Protein AF-A0A957YN69-F1 (afdb_monomer_lite)

Foldseek 3Di:
DDDDDDDDDPPPPVVVVVCPDPPVQCDLLNLLVLLLVLLLVQAAPQLAHDPFHHPPHSPDDHDQQLLQLLLLLLLLSCLANVDVSSVVSNVSSLSNLLVDAQADALRQLVSQLSSCVVVPDNVNLVSCCVRPQVQQCVQNRCHVVPPHTHHPLRVLVVLQVVCVVVVNNLCSLQSLLSSLLSCLSSVGDNVNSLVSNLVSLQVQDLVGFNSLSSLLSSLLSCLSNVHWDQHCHHPQNVDGISVSSLVLSLQQAEDQLFGFRGNVPNDHPPLRGDLSSLLSNLSSNLSNPCPVCLVSNQSSLSNLSVQQDPSSFHDGPPDDTGSSSSSSNSNSNCSNAPEFEEECPADLPFPRGPVHHHNAPQSRLVNGPAAYEYEYFFDEHADEHENQGAYEYHWLQFVPFLVPDDASDSSAREYAYAYEDNAANYEYGRHHYEDEQAQEHYEDDQDVVGHEHYHYERYEQERWRDPPAQDEHEHHEYEQAYEQYAYYNYEQEHWEDAHEEWEPHEADDLVHLYENYNAEAENYEYEHFDHDDHQWDETEDYAWRHNNEHELHEAYQYEYAHTETQAYEPAEQAYAYAQYEHYNYEYYHFYHPDLRTEPAEYRHHPRCVRYHYYNYHDPDDRHHDYYD

Sequence (628 aa):
MDQLITSSSVESTAIASGRAAFAVQNTPQDAFQSGADRLASLQNTDGGWDWPLDDGNPGNASPRNTIAPIGMGLAQAYLHTGDPAHLAALQQAGALLLTKTNNFSPPDGYLAAILDQIFGGTTYLDHVTTNFYAPLAAGTYDRNGDGTLYDTAGMVNLIRTNRVNQNIPNLAAWDVGMGLVGAAIAGADTTEWIVGAKGEIEEIDNNDYYDVIGLAGALYGLAAAGEEFDPAAGPYAAATNLMDLANILVGYQIAGGGFTWNANYVIPNDDNETVQETAYAALALNAVSRSSFGSAIRGAADWLVDAQLPTGGWGDQPSSENNELTGEALWAISFIYPEVWVDPIGNDANDGSKASPFATIQKGVTEVASGGTVHVNAGTYAENVTINKALTLNGAQANVPVGGRTPAGAAESTLQGQLDIAASNVEVNGMSFTNPGQTRAIYVPSATPSHSDITIAFNIIDNIGGSGVTSGVKALYVNRGPDNVSILNNRISNVQGDAKSTDAISILDSASTDPSEGLLIQGNAISNIISGPGTPKGAYGVMINNGAGAPSARILGNSFSNLSGGWTHAVGLEAASPDVVVLDNTFDAITATGLDKSAVFFEVNPVGDTAAILFNQFNGSDFFGVAI

Radius of gyration: 29.31 Å; chains: 1; bounding box: 71×59×87 Å

Secondary structure (DSSP, 8-state):
---------S-THHHHTT-S-------HHHHHHHHHHHHHHTB-TTSSB-SSS--S-TTSPPPTTTHHHHHHHHHHHHHHH--HHHHHHHHHHHHHHTT-SS---TTHHHHHHHHHHHH-SSHHHHHHIIIIIHHHHHT-EEGGGSS-EE-HHHHHHHHHHHHHHTT-TTHHHHHHHHHHHHHHHTT---HHHHHHHHHHHHH--TTSTTHHHHHHHHHHHHHHTT------SGGGTT--SHHHHHHHHHTTB-TTSPEESSTT---TTSS-EEHHHHHHHHHHHHHHHHHHHHHHHHHHHHHHHHT--TTS-B--TTS--BHHHHHHHHHHHHHHS-EEEE-TTS-TTS---SSS-BS-HHHHHHHSPTT-EEEE-SEEE-S-EEE-SSEEEEETTTT--STTPPTT-TTSEEEES-EEE-SSSEEEES-EEEEETSS-SEEE---SSPPEEEEEES-EEEEEE-TT--S-EEEEEEES--EEEEEES-EEEEEEESSS-EEEEEEE-TT-SS--TT-EEES-EEEEEEE-SSS--EEEEEEE--TT--TT-EEES-EEEEEEESEEEEEEE-S--TT-EEES-EEEEEEESSS-EEEEEESS-TTGGG-EEES-EEE-SSSEEEE-

pLDDT: mean 90.37, std 14.21, range [25.81, 98.94]

Structure (mmCIF, N/CA/C/O backbone):
data_AF-A0A957YN69-F1
#
_entry.id   AF-A0A957YN69-F1
#
loop_
_atom_site.group_PDB
_atom_site.id
_atom_site.type_symbol
_atom_site.label_atom_id
_atom_site.label_alt_id
_atom_site.label_comp_id
_atom_site.label_asym_id
_atom_site.label_entity_id
_atom_site.label_seq_id
_atom_site.pdbx_PDB_ins_code
_atom_site.Cartn_x
_atom_site.Cartn_y
_atom_site.Cartn_z
_atom_site.occupancy
_atom_site.B_iso_or_equiv
_atom_site.auth_seq_id
_atom_site.auth_comp_id
_atom_site.auth_asym_id
_atom_site.auth_atom_id
_atom_site.pdbx_PDB_model_num
ATOM 1 N N . MET A 1 1 ? -15.006 -36.322 46.945 1.00 32.81 1 MET A N 1
ATOM 2 C CA . MET A 1 1 ? -14.868 -37.735 46.553 1.00 32.81 1 MET A CA 1
ATOM 3 C C . MET A 1 1 ? -16.225 -38.197 46.082 1.00 32.81 1 MET A C 1
ATOM 5 O O . MET A 1 1 ? -17.108 -38.337 46.909 1.00 32.81 1 MET A O 1
ATOM 9 N N . ASP A 1 2 ? -16.527 -38.358 44.812 1.00 31.66 2 ASP A N 1
ATOM 10 C CA . ASP A 1 2 ? -15.831 -38.131 43.549 1.00 31.66 2 ASP A CA 1
ATOM 11 C C . ASP A 1 2 ? -16.961 -37.936 42.546 1.00 31.66 2 ASP A C 1
ATOM 13 O O . ASP A 1 2 ? -17.928 -38.686 42.624 1.00 31.66 2 ASP A O 1
ATOM 17 N N . GLN A 1 3 ? -16.853 -36.926 41.683 1.00 27.92 3 GLN A N 1
ATOM 18 C CA . GLN A 1 3 ? -17.381 -36.836 40.309 1.00 27.92 3 GLN A CA 1
ATOM 19 C C . GLN A 1 3 ? -17.287 -35.362 39.895 1.00 27.92 3 GLN A C 1
ATOM 21 O O . GLN A 1 3 ? -18.251 -34.603 39.893 1.00 27.92 3 GLN A O 1
ATOM 26 N N . LEU A 1 4 ? -16.049 -34.961 39.622 1.00 29.77 4 LEU A N 1
ATOM 27 C CA . LEU A 1 4 ? -15.648 -33.711 38.995 1.00 29.77 4 LEU A CA 1
ATOM 28 C C . LEU A 1 4 ? -14.645 -34.124 37.910 1.00 29.77 4 LEU A C 1
ATOM 30 O O . LEU A 1 4 ? -13.805 -34.984 38.169 1.00 29.77 4 LEU A O 1
ATOM 34 N N . ILE A 1 5 ? -14.726 -33.468 36.748 1.00 32.81 5 ILE A N 1
ATOM 35 C CA . ILE A 1 5 ? -13.803 -33.535 35.599 1.00 32.81 5 ILE A CA 1
ATOM 36 C C . ILE A 1 5 ? -14.090 -34.662 34.585 1.00 32.81 5 ILE A C 1
ATOM 38 O O . ILE A 1 5 ? -13.542 -35.753 34.665 1.00 32.81 5 ILE A O 1
ATOM 42 N N . THR A 1 6 ? -14.858 -34.331 33.540 1.00 27.94 6 THR A N 1
ATOM 43 C CA . THR A 1 6 ? -14.403 -34.529 32.148 1.00 27.94 6 THR A CA 1
ATOM 44 C C . THR A 1 6 ? -14.798 -33.293 31.339 1.00 27.94 6 THR A C 1
ATOM 46 O O . THR A 1 6 ? -15.971 -32.990 31.143 1.00 27.94 6 THR A O 1
ATOM 49 N N . SER A 1 7 ? -13.786 -32.510 30.983 1.00 30.38 7 SER A N 1
ATOM 50 C CA . SER A 1 7 ? -13.862 -31.282 30.204 1.00 30.38 7 SER A CA 1
ATOM 51 C C . SER A 1 7 ? -13.799 -31.563 28.700 1.00 30.38 7 SER A C 1
ATOM 53 O O . SER A 1 7 ? -13.162 -32.520 28.267 1.00 30.38 7 SER A O 1
ATOM 55 N N . SER A 1 8 ? -14.385 -30.631 27.943 1.00 33.16 8 SER A N 1
ATOM 56 C CA . SER A 1 8 ? -13.979 -30.169 26.605 1.00 33.16 8 SER A CA 1
ATOM 57 C C . SER A 1 8 ? -13.964 -31.172 25.441 1.00 33.16 8 SER A C 1
ATOM 59 O O . SER A 1 8 ? -12.946 -31.786 25.136 1.00 33.16 8 SER A O 1
ATOM 61 N N . SER A 1 9 ? -15.060 -31.188 24.682 1.00 27.80 9 SER A N 1
ATOM 62 C CA . SER A 1 9 ? -15.013 -31.302 23.214 1.00 27.80 9 SER A CA 1
ATOM 63 C C . SER A 1 9 ? -16.154 -30.482 22.605 1.00 27.80 9 SER A C 1
ATOM 65 O O . SER A 1 9 ? -17.083 -31.001 22.001 1.00 27.80 9 SER A O 1
ATOM 67 N N . VAL A 1 10 ? -16.099 -29.164 22.815 1.00 34.44 10 VAL A N 1
ATOM 68 C CA . VAL A 1 10 ? -16.649 -28.244 21.815 1.00 34.44 10 VAL A CA 1
ATOM 69 C C . VAL A 1 10 ? -15.537 -28.097 20.783 1.00 34.44 10 VAL A C 1
ATOM 71 O O . VAL A 1 10 ? -14.393 -27.814 21.137 1.00 34.44 10 VAL A O 1
ATOM 74 N N . GLU A 1 11 ? -15.867 -28.457 19.553 1.00 32.84 11 GLU A N 1
ATOM 75 C CA . GLU A 1 11 ? -14.983 -28.719 18.422 1.00 32.84 11 GLU A CA 1
ATOM 76 C C . GLU A 1 11 ? -13.871 -27.675 18.228 1.00 32.84 11 GLU A C 1
ATOM 78 O O . GLU A 1 11 ? -14.093 -26.555 17.776 1.00 32.84 11 GLU A O 1
ATOM 83 N N . SER A 1 12 ? -12.630 -28.088 18.493 1.00 32.69 12 SER A N 1
ATOM 84 C CA . SER A 1 12 ? -11.409 -27.378 18.096 1.00 32.69 12 SER A CA 1
ATOM 85 C C . SER A 1 12 ? -11.095 -27.514 16.598 1.00 32.69 12 SER A C 1
ATOM 87 O O . SER A 1 12 ? -10.140 -26.913 16.109 1.00 32.69 12 SER A O 1
ATOM 89 N N . THR A 1 13 ? -11.886 -28.281 15.845 1.00 28.42 13 THR A N 1
ATOM 90 C CA . THR A 1 13 ? -11.679 -28.540 14.413 1.00 28.42 13 THR A CA 1
ATOM 91 C C . THR A 1 13 ? -12.158 -27.401 13.514 1.00 28.42 13 THR A C 1
ATOM 93 O O . THR A 1 13 ? -11.583 -27.226 12.446 1.00 28.42 13 THR A O 1
ATOM 96 N N . ALA A 1 14 ? -13.099 -26.559 13.959 1.00 29.95 14 ALA A N 1
ATOM 97 C CA . ALA A 1 14 ? -13.489 -25.341 13.232 1.00 29.95 14 ALA A CA 1
ATOM 98 C C . ALA A 1 14 ? -12.493 -24.174 13.415 1.00 29.95 14 ALA A C 1
ATOM 100 O O . ALA A 1 14 ? -12.510 -23.214 12.654 1.00 29.95 14 ALA A O 1
ATOM 101 N N . ILE A 1 15 ? -11.592 -24.268 14.401 1.00 34.28 15 ILE A N 1
ATOM 102 C CA . ILE A 1 15 ? -10.523 -23.284 14.655 1.00 34.28 15 ILE A CA 1
ATOM 103 C C . ILE A 1 15 ? -9.198 -23.734 14.000 1.00 34.28 15 ILE A C 1
ATOM 105 O O . ILE A 1 15 ? -8.296 -22.930 13.771 1.00 34.28 15 ILE A O 1
ATOM 109 N N . ALA A 1 16 ? -9.077 -25.017 13.640 1.00 25.81 16 ALA A N 1
ATOM 110 C CA . ALA A 1 16 ? -7.883 -25.583 13.012 1.00 25.81 16 ALA A CA 1
ATOM 111 C C . ALA A 1 16 ? -7.818 -25.391 11.483 1.00 25.81 16 ALA A C 1
ATOM 113 O O . ALA A 1 16 ? -6.730 -25.479 10.923 1.00 25.81 16 ALA A O 1
ATOM 114 N N . SER A 1 17 ? -8.923 -25.064 10.804 1.00 29.12 17 SER A N 1
ATOM 115 C CA . SER A 1 17 ? -8.918 -24.710 9.372 1.00 29.12 17 SER A CA 1
ATOM 116 C C . SER A 1 17 ? -8.531 -23.250 9.090 1.00 29.12 17 SER A C 1
ATOM 118 O O . SER A 1 17 ? -8.309 -22.901 7.940 1.00 29.12 17 SER A O 1
ATOM 120 N N . GLY A 1 18 ? -8.392 -22.414 10.127 1.00 26.70 18 GLY A N 1
ATOM 121 C CA . GLY A 1 18 ? -7.805 -21.066 10.045 1.00 26.70 18 GLY A CA 1
ATOM 122 C C . GLY A 1 18 ? -6.308 -21.020 10.380 1.00 26.70 18 GLY A C 1
ATOM 123 O O . GLY A 1 18 ? -5.719 -19.948 10.437 1.00 26.70 18 GLY A O 1
ATOM 124 N N . ARG A 1 19 ? -5.688 -22.182 10.631 1.00 29.41 19 ARG A N 1
ATOM 125 C CA . ARG A 1 19 ? -4.231 -22.354 10.735 1.00 29.41 19 ARG A CA 1
ATOM 126 C C . ARG A 1 19 ? -3.700 -23.137 9.536 1.00 29.41 19 ARG A C 1
ATOM 128 O O . ARG A 1 19 ? -2.902 -24.061 9.703 1.00 29.41 19 ARG A O 1
ATOM 135 N N . ALA A 1 20 ? -4.114 -22.754 8.327 1.00 27.02 20 ALA A N 1
ATOM 136 C CA . ALA A 1 20 ? -3.168 -22.842 7.222 1.00 27.02 20 ALA A CA 1
ATOM 137 C C . ALA A 1 20 ? -1.914 -22.094 7.689 1.00 27.02 20 ALA A C 1
ATOM 139 O O . ALA A 1 20 ? -2.019 -21.043 8.321 1.00 27.02 20 ALA A O 1
ATOM 140 N N . ALA A 1 21 ? -0.764 -22.736 7.550 1.00 27.52 21 ALA A N 1
ATOM 141 C CA . ALA A 1 21 ? 0.488 -22.268 8.098 1.00 27.52 21 ALA A CA 1
ATOM 142 C C . ALA A 1 21 ? 0.666 -20.764 7.841 1.00 27.52 21 ALA A C 1
ATOM 144 O O . ALA A 1 21 ? 0.801 -20.352 6.696 1.00 27.52 21 ALA A O 1
ATOM 145 N N . PHE A 1 22 ? 0.776 -19.966 8.907 1.00 30.34 22 PHE A N 1
ATOM 146 C CA . PHE A 1 22 ? 1.740 -18.878 8.857 1.00 30.34 22 PHE A CA 1
ATOM 147 C C . PHE A 1 22 ? 3.109 -19.566 8.739 1.00 30.34 22 PHE A C 1
ATOM 149 O O . PHE A 1 22 ? 3.829 -19.755 9.719 1.00 30.34 22 PHE A O 1
ATOM 156 N N . ALA A 1 23 ? 3.453 -19.982 7.514 1.00 29.97 23 ALA A N 1
ATOM 157 C CA . ALA A 1 23 ? 4.783 -19.688 7.026 1.00 29.97 23 ALA A CA 1
ATOM 158 C C . ALA A 1 23 ? 5.019 -18.211 7.358 1.00 29.97 23 ALA A C 1
ATOM 160 O O . ALA A 1 23 ? 4.071 -17.422 7.367 1.00 29.97 23 ALA A O 1
ATOM 161 N N . VAL A 1 24 ? 6.241 -17.842 7.722 1.00 33.66 24 VAL A N 1
ATOM 162 C CA . VAL A 1 24 ? 6.606 -16.427 7.713 1.00 33.66 24 VAL A CA 1
ATOM 163 C C . VAL A 1 24 ? 6.271 -15.962 6.297 1.00 33.66 24 VAL A C 1
ATOM 165 O O . VAL A 1 24 ? 6.975 -16.341 5.369 1.00 33.66 24 VAL A O 1
ATOM 168 N N . GLN A 1 25 ? 5.115 -15.322 6.105 1.00 41.16 25 GLN A N 1
ATOM 169 C CA . GLN A 1 25 ? 4.779 -14.762 4.813 1.00 41.16 25 GLN A CA 1
ATOM 170 C C . GLN A 1 25 ? 5.802 -13.661 4.643 1.00 41.16 25 GLN A C 1
ATOM 172 O O . GLN A 1 25 ? 5.872 -12.769 5.492 1.00 41.16 25 GLN A O 1
ATOM 177 N N . ASN A 1 26 ? 6.650 -13.792 3.624 1.00 54.03 26 ASN A N 1
ATOM 178 C CA . ASN A 1 26 ? 7.487 -12.685 3.208 1.00 54.03 26 ASN A CA 1
ATOM 179 C C . ASN A 1 26 ? 6.508 -11.551 2.928 1.00 54.03 26 ASN A C 1
ATOM 181 O O . ASN A 1 26 ? 5.661 -11.660 2.048 1.00 54.03 26 ASN A O 1
ATOM 185 N N . THR A 1 27 ? 6.532 -10.499 3.737 1.00 66.31 27 THR A N 1
ATOM 186 C CA . THR A 1 27 ? 5.781 -9.301 3.374 1.00 66.31 27 THR A CA 1
ATOM 187 C C . THR A 1 27 ? 6.387 -8.746 2.080 1.00 66.31 27 THR A C 1
ATOM 189 O O . THR A 1 27 ? 7.561 -9.015 1.806 1.00 66.31 27 THR A O 1
ATOM 192 N N . PRO A 1 28 ? 5.669 -7.937 1.281 1.00 71.12 28 PRO A N 1
ATOM 193 C CA . PRO A 1 28 ? 6.285 -7.248 0.145 1.00 71.12 28 PRO A CA 1
ATOM 194 C C . PRO A 1 28 ? 7.583 -6.518 0.536 1.00 71.12 28 PRO A C 1
ATOM 196 O O . PRO A 1 28 ? 8.561 -6.547 -0.205 1.00 71.12 28 PRO A O 1
ATOM 199 N N . GLN A 1 29 ? 7.640 -5.963 1.754 1.00 70.19 29 GLN A N 1
ATOM 200 C CA . GLN A 1 29 ? 8.845 -5.348 2.308 1.00 70.19 29 GLN A CA 1
ATOM 201 C C . GLN A 1 29 ? 9.997 -6.343 2.529 1.00 70.19 29 GLN A C 1
ATOM 203 O O . GLN A 1 29 ? 11.147 -6.025 2.215 1.00 70.19 29 GLN A O 1
ATOM 208 N N . ASP A 1 30 ? 9.715 -7.541 3.047 1.00 77.94 30 ASP A N 1
ATOM 209 C CA . ASP A 1 30 ? 10.723 -8.599 3.194 1.00 77.94 30 ASP A CA 1
ATOM 210 C C . ASP A 1 30 ? 11.207 -9.091 1.824 1.00 77.94 30 ASP A C 1
ATOM 212 O O . ASP A 1 30 ? 12.402 -9.349 1.644 1.00 77.94 30 ASP A O 1
ATOM 216 N N . ALA A 1 31 ? 10.301 -9.163 0.843 1.00 84.56 31 ALA A N 1
ATOM 217 C CA . ALA A 1 31 ? 10.623 -9.525 -0.531 1.00 84.56 31 ALA A CA 1
ATOM 218 C C . ALA A 1 31 ? 11.547 -8.486 -1.188 1.00 84.56 31 ALA A C 1
ATOM 220 O O . ALA A 1 31 ? 12.564 -8.864 -1.774 1.00 84.56 31 ALA A O 1
ATOM 221 N N . PHE A 1 32 ? 11.275 -7.183 -1.011 1.00 85.50 32 PHE A N 1
ATOM 222 C CA . PHE A 1 32 ? 12.164 -6.118 -1.488 1.00 85.50 32 PHE A CA 1
ATOM 223 C C . PHE A 1 32 ? 13.553 -6.203 -0.867 1.00 85.50 32 PHE A C 1
ATOM 225 O O . PHE A 1 32 ? 14.545 -6.140 -1.592 1.00 85.50 32 PHE A O 1
ATOM 232 N N . GLN A 1 33 ? 13.636 -6.347 0.460 1.00 85.75 33 GLN A N 1
ATOM 233 C CA . GLN A 1 33 ? 14.923 -6.400 1.150 1.00 85.75 33 GLN A CA 1
ATOM 234 C C . GLN A 1 33 ? 15.739 -7.612 0.693 1.00 85.75 33 GLN A C 1
ATOM 236 O O . GLN A 1 33 ? 16.855 -7.448 0.212 1.00 85.75 33 GLN A O 1
ATOM 241 N N . SER A 1 34 ? 15.167 -8.813 0.776 1.00 90.19 34 SER A N 1
ATOM 242 C CA . SER A 1 34 ? 15.878 -10.051 0.441 1.00 90.19 34 SER A CA 1
ATOM 243 C C . SER A 1 34 ? 16.256 -10.146 -1.040 1.00 90.19 34 SER A C 1
ATOM 245 O O . SER A 1 34 ? 17.371 -10.564 -1.351 1.00 90.19 34 SER A O 1
ATOM 247 N N . GLY A 1 35 ? 15.383 -9.714 -1.956 1.00 93.75 35 GLY A N 1
ATOM 248 C CA . GLY A 1 35 ? 15.680 -9.702 -3.388 1.00 93.75 35 GLY A CA 1
ATOM 249 C C . GLY A 1 35 ? 16.769 -8.704 -3.764 1.00 93.75 35 GLY A C 1
ATOM 250 O O . GLY A 1 35 ? 17.653 -9.019 -4.562 1.00 93.75 35 GLY A O 1
ATOM 251 N N . ALA A 1 36 ? 16.768 -7.520 -3.157 1.00 94.75 36 ALA A N 1
ATOM 252 C CA . ALA A 1 36 ? 17.794 -6.521 -3.422 1.00 94.75 36 ALA A CA 1
ATOM 253 C C . ALA A 1 36 ? 19.137 -6.839 -2.754 1.00 94.75 36 ALA A C 1
ATOM 255 O O . ALA A 1 36 ? 20.168 -6.667 -3.406 1.00 94.75 36 ALA A O 1
ATOM 256 N N . ASP A 1 37 ? 19.142 -7.392 -1.535 1.00 94.81 37 ASP A N 1
ATOM 257 C CA . ASP A 1 37 ? 20.353 -7.925 -0.894 1.00 94.81 37 ASP A CA 1
ATOM 258 C C . ASP A 1 37 ? 20.988 -8.987 -1.796 1.00 94.81 37 ASP A C 1
ATOM 260 O O . ASP A 1 37 ? 22.200 -9.015 -2.039 1.00 94.81 37 ASP A O 1
ATOM 264 N N . ARG A 1 38 ? 20.132 -9.839 -2.363 1.00 93.88 38 ARG A N 1
ATOM 265 C CA . ARG A 1 38 ? 20.527 -10.887 -3.284 1.00 93.88 38 ARG A CA 1
ATOM 266 C C . ARG A 1 38 ? 21.099 -10.328 -4.591 1.00 93.88 38 ARG A C 1
ATOM 268 O O . ARG A 1 38 ? 22.168 -10.783 -5.007 1.00 93.88 38 ARG A O 1
ATOM 275 N N . LEU A 1 39 ? 20.474 -9.338 -5.228 1.00 96.38 39 LEU A N 1
ATOM 276 C CA . LEU A 1 39 ? 21.044 -8.688 -6.417 1.00 96.38 39 LEU A CA 1
ATOM 277 C C . LEU A 1 39 ? 22.364 -7.974 -6.102 1.00 96.38 39 LEU A C 1
ATOM 279 O O . LEU A 1 39 ? 23.328 -8.125 -6.848 1.00 96.38 39 LEU A O 1
ATOM 283 N N . ALA A 1 40 ? 22.446 -7.244 -4.989 1.00 96.25 40 ALA A N 1
ATOM 284 C CA . ALA A 1 40 ? 23.664 -6.549 -4.583 1.00 96.25 40 ALA A CA 1
ATOM 285 C C . ALA A 1 40 ? 24.823 -7.529 -4.319 1.00 96.25 40 ALA A C 1
ATOM 287 O O . ALA A 1 40 ? 25.965 -7.243 -4.673 1.00 96.25 40 ALA A O 1
ATOM 288 N N . SER A 1 41 ? 24.538 -8.702 -3.741 1.00 94.25 41 SER A N 1
ATOM 289 C CA . SER A 1 41 ? 25.561 -9.712 -3.437 1.00 94.25 41 SER A CA 1
ATOM 290 C C . SER A 1 41 ? 26.147 -10.422 -4.664 1.00 94.25 41 SER A C 1
ATOM 292 O O . SER A 1 41 ? 27.298 -10.850 -4.602 1.00 94.25 41 SER A O 1
ATOM 294 N N . LEU A 1 42 ? 25.392 -10.524 -5.764 1.00 94.06 42 LEU A N 1
ATOM 295 C CA . LEU A 1 42 ? 25.839 -11.145 -7.019 1.00 94.06 42 LEU A CA 1
ATOM 296 C C . LEU A 1 42 ? 26.291 -10.137 -8.082 1.00 94.06 42 LEU A C 1
ATOM 298 O O . LEU A 1 42 ? 26.452 -10.490 -9.249 1.00 94.06 42 LEU A O 1
ATOM 302 N N . GLN A 1 43 ? 26.458 -8.868 -7.716 1.00 95.88 43 GLN A N 1
ATOM 303 C CA . GLN A 1 43 ? 26.908 -7.867 -8.669 1.00 95.88 43 GLN A CA 1
ATOM 304 C C . GLN A 1 43 ? 28.373 -8.109 -9.064 1.00 95.88 43 GLN A C 1
ATOM 306 O O . GLN A 1 43 ? 29.257 -8.264 -8.215 1.00 95.88 43 GLN A O 1
ATOM 311 N N . ASN A 1 44 ? 28.638 -8.091 -10.367 1.00 96.31 44 ASN A N 1
ATOM 312 C CA . ASN A 1 44 ? 29.982 -8.165 -10.918 1.00 96.31 44 ASN A CA 1
ATOM 313 C C . ASN A 1 44 ? 30.758 -6.874 -10.646 1.00 96.31 44 ASN A C 1
ATOM 315 O O . ASN A 1 44 ? 30.203 -5.789 -10.485 1.00 96.31 44 ASN A O 1
ATOM 319 N N . THR A 1 45 ? 32.085 -6.968 -10.676 1.00 95.50 45 THR A N 1
ATOM 320 C CA . THR A 1 45 ? 32.995 -5.831 -10.451 1.00 95.50 45 THR A CA 1
ATOM 321 C C . THR A 1 45 ? 32.893 -4.732 -11.510 1.00 95.50 45 THR A C 1
ATOM 323 O O . THR A 1 45 ? 33.375 -3.622 -11.280 1.00 95.50 45 THR A O 1
ATOM 326 N N . ASP A 1 46 ? 32.282 -5.020 -12.663 1.00 94.94 46 ASP A N 1
ATOM 327 C CA . ASP A 1 46 ? 31.978 -4.017 -13.682 1.00 94.94 46 ASP A CA 1
ATOM 328 C C . ASP A 1 46 ? 30.675 -3.247 -13.407 1.00 94.94 46 ASP A C 1
ATOM 330 O O . ASP A 1 46 ? 30.404 -2.283 -14.115 1.00 94.94 46 ASP A O 1
ATOM 334 N N . GLY A 1 47 ? 29.910 -3.622 -12.375 1.00 95.44 47 GLY A N 1
ATOM 335 C CA . GLY A 1 47 ? 28.638 -3.014 -11.981 1.00 95.44 47 GLY A CA 1
ATOM 336 C C . GLY A 1 47 ? 27.395 -3.666 -12.590 1.00 95.44 47 GLY A C 1
ATOM 337 O O . GLY A 1 47 ? 26.284 -3.211 -12.320 1.00 95.44 47 GLY A O 1
ATOM 338 N N . GLY A 1 48 ? 27.559 -4.705 -13.411 1.00 95.69 48 GLY A N 1
ATOM 339 C CA . GLY A 1 48 ? 26.461 -5.493 -13.966 1.00 95.69 48 GLY A CA 1
ATOM 340 C C . GLY A 1 48 ? 26.261 -6.808 -13.217 1.00 95.69 48 GLY A C 1
ATOM 341 O O . GLY A 1 48 ? 26.698 -6.961 -12.080 1.00 95.69 48 GLY A O 1
ATOM 342 N N . TRP A 1 49 ? 25.602 -7.763 -13.865 1.00 95.62 49 TRP A N 1
ATOM 343 C CA . TRP A 1 49 ? 25.337 -9.092 -13.321 1.00 95.62 49 TRP A CA 1
ATOM 344 C C . TRP A 1 49 ? 25.596 -10.153 -14.375 1.00 95.62 49 TRP A C 1
ATOM 346 O O . TRP A 1 49 ? 25.402 -9.902 -15.568 1.00 95.62 49 TRP A O 1
ATOM 356 N N . ASP A 1 50 ? 25.966 -11.345 -13.927 1.00 91.75 50 ASP A N 1
ATOM 357 C CA . ASP A 1 50 ? 25.986 -12.523 -14.780 1.00 91.75 50 ASP A CA 1
ATOM 358 C C . ASP A 1 50 ? 24.579 -12.894 -15.249 1.00 91.75 50 ASP A C 1
ATOM 360 O O . ASP A 1 50 ? 23.565 -12.570 -14.619 1.00 91.75 50 ASP A O 1
ATOM 364 N N . TRP A 1 51 ? 24.532 -13.622 -16.364 1.00 84.56 51 TRP A N 1
ATOM 365 C CA . TRP A 1 51 ? 23.304 -14.208 -16.877 1.00 84.56 51 TRP A CA 1
ATOM 366 C C . TRP A 1 51 ? 23.517 -15.688 -17.232 1.00 84.56 51 TRP A C 1
ATOM 368 O O . TRP A 1 51 ? 24.484 -16.006 -17.935 1.00 84.56 51 TRP A O 1
ATOM 378 N N . PRO A 1 52 ? 22.620 -16.597 -16.794 1.00 71.75 52 PRO A N 1
ATOM 379 C CA . PRO A 1 52 ? 21.362 -16.295 -16.096 1.00 71.75 52 PRO A CA 1
ATOM 380 C C . PRO A 1 52 ? 21.504 -15.967 -14.597 1.00 71.75 52 PRO A C 1
ATOM 382 O O . PRO A 1 52 ? 20.656 -15.247 -14.078 1.00 71.75 52 PRO A O 1
ATOM 385 N N . LEU A 1 53 ? 22.551 -16.442 -13.899 1.00 82.62 53 LEU A N 1
ATOM 386 C CA . LEU A 1 53 ? 22.639 -16.286 -12.437 1.00 82.62 53 LEU A CA 1
ATOM 387 C C . LEU A 1 53 ? 24.003 -15.869 -11.878 1.00 82.62 53 LEU A C 1
ATOM 389 O O . LEU A 1 53 ? 24.144 -14.764 -11.370 1.00 82.62 53 LEU A O 1
ATOM 393 N N . ASP A 1 54 ? 24.976 -16.770 -11.898 1.00 83.56 54 ASP A N 1
ATOM 394 C CA . ASP A 1 54 ? 26.303 -16.565 -11.316 1.00 83.56 54 ASP A CA 1
ATOM 395 C C . ASP A 1 54 ? 27.237 -17.586 -11.949 1.00 83.56 54 ASP A C 1
ATOM 397 O O . ASP A 1 54 ? 26.945 -18.789 -11.923 1.00 83.56 54 ASP A O 1
ATOM 401 N N . ASP A 1 55 ? 28.341 -17.137 -12.531 1.00 83.44 55 ASP A N 1
ATOM 402 C CA . ASP A 1 55 ? 29.384 -18.046 -12.998 1.00 83.44 55 ASP A CA 1
ATOM 403 C C . ASP A 1 55 ? 30.489 -18.292 -11.951 1.00 83.44 55 ASP A C 1
ATOM 405 O O . ASP A 1 55 ? 31.412 -19.086 -12.175 1.00 83.44 55 ASP A O 1
ATOM 409 N N . GLY A 1 56 ? 30.357 -17.673 -10.773 1.00 87.50 56 GLY A N 1
ATOM 410 C CA . GLY A 1 56 ? 31.269 -17.760 -9.640 1.00 87.50 56 GLY A CA 1
ATOM 411 C C . GLY A 1 56 ? 32.492 -16.851 -9.766 1.00 87.50 56 GLY A C 1
ATOM 412 O O . GLY A 1 56 ? 33.395 -16.931 -8.922 1.00 87.50 56 GLY A O 1
ATOM 413 N N . ASN A 1 57 ? 32.571 -16.017 -10.809 1.00 88.81 57 ASN A N 1
ATOM 414 C CA . ASN A 1 57 ? 33.672 -15.096 -11.043 1.00 88.81 57 ASN A CA 1
ATOM 415 C C . ASN A 1 57 ? 33.180 -13.665 -11.343 1.00 88.81 57 ASN A C 1
ATOM 417 O O . ASN A 1 57 ? 33.025 -13.297 -12.509 1.00 88.81 57 ASN A O 1
ATOM 421 N N . PRO A 1 58 ? 33.154 -12.771 -10.336 1.00 89.12 58 PRO A N 1
ATOM 422 C CA . PRO A 1 58 ? 32.664 -11.402 -10.512 1.00 89.12 58 PRO A CA 1
ATOM 423 C C . PRO A 1 58 ? 33.564 -10.515 -11.396 1.00 89.12 58 PRO A C 1
ATOM 425 O O . PRO A 1 58 ? 33.306 -9.324 -11.569 1.00 89.12 58 PRO A O 1
ATOM 428 N N . GLY A 1 59 ? 34.677 -11.045 -11.913 1.00 90.38 59 GLY A N 1
ATOM 429 C CA . GLY A 1 59 ? 35.534 -10.376 -12.891 1.00 90.38 59 GLY A CA 1
ATOM 430 C C . GLY A 1 59 ? 35.125 -10.597 -14.351 1.00 90.38 59 GLY A C 1
ATOM 431 O O . GLY A 1 59 ? 35.733 -9.984 -15.233 1.00 90.38 59 GLY A O 1
ATOM 432 N N . ASN A 1 60 ? 34.162 -11.481 -14.628 1.00 91.75 60 ASN A N 1
ATOM 433 C CA . ASN A 1 60 ? 33.657 -11.685 -15.981 1.00 91.75 60 ASN A CA 1
ATOM 434 C C . ASN A 1 60 ? 32.788 -10.500 -16.427 1.00 91.75 60 ASN A C 1
ATOM 436 O O . ASN A 1 60 ? 32.206 -9.778 -15.622 1.00 91.75 60 ASN A O 1
ATOM 440 N N . ALA A 1 61 ? 32.783 -10.240 -17.736 1.00 92.25 61 ALA A N 1
ATOM 441 C CA . ALA A 1 61 ? 32.069 -9.097 -18.288 1.00 92.25 61 ALA A CA 1
ATOM 442 C C . ALA A 1 61 ? 30.564 -9.368 -18.302 1.00 92.25 61 ALA A C 1
ATOM 444 O O . ALA A 1 61 ? 30.118 -10.343 -18.910 1.00 92.25 61 ALA A O 1
ATOM 445 N N . SER A 1 62 ? 29.793 -8.455 -17.719 1.00 94.38 62 SER A N 1
ATOM 446 C CA . SER A 1 62 ? 28.341 -8.581 -17.647 1.00 94.38 62 SER A CA 1
ATOM 447 C C . SER A 1 62 ? 27.687 -8.434 -19.032 1.00 94.38 62 SER A C 1
ATOM 449 O O . SER A 1 62 ? 28.088 -7.553 -19.816 1.00 94.38 62 SER A O 1
ATOM 451 N N . PRO A 1 63 ? 26.651 -9.231 -19.361 1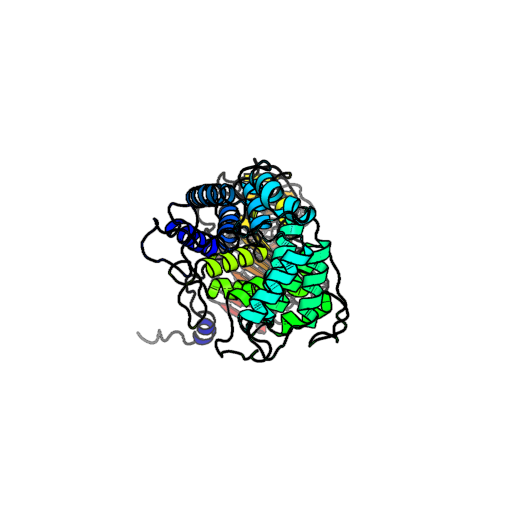.00 92.38 63 PRO A N 1
ATOM 452 C CA . PRO A 1 63 ? 25.850 -9.045 -20.566 1.00 92.38 63 PRO A CA 1
ATOM 453 C C . PRO A 1 63 ? 25.217 -7.653 -20.595 1.00 92.38 63 PRO A C 1
ATOM 455 O O . PRO A 1 63 ? 24.498 -7.233 -19.693 1.00 92.38 63 PRO A O 1
ATOM 458 N N . ARG A 1 64 ? 25.493 -6.888 -21.654 1.00 91.19 64 ARG A N 1
ATOM 459 C CA . ARG A 1 64 ? 25.123 -5.463 -21.694 1.00 91.19 64 ARG A CA 1
ATOM 460 C C . ARG A 1 64 ? 23.632 -5.214 -21.895 1.00 91.19 64 ARG A C 1
ATOM 462 O O . ARG A 1 64 ? 23.191 -4.091 -21.667 1.00 91.19 64 ARG A O 1
ATOM 469 N N . ASN A 1 65 ? 22.877 -6.223 -22.313 1.00 87.56 65 ASN A N 1
ATOM 470 C CA . ASN A 1 65 ? 21.441 -6.132 -22.557 1.00 87.56 65 ASN A CA 1
ATOM 471 C C . ASN A 1 65 ? 20.578 -6.360 -21.305 1.00 87.56 65 ASN A C 1
ATOM 473 O O . ASN A 1 65 ? 19.431 -5.930 -21.328 1.00 87.56 65 ASN A O 1
ATOM 477 N N . THR A 1 66 ? 21.112 -6.963 -20.236 1.00 89.94 66 THR A N 1
ATOM 478 C CA . THR A 1 66 ? 20.349 -7.338 -19.024 1.00 89.94 66 THR A CA 1
ATOM 479 C C . THR A 1 66 ? 20.499 -6.340 -17.870 1.00 89.94 66 THR A C 1
ATOM 481 O O . THR A 1 66 ? 19.773 -6.411 -16.884 1.00 89.94 66 THR A O 1
ATOM 484 N N . ILE A 1 67 ? 21.414 -5.369 -17.982 1.00 92.00 67 ILE A N 1
ATOM 485 C CA . ILE A 1 67 ? 21.715 -4.401 -16.909 1.00 92.00 67 ILE A CA 1
ATOM 486 C C . ILE A 1 67 ? 20.470 -3.600 -16.511 1.00 92.00 67 ILE A C 1
ATOM 488 O O . ILE A 1 67 ? 20.229 -3.376 -15.329 1.00 92.00 67 ILE A O 1
ATOM 492 N N . ALA A 1 68 ? 19.689 -3.156 -17.495 1.00 93.75 68 ALA A N 1
ATOM 493 C CA . ALA A 1 68 ? 18.539 -2.289 -17.280 1.00 93.75 68 ALA A CA 1
ATOM 494 C C . ALA A 1 68 ? 17.395 -2.944 -16.484 1.00 93.75 68 ALA A C 1
ATOM 496 O O . ALA A 1 68 ? 17.018 -2.358 -15.471 1.00 93.75 68 ALA A O 1
ATOM 497 N N . PRO A 1 69 ? 16.844 -4.120 -16.857 1.00 93.38 69 PRO A N 1
ATOM 498 C CA . PRO A 1 69 ? 15.799 -4.768 -16.056 1.00 93.38 69 PRO A CA 1
ATOM 499 C C . PRO A 1 69 ? 16.267 -5.105 -14.631 1.00 93.38 69 PRO A C 1
ATOM 501 O O . PRO A 1 69 ? 15.553 -4.807 -13.674 1.00 93.38 69 PRO A O 1
ATOM 504 N N . ILE A 1 70 ? 17.499 -5.607 -14.462 1.00 96.00 70 ILE A N 1
ATOM 505 C CA . ILE A 1 70 ? 18.049 -5.938 -13.135 1.00 96.00 70 ILE A CA 1
ATOM 506 C C . ILE A 1 70 ? 18.236 -4.676 -12.282 1.00 96.00 70 ILE A C 1
ATOM 508 O O . ILE A 1 70 ? 17.786 -4.607 -11.137 1.00 96.00 70 ILE A O 1
ATOM 512 N N . GLY A 1 71 ? 18.868 -3.649 -12.855 1.00 97.00 71 GLY A N 1
ATOM 513 C CA . GLY A 1 71 ? 19.097 -2.371 -12.191 1.00 97.00 71 GLY A CA 1
ATOM 514 C C . GLY A 1 71 ? 17.798 -1.646 -11.842 1.00 97.00 71 GLY A C 1
ATOM 515 O O . GLY A 1 71 ? 17.729 -1.021 -10.789 1.00 97.00 71 GLY A O 1
ATOM 516 N N . MET A 1 72 ? 16.757 -1.764 -12.673 1.00 95.62 72 MET A N 1
ATOM 517 C CA . MET A 1 72 ? 15.435 -1.202 -12.393 1.00 95.62 72 MET A CA 1
ATOM 518 C C . MET A 1 72 ? 14.790 -1.878 -11.184 1.00 95.62 72 MET A C 1
ATOM 520 O O . MET A 1 72 ? 14.350 -1.179 -10.277 1.00 95.62 72 MET A O 1
ATOM 524 N N . GLY A 1 73 ? 14.802 -3.211 -11.109 1.00 95.19 73 GLY A N 1
ATOM 525 C CA . GLY A 1 73 ? 14.310 -3.933 -9.933 1.00 95.19 73 GLY A CA 1
ATOM 526 C C . GLY A 1 73 ? 15.052 -3.568 -8.649 1.00 95.19 73 GLY A C 1
ATOM 527 O O . GLY A 1 73 ? 14.426 -3.279 -7.630 1.00 95.19 73 GLY A O 1
ATOM 528 N N . LEU A 1 74 ? 16.386 -3.487 -8.709 1.00 97.38 74 LEU A N 1
ATOM 529 C CA . LEU A 1 74 ? 17.203 -3.035 -7.580 1.00 97.38 74 LEU A CA 1
ATOM 530 C C . LEU A 1 74 ? 16.891 -1.581 -7.183 1.00 97.38 74 LEU A C 1
ATOM 532 O O . LEU A 1 74 ? 16.845 -1.266 -5.995 1.00 97.38 74 LEU A O 1
ATOM 536 N N . ALA A 1 75 ? 16.666 -0.699 -8.159 1.00 95.56 75 ALA A N 1
ATOM 537 C CA . ALA A 1 75 ? 16.317 0.701 -7.928 1.00 95.56 75 ALA A CA 1
ATOM 538 C C . ALA A 1 75 ? 14.961 0.829 -7.235 1.00 95.56 75 ALA A C 1
ATOM 540 O O . ALA A 1 75 ? 14.845 1.548 -6.244 1.00 95.56 75 ALA A O 1
ATOM 541 N N . GLN A 1 76 ? 13.965 0.085 -7.717 1.00 90.69 76 GLN A N 1
ATOM 542 C CA . GLN A 1 76 ? 12.648 0.006 -7.098 1.00 90.69 76 GLN A CA 1
ATOM 543 C C . GLN A 1 76 ? 12.766 -0.499 -5.660 1.00 90.69 76 GLN A C 1
ATOM 545 O O . GLN A 1 76 ? 12.362 0.196 -4.735 1.00 90.69 76 GLN A O 1
ATOM 550 N N . ALA A 1 77 ? 13.433 -1.630 -5.438 1.00 89.44 77 ALA A N 1
ATOM 551 C CA . ALA A 1 77 ? 13.625 -2.159 -4.095 1.00 89.44 77 ALA A CA 1
ATOM 552 C C . ALA A 1 77 ? 14.375 -1.185 -3.165 1.00 89.44 77 ALA A C 1
ATOM 554 O O . ALA A 1 77 ? 13.982 -1.024 -2.013 1.00 89.44 77 ALA A O 1
ATOM 555 N N . TYR A 1 78 ? 15.398 -0.467 -3.647 1.00 89.06 78 TYR A N 1
ATOM 556 C CA . TYR A 1 78 ? 16.081 0.567 -2.859 1.00 89.06 78 TYR A CA 1
ATOM 557 C C . TYR A 1 78 ? 15.134 1.685 -2.398 1.00 89.06 78 TYR A C 1
ATOM 559 O O . TYR A 1 78 ? 15.228 2.111 -1.246 1.00 89.06 78 TYR A O 1
ATOM 567 N N . LEU A 1 79 ? 14.212 2.144 -3.251 1.00 82.12 79 LEU A N 1
ATOM 568 C CA . LEU A 1 79 ? 13.240 3.179 -2.875 1.00 82.12 79 LEU A CA 1
ATOM 569 C C . LEU A 1 79 ? 12.330 2.735 -1.714 1.00 82.12 79 LEU A C 1
ATOM 571 O O . LEU A 1 79 ? 11.907 3.579 -0.921 1.00 82.12 79 LEU A O 1
ATOM 575 N N . HIS A 1 80 ? 12.103 1.424 -1.571 1.00 75.50 80 HIS A N 1
ATOM 576 C CA . HIS A 1 80 ? 11.353 0.825 -0.464 1.00 75.50 80 HIS A CA 1
ATOM 577 C C . HIS A 1 80 ? 12.224 0.498 0.764 1.00 75.50 80 HIS A C 1
ATOM 579 O O . HIS A 1 80 ? 11.794 0.647 1.910 1.00 75.50 80 HIS A O 1
ATOM 585 N N . THR A 1 81 ? 13.471 0.060 0.579 1.00 78.00 81 THR A N 1
ATOM 586 C CA . THR A 1 81 ? 14.313 -0.381 1.706 1.00 78.00 81 THR A CA 1
ATOM 587 C C . THR A 1 81 ? 15.115 0.757 2.336 1.00 78.00 81 THR A C 1
ATOM 589 O O . THR A 1 81 ? 15.264 0.812 3.566 1.00 78.00 81 THR A O 1
ATOM 592 N N . GLY A 1 82 ? 15.607 1.690 1.516 1.00 77.38 82 GLY A N 1
ATOM 593 C CA . GLY A 1 82 ? 16.586 2.711 1.892 1.00 77.38 82 GLY A CA 1
ATOM 594 C C . GLY A 1 82 ? 17.968 2.141 2.236 1.00 77.38 82 GLY A C 1
ATOM 595 O O . GLY A 1 82 ? 18.739 2.803 2.932 1.00 77.38 82 GLY A O 1
ATOM 596 N N . ASP A 1 83 ? 18.272 0.910 1.813 1.00 82.94 83 ASP A N 1
ATOM 597 C CA . ASP A 1 83 ? 19.505 0.218 2.194 1.00 82.94 83 ASP A CA 1
ATOM 598 C C . ASP A 1 83 ? 20.747 0.839 1.510 1.00 82.94 83 ASP A C 1
ATOM 600 O O . ASP A 1 83 ? 20.805 0.913 0.274 1.00 82.94 83 ASP A O 1
ATOM 604 N N . PRO A 1 84 ? 21.775 1.264 2.273 1.00 86.69 84 PRO A N 1
ATOM 605 C CA . PRO A 1 84 ? 23.009 1.804 1.707 1.00 86.69 84 PRO A CA 1
ATOM 606 C C . PRO A 1 84 ? 23.768 0.842 0.778 1.00 86.69 84 PRO A C 1
ATOM 608 O O . PRO A 1 84 ? 24.476 1.308 -0.115 1.00 86.69 84 PRO A O 1
ATOM 611 N N . ALA A 1 85 ? 23.653 -0.477 0.968 1.00 94.19 85 ALA A N 1
ATOM 612 C CA . ALA A 1 85 ? 24.284 -1.470 0.100 1.00 94.19 85 ALA A CA 1
ATOM 613 C C . ALA A 1 85 ? 23.614 -1.514 -1.280 1.00 94.19 85 ALA A C 1
ATOM 615 O O . ALA A 1 85 ? 24.312 -1.547 -2.296 1.00 94.19 85 ALA A O 1
ATOM 616 N N . HIS A 1 86 ? 22.280 -1.417 -1.333 1.00 96.06 86 HIS A N 1
ATOM 617 C CA . HIS A 1 86 ? 21.541 -1.332 -2.597 1.00 96.06 86 HIS A CA 1
ATOM 618 C C . HIS A 1 86 ? 21.893 -0.039 -3.339 1.00 96.06 86 HIS A C 1
ATOM 620 O O . HIS A 1 86 ? 22.158 -0.066 -4.540 1.00 96.06 86 HIS A O 1
ATOM 626 N N . LEU A 1 87 ? 21.993 1.084 -2.614 1.00 94.62 87 LEU A N 1
ATOM 627 C CA . LEU A 1 87 ? 22.437 2.358 -3.184 1.00 94.62 87 LEU A CA 1
ATOM 628 C C . LEU A 1 87 ? 23.843 2.255 -3.790 1.00 94.62 87 LEU A C 1
ATOM 630 O O . LEU A 1 87 ? 24.078 2.748 -4.893 1.00 94.62 87 LEU A O 1
ATOM 634 N N . ALA A 1 88 ? 24.778 1.603 -3.094 1.00 97.38 88 ALA A N 1
ATOM 635 C CA . ALA A 1 88 ? 26.140 1.399 -3.585 1.00 97.38 88 ALA A CA 1
ATOM 636 C C . ALA A 1 88 ? 26.183 0.505 -4.836 1.00 97.38 88 ALA A C 1
ATOM 638 O O . ALA A 1 88 ? 26.956 0.777 -5.757 1.00 97.38 88 ALA A O 1
ATOM 639 N N . ALA A 1 89 ? 25.342 -0.528 -4.905 1.00 98.19 89 ALA A N 1
ATOM 640 C CA . ALA A 1 89 ? 25.216 -1.362 -6.096 1.00 98.19 89 ALA A CA 1
ATOM 641 C C . ALA A 1 89 ? 24.613 -0.582 -7.283 1.00 98.19 89 ALA A C 1
ATOM 643 O O . ALA A 1 89 ? 25.110 -0.673 -8.407 1.00 98.19 89 ALA A O 1
ATOM 644 N N . LEU A 1 90 ? 23.625 0.286 -7.042 1.00 98.44 90 LEU A N 1
ATOM 645 C CA . LEU A 1 90 ? 23.070 1.180 -8.068 1.00 98.44 90 LEU A CA 1
ATOM 646 C C . LEU A 1 90 ? 24.090 2.196 -8.588 1.00 98.44 90 LEU A C 1
ATOM 648 O O . LEU A 1 90 ? 24.101 2.493 -9.781 1.00 98.44 90 LEU A O 1
ATOM 652 N N . GLN A 1 91 ? 24.991 2.692 -7.733 1.00 98.38 91 GLN A N 1
ATOM 653 C CA . GLN A 1 91 ? 26.101 3.547 -8.175 1.00 98.38 91 GLN A CA 1
ATOM 654 C C . GLN A 1 91 ? 27.016 2.816 -9.167 1.00 98.38 91 GLN A C 1
ATOM 656 O O . GLN A 1 91 ? 27.455 3.412 -10.151 1.00 98.38 91 GLN A O 1
ATOM 661 N N . GLN A 1 92 ? 27.287 1.527 -8.940 1.00 98.38 92 GLN A N 1
ATOM 662 C CA . GLN A 1 92 ? 28.101 0.714 -9.849 1.00 98.38 92 GLN A CA 1
ATOM 663 C C . GLN A 1 92 ? 27.366 0.420 -11.164 1.00 98.38 92 GLN A C 1
ATOM 665 O O . GLN A 1 92 ? 27.955 0.578 -12.233 1.00 98.38 92 GLN A O 1
ATOM 670 N N . ALA A 1 93 ? 26.072 0.093 -11.109 1.00 98.25 93 ALA A N 1
ATOM 671 C CA . ALA A 1 93 ? 25.245 -0.090 -12.305 1.00 98.25 93 ALA A CA 1
ATOM 672 C C . ALA A 1 93 ? 25.164 1.195 -13.147 1.00 98.25 93 ALA A C 1
ATOM 674 O O . ALA A 1 93 ? 25.295 1.157 -14.372 1.00 98.25 93 ALA A O 1
ATOM 675 N N . GLY A 1 94 ? 25.036 2.353 -12.491 1.00 98.06 94 GLY A N 1
ATOM 676 C CA . GLY A 1 94 ? 25.115 3.657 -13.142 1.00 98.06 94 GLY A CA 1
ATOM 677 C C . GLY A 1 94 ? 26.477 3.904 -13.791 1.00 98.06 94 GLY A C 1
ATOM 678 O O . GLY A 1 94 ? 26.543 4.309 -14.953 1.00 98.06 94 GLY A O 1
ATOM 679 N N . ALA A 1 95 ? 27.577 3.607 -13.093 1.00 98.19 95 ALA A N 1
ATOM 680 C CA . ALA A 1 95 ? 28.917 3.714 -13.668 1.00 98.19 95 ALA A CA 1
ATOM 681 C C . ALA A 1 95 ? 29.072 2.837 -14.923 1.00 98.19 95 ALA A C 1
ATOM 683 O O . ALA A 1 95 ? 29.649 3.291 -15.912 1.00 98.19 95 ALA A O 1
ATOM 684 N N . LEU A 1 96 ? 28.506 1.625 -14.920 1.00 97.38 96 LEU A N 1
ATOM 685 C CA . LEU A 1 96 ? 28.494 0.737 -16.080 1.00 97.38 96 LEU A CA 1
ATOM 686 C C . LEU A 1 96 ? 27.672 1.303 -17.243 1.00 97.38 96 LEU A C 1
ATOM 688 O O . LEU A 1 96 ? 28.144 1.281 -18.384 1.00 97.38 96 LEU A O 1
ATOM 692 N N . LEU A 1 97 ? 26.476 1.834 -16.974 1.00 97.81 97 LEU A N 1
ATOM 693 C CA . LEU A 1 97 ? 25.616 2.473 -17.975 1.00 97.81 97 LEU A CA 1
ATOM 694 C C . LEU A 1 97 ? 26.348 3.619 -18.691 1.00 97.81 97 LEU A C 1
ATOM 696 O O . LEU A 1 97 ? 26.310 3.700 -19.919 1.00 97.81 97 LEU A O 1
ATOM 700 N N . LEU A 1 98 ? 27.106 4.434 -17.952 1.00 97.81 98 LEU A N 1
ATOM 701 C CA . LEU A 1 98 ? 27.914 5.528 -18.509 1.00 97.81 98 LEU A CA 1
ATOM 702 C C . LEU A 1 98 ? 29.067 5.054 -19.417 1.00 97.81 98 LEU A C 1
ATOM 704 O O . LEU A 1 98 ? 29.634 5.853 -20.161 1.00 97.81 98 LEU A O 1
ATOM 708 N N . THR A 1 99 ? 29.414 3.761 -19.412 1.00 96.31 99 THR A N 1
ATOM 709 C CA . THR A 1 99 ? 30.393 3.196 -20.365 1.00 96.31 99 THR A CA 1
ATOM 710 C C . THR A 1 99 ? 29.784 2.818 -21.715 1.00 96.31 99 THR A C 1
ATOM 712 O O . THR A 1 99 ? 30.527 2.566 -22.667 1.00 96.31 99 THR A O 1
ATOM 715 N N . LYS A 1 100 ? 28.451 2.741 -21.817 1.00 95.31 100 LYS A N 1
ATOM 716 C CA . LYS A 1 100 ? 27.755 2.309 -23.036 1.00 95.31 100 LYS A CA 1
ATOM 717 C C . LYS A 1 100 ? 27.747 3.434 -24.070 1.00 95.31 100 LYS A C 1
ATOM 719 O O . LYS A 1 100 ? 27.539 4.594 -23.728 1.00 95.31 100 LYS A O 1
ATOM 724 N N . THR A 1 101 ? 27.982 3.095 -25.334 1.00 91.31 101 THR A N 1
ATOM 725 C CA . THR A 1 101 ? 27.953 4.049 -26.462 1.00 91.31 101 THR A CA 1
ATOM 726 C C . THR A 1 101 ? 27.206 3.459 -27.653 1.00 91.31 101 THR A C 1
ATOM 728 O O . THR A 1 101 ? 26.175 3.971 -28.061 1.00 91.31 101 THR A O 1
ATOM 731 N N . ASN A 1 102 ? 27.657 2.309 -28.150 1.00 93.25 102 ASN A N 1
ATOM 732 C CA . ASN A 1 102 ? 27.084 1.650 -29.330 1.00 93.25 102 ASN A CA 1
ATOM 733 C C . ASN A 1 102 ? 26.375 0.325 -28.999 1.00 93.25 102 ASN A C 1
ATOM 735 O O . ASN A 1 102 ? 26.018 -0.433 -29.890 1.00 93.25 102 ASN A O 1
ATOM 739 N N . ASN A 1 103 ? 26.187 0.010 -27.721 1.00 92.94 103 ASN A N 1
ATOM 740 C CA . ASN A 1 103 ? 25.676 -1.278 -27.242 1.00 92.94 103 ASN A CA 1
ATOM 741 C C . ASN A 1 103 ? 24.491 -1.110 -26.277 1.00 92.94 103 ASN A C 1
ATOM 743 O O . ASN A 1 103 ? 24.358 -1.872 -25.317 1.00 92.94 103 ASN A O 1
ATOM 747 N N . PHE A 1 104 ? 23.661 -0.094 -26.516 1.00 94.31 104 PHE A N 1
ATOM 748 C CA . PHE A 1 104 ? 22.435 0.120 -25.755 1.00 94.31 104 PHE A CA 1
ATOM 749 C C . PHE A 1 104 ? 21.388 -0.943 -26.105 1.00 94.31 104 PHE A C 1
ATOM 751 O O . PHE A 1 104 ? 21.297 -1.407 -27.247 1.00 94.31 104 PHE A O 1
ATOM 758 N N . SER A 1 105 ? 20.619 -1.346 -25.102 1.00 88.56 105 SER A N 1
ATOM 759 C CA . SER A 1 105 ? 19.398 -2.125 -25.247 1.00 88.56 105 SER A CA 1
ATOM 760 C C . SER A 1 105 ? 18.192 -1.188 -25.101 1.00 88.56 105 SER A C 1
ATOM 762 O O . SER A 1 105 ? 18.299 -0.155 -24.436 1.00 88.56 105 SER A O 1
ATOM 764 N N . PRO A 1 106 ? 17.039 -1.519 -25.713 1.00 80.69 106 PRO A N 1
ATOM 765 C CA . PRO A 1 106 ? 15.843 -0.675 -25.630 1.00 80.69 106 PRO A CA 1
ATOM 766 C C . PRO A 1 106 ? 15.445 -0.273 -24.187 1.00 80.69 106 PRO A C 1
ATOM 768 O O . PRO A 1 106 ? 15.105 0.889 -23.972 1.00 80.69 106 PRO A O 1
ATOM 771 N N . PRO A 1 107 ? 15.600 -1.155 -23.178 1.00 86.06 107 PRO A N 1
ATOM 772 C CA . PRO A 1 107 ? 15.457 -0.831 -21.757 1.00 86.06 107 PRO A CA 1
ATOM 773 C C . PRO A 1 107 ? 16.288 0.299 -21.121 1.00 86.06 107 PRO A C 1
ATOM 775 O O . PRO A 1 107 ? 15.893 0.830 -20.084 1.00 86.06 107 PRO A O 1
ATOM 778 N N . ASP A 1 108 ? 17.458 0.670 -21.653 1.00 94.62 108 ASP A N 1
ATOM 779 C CA . ASP A 1 108 ? 18.407 1.520 -20.904 1.00 94.62 108 ASP A CA 1
ATOM 780 C C . ASP A 1 108 ? 17.871 2.922 -20.566 1.00 94.62 108 ASP A C 1
ATOM 782 O O . ASP A 1 108 ? 18.328 3.543 -19.604 1.00 94.62 108 ASP A O 1
ATOM 786 N N . GLY A 1 109 ? 16.896 3.427 -21.330 1.00 94.94 109 GLY A N 1
ATOM 787 C CA . GLY A 1 109 ? 16.278 4.728 -21.071 1.00 94.94 109 GLY A CA 1
ATOM 788 C C . GLY A 1 109 ? 15.542 4.794 -19.734 1.00 94.94 109 GLY A C 1
ATOM 789 O O . GLY A 1 109 ? 15.668 5.790 -19.021 1.00 94.94 109 GLY A O 1
ATOM 790 N N . TYR A 1 110 ? 14.829 3.728 -19.352 1.00 93.81 110 TYR A N 1
ATOM 791 C CA . TYR A 1 110 ? 14.127 3.714 -18.069 1.00 93.81 110 TYR A CA 1
ATOM 792 C C . TYR A 1 110 ? 15.096 3.552 -16.890 1.00 93.81 110 TYR A C 1
ATOM 794 O O . TYR A 1 110 ? 14.872 4.144 -15.835 1.00 93.81 110 TYR A O 1
ATOM 802 N N . LEU A 1 111 ? 16.209 2.821 -17.070 1.00 96.62 111 LEU A N 1
ATOM 803 C CA . LEU A 1 111 ? 17.241 2.706 -16.036 1.00 96.62 111 LEU A CA 1
ATOM 804 C C . LEU A 1 111 ? 17.916 4.066 -15.807 1.00 96.62 111 LEU A C 1
ATOM 806 O O . LEU A 1 111 ? 18.135 4.469 -14.668 1.00 96.62 111 LEU A O 1
ATOM 810 N N . ALA A 1 112 ? 18.224 4.796 -16.880 1.00 97.81 112 ALA A N 1
ATOM 811 C CA . ALA A 1 112 ? 18.807 6.127 -16.771 1.00 97.81 112 ALA A CA 1
ATOM 812 C C . ALA A 1 112 ? 17.925 7.081 -15.952 1.00 97.81 112 ALA A C 1
ATOM 814 O O . ALA A 1 112 ? 18.417 7.744 -15.040 1.00 97.81 112 ALA A O 1
ATOM 815 N N . ALA A 1 113 ? 16.620 7.101 -16.231 1.00 95.50 113 ALA A N 1
ATOM 816 C CA . ALA A 1 113 ? 15.685 7.968 -15.526 1.00 95.50 113 ALA A CA 1
ATOM 817 C C . ALA A 1 113 ? 15.587 7.656 -14.026 1.00 95.50 113 ALA A C 1
ATOM 819 O O . ALA A 1 113 ? 15.640 8.578 -13.213 1.00 95.50 113 ALA A O 1
ATOM 820 N N . ILE A 1 114 ? 15.488 6.377 -13.641 1.00 94.81 114 ILE A N 1
ATOM 821 C CA . ILE A 1 114 ? 15.382 6.016 -12.218 1.00 94.81 114 ILE A CA 1
ATOM 822 C C . ILE A 1 114 ? 16.688 6.295 -11.458 1.00 94.81 114 ILE A C 1
ATOM 824 O O . ILE A 1 114 ? 16.657 6.700 -10.297 1.00 94.81 114 ILE A O 1
ATOM 828 N N . LEU A 1 115 ? 17.848 6.150 -12.109 1.00 97.62 115 LEU A N 1
ATOM 829 C CA . LEU A 1 115 ? 19.133 6.514 -11.508 1.00 97.62 115 LEU A CA 1
ATOM 830 C C . LEU A 1 115 ? 19.240 8.030 -11.288 1.00 97.62 115 LEU A C 1
ATOM 832 O O . LEU A 1 115 ? 19.691 8.455 -10.226 1.00 97.62 115 LEU A O 1
ATOM 836 N N . ASP A 1 116 ? 18.798 8.849 -12.245 1.00 96.50 116 ASP A N 1
ATOM 837 C CA . ASP A 1 116 ? 18.744 10.308 -12.081 1.00 96.50 116 ASP A CA 1
ATOM 838 C C . ASP A 1 116 ? 17.730 10.730 -11.003 1.00 96.50 116 ASP A C 1
ATOM 840 O O . ASP A 1 116 ? 17.998 11.668 -10.252 1.00 96.50 116 ASP A O 1
ATOM 844 N N . GLN A 1 117 ? 16.612 10.010 -10.847 1.00 89.19 117 GLN A N 1
ATOM 845 C CA . GLN A 1 117 ? 15.688 10.215 -9.725 1.00 89.19 117 GLN A CA 1
ATOM 846 C C . GLN A 1 117 ? 16.375 9.951 -8.375 1.00 89.19 117 GLN A C 1
ATOM 848 O O . GLN A 1 117 ? 16.248 10.755 -7.453 1.00 89.19 117 GLN A O 1
ATOM 853 N N . ILE A 1 118 ? 17.121 8.849 -8.256 1.00 89.00 118 ILE A N 1
ATOM 854 C CA . ILE A 1 118 ? 17.766 8.430 -7.001 1.00 89.00 118 ILE A CA 1
ATOM 855 C C . ILE A 1 118 ? 18.962 9.318 -6.637 1.00 89.00 118 ILE A C 1
ATOM 857 O O . ILE A 1 118 ? 19.129 9.692 -5.475 1.00 89.00 118 ILE A O 1
ATOM 861 N N . PHE A 1 119 ? 19.820 9.638 -7.606 1.00 94.06 119 PHE A N 1
ATOM 862 C CA . PHE A 1 119 ? 21.067 10.374 -7.366 1.00 94.06 119 PHE A CA 1
ATOM 863 C C . PHE A 1 119 ? 20.939 11.887 -7.575 1.00 94.06 119 PHE A C 1
ATOM 865 O O . PHE A 1 119 ? 21.824 12.638 -7.157 1.00 94.06 119 PHE A O 1
ATOM 872 N N . GLY A 1 120 ? 19.837 12.333 -8.178 1.00 84.94 120 GLY A N 1
ATOM 873 C CA . GLY A 1 120 ? 19.606 13.712 -8.581 1.00 84.94 120 GLY A CA 1
ATOM 874 C C . GLY A 1 120 ? 20.381 14.108 -9.844 1.00 84.94 120 GLY A C 1
ATOM 875 O O . GLY A 1 120 ? 21.480 13.626 -10.119 1.00 84.94 120 GLY A O 1
ATOM 876 N N . GLY A 1 121 ? 19.831 15.068 -10.589 1.00 94.38 121 GLY A N 1
ATOM 877 C CA . GLY A 1 121 ? 20.430 15.587 -11.823 1.00 94.38 121 GLY A CA 1
ATOM 878 C C . GLY A 1 121 ? 19.877 14.919 -13.083 1.00 94.38 121 GLY A C 1
ATOM 879 O O . GLY A 1 121 ? 18.740 14.463 -13.088 1.00 94.38 121 GLY A O 1
ATOM 880 N N . THR A 1 122 ? 20.662 14.945 -14.161 1.00 96.62 122 THR A N 1
ATOM 881 C CA . THR A 1 122 ? 20.300 14.424 -15.499 1.00 96.62 122 THR A CA 1
ATOM 882 C C . THR A 1 122 ? 21.431 13.600 -16.119 1.00 96.62 122 THR A C 1
ATOM 884 O O . THR A 1 122 ? 21.488 13.413 -17.329 1.00 96.62 122 THR A O 1
ATOM 887 N N . THR A 1 123 ? 22.392 13.153 -15.307 1.00 98.31 123 THR A N 1
ATOM 888 C CA . THR A 1 123 ? 23.665 12.597 -15.790 1.00 98.31 123 THR A CA 1
ATOM 889 C C . THR A 1 123 ? 23.444 11.368 -16.666 1.00 98.31 123 THR A C 1
ATOM 891 O O . THR A 1 123 ? 24.077 11.231 -17.716 1.00 98.31 123 THR A O 1
ATOM 894 N N . TYR A 1 124 ? 22.561 10.467 -16.239 1.00 98.38 124 TYR A N 1
ATOM 895 C CA . TYR A 1 124 ? 22.343 9.207 -16.937 1.00 98.38 124 TYR A CA 1
ATOM 896 C C . TYR A 1 124 ? 21.453 9.405 -18.165 1.00 98.38 124 TYR A C 1
ATOM 898 O O . TYR A 1 124 ? 21.768 8.875 -19.234 1.00 98.38 124 TYR A O 1
ATOM 906 N N . LEU A 1 125 ? 20.388 10.206 -18.054 1.00 97.56 125 LEU A N 1
ATOM 907 C CA . LEU A 1 125 ? 19.518 10.536 -19.183 1.00 97.56 125 LEU A CA 1
ATOM 908 C C . LEU A 1 125 ? 20.252 11.328 -20.264 1.00 97.56 125 LEU A C 1
ATOM 910 O O . LEU A 1 125 ? 20.096 11.012 -21.445 1.00 97.56 125 LEU A O 1
ATOM 914 N N . ASP A 1 126 ? 21.096 12.295 -19.897 1.00 98.25 126 ASP A N 1
ATOM 915 C CA . ASP A 1 126 ? 21.919 13.049 -20.849 1.00 98.25 126 ASP A CA 1
ATOM 916 C C . ASP A 1 126 ? 22.856 12.110 -21.619 1.00 98.25 126 ASP A C 1
ATOM 918 O O . ASP A 1 126 ? 23.027 12.245 -22.837 1.00 98.25 126 ASP A O 1
ATOM 922 N N . HIS A 1 127 ? 23.432 11.115 -20.934 1.00 98.38 127 HIS A N 1
ATOM 923 C CA . HIS A 1 127 ? 24.317 10.126 -21.546 1.00 98.38 127 HIS A CA 1
ATOM 924 C C . HIS A 1 127 ? 23.585 9.211 -22.533 1.00 98.38 127 HIS A C 1
ATOM 926 O O . HIS A 1 127 ? 24.031 9.075 -23.677 1.00 98.38 127 HIS A O 1
ATOM 932 N N . VAL A 1 128 ? 22.454 8.617 -22.134 1.00 97.75 128 VAL A N 1
ATOM 933 C CA . VAL A 1 128 ? 21.651 7.759 -23.027 1.00 97.75 128 VAL A CA 1
ATOM 934 C C . VAL A 1 128 ? 21.096 8.573 -24.195 1.00 97.75 128 VAL A C 1
ATOM 936 O O . VAL A 1 128 ? 21.162 8.138 -25.343 1.00 97.75 128 VAL A O 1
ATOM 939 N N . THR A 1 129 ? 20.628 9.795 -23.950 1.00 97.12 129 THR A N 1
ATOM 940 C CA . THR A 1 129 ? 20.127 10.675 -25.011 1.00 97.12 129 THR A CA 1
ATOM 941 C C . THR A 1 129 ? 21.217 10.990 -26.028 1.00 97.12 129 THR A C 1
ATOM 943 O O . THR A 1 129 ? 21.003 10.834 -27.228 1.00 97.12 129 THR A O 1
ATOM 946 N N . THR A 1 130 ? 22.407 11.372 -25.564 1.00 97.62 130 THR A N 1
ATOM 947 C CA . THR A 1 130 ? 23.527 11.753 -26.436 1.00 97.62 130 THR A CA 1
ATOM 948 C C . THR A 1 130 ? 24.029 10.589 -27.288 1.00 97.62 130 THR A C 1
ATOM 950 O O . THR A 1 130 ? 24.389 10.794 -28.447 1.00 97.62 130 THR A O 1
ATOM 953 N N . ASN A 1 131 ? 24.068 9.377 -26.731 1.00 97.50 131 ASN A N 1
ATOM 954 C CA . ASN A 1 131 ? 24.726 8.238 -27.374 1.00 97.50 131 ASN A CA 1
ATOM 955 C C . ASN A 1 131 ? 23.757 7.227 -28.012 1.00 97.50 131 ASN A C 1
ATOM 957 O O . ASN A 1 131 ? 24.202 6.403 -28.805 1.00 97.50 131 ASN A O 1
ATOM 961 N N . PHE A 1 132 ? 22.454 7.293 -27.721 1.00 97.12 132 PHE A N 1
ATOM 962 C CA . PHE A 1 132 ? 21.452 6.370 -28.262 1.00 97.12 132 PHE A CA 1
ATOM 963 C C . PHE A 1 132 ? 20.296 7.092 -28.956 1.00 97.12 132 PHE A C 1
ATOM 965 O O . PHE A 1 132 ? 20.172 7.009 -30.178 1.00 97.12 132 PHE A O 1
ATOM 972 N N . TYR A 1 133 ? 19.483 7.853 -28.214 1.00 97.44 133 TYR A N 1
ATOM 973 C CA . TYR A 1 133 ? 18.253 8.430 -28.770 1.00 97.44 133 TYR A CA 1
ATOM 974 C C . TYR A 1 133 ? 18.504 9.531 -29.808 1.00 97.44 133 TYR A C 1
ATOM 976 O O . TYR A 1 133 ? 17.859 9.529 -30.855 1.00 97.44 133 TYR A O 1
ATOM 984 N N . ALA A 1 134 ? 19.455 10.442 -29.581 1.00 97.31 134 ALA A N 1
ATOM 985 C CA . ALA A 1 134 ? 19.782 11.481 -30.559 1.00 97.31 134 ALA A CA 1
ATOM 986 C C . ALA A 1 134 ? 20.401 10.899 -31.850 1.00 97.31 134 ALA A C 1
ATOM 988 O O . ALA A 1 134 ? 19.972 11.300 -32.935 1.00 97.31 134 ALA A O 1
ATOM 989 N N . PRO A 1 135 ? 21.333 9.923 -31.793 1.00 97.75 135 PRO A N 1
ATOM 990 C CA . PRO A 1 135 ? 21.783 9.206 -32.984 1.00 97.75 135 PRO A CA 1
ATOM 991 C C . PRO A 1 135 ? 20.675 8.450 -33.726 1.00 97.75 135 PRO A C 1
ATOM 993 O O . PRO A 1 135 ? 20.666 8.485 -34.953 1.00 97.75 135 PRO A O 1
ATOM 996 N N . LEU A 1 136 ? 19.733 7.805 -33.026 1.00 97.25 136 LEU A N 1
ATOM 997 C CA . LEU A 1 136 ? 18.579 7.159 -33.668 1.00 97.25 136 LEU A CA 1
ATOM 998 C C . LEU A 1 136 ? 17.679 8.183 -34.372 1.00 97.25 136 LEU A C 1
ATOM 1000 O O . LEU A 1 136 ? 17.322 7.991 -35.530 1.00 97.25 136 LEU A O 1
ATOM 1004 N N . ALA A 1 137 ? 17.382 9.315 -33.730 1.00 97.31 137 ALA A N 1
ATOM 1005 C CA . ALA A 1 137 ? 16.604 10.389 -34.350 1.00 97.31 137 ALA A CA 1
ATOM 1006 C C . ALA A 1 137 ? 17.302 10.990 -35.588 1.00 97.31 137 ALA A C 1
ATOM 1008 O O . ALA A 1 137 ? 16.644 11.458 -36.516 1.00 97.31 137 ALA A O 1
ATOM 1009 N N . ALA A 1 138 ? 18.637 10.972 -35.618 1.00 97.75 138 ALA A N 1
ATOM 1010 C CA . ALA A 1 138 ? 19.438 11.454 -36.740 1.00 97.75 138 ALA A CA 1
ATOM 1011 C C . ALA A 1 138 ? 19.713 10.392 -37.825 1.00 97.75 138 ALA A C 1
ATOM 1013 O O . ALA A 1 138 ? 20.272 10.736 -38.869 1.00 97.75 138 ALA A O 1
ATOM 1014 N N . GLY A 1 139 ? 19.366 9.120 -37.597 1.00 97.75 139 GLY A N 1
ATOM 1015 C CA . GLY A 1 139 ? 19.716 8.013 -38.494 1.00 97.75 139 GLY A CA 1
ATOM 1016 C C . GLY A 1 139 ? 21.213 7.698 -38.539 1.00 97.75 139 GLY A C 1
ATOM 1017 O O . GLY A 1 139 ? 21.736 7.273 -39.568 1.00 97.75 139 GLY A O 1
ATOM 1018 N N . THR A 1 140 ? 21.927 7.954 -37.442 1.00 97.88 140 THR A N 1
ATOM 1019 C CA . THR A 1 140 ? 23.384 7.797 -37.339 1.00 97.88 140 THR A CA 1
ATOM 1020 C C . THR A 1 140 ? 23.814 6.820 -36.247 1.00 97.88 140 THR A C 1
ATOM 1022 O O . THR A 1 140 ? 24.998 6.787 -35.915 1.00 97.88 140 THR A O 1
ATOM 1025 N N . TYR A 1 141 ? 22.896 6.057 -35.646 1.00 97.31 141 TYR A N 1
ATOM 1026 C CA . TYR A 1 141 ? 23.260 5.106 -34.595 1.00 97.31 141 TYR A CA 1
ATOM 1027 C C . TYR A 1 141 ? 23.971 3.883 -35.185 1.00 97.31 141 TYR A C 1
ATOM 1029 O O . TYR A 1 141 ? 23.374 3.134 -35.952 1.00 97.31 141 TYR A O 1
ATOM 1037 N N . ASP A 1 142 ? 25.238 3.671 -34.824 1.00 95.94 142 ASP A N 1
ATOM 1038 C CA . ASP A 1 142 ? 26.050 2.543 -35.294 1.00 95.94 142 ASP A CA 1
ATOM 1039 C C . ASP A 1 142 ? 26.118 1.448 -34.227 1.00 95.94 142 ASP A C 1
ATOM 1041 O O . ASP A 1 142 ? 27.013 1.428 -33.375 1.00 95.94 142 ASP A O 1
ATOM 1045 N N . ARG A 1 143 ? 25.138 0.540 -34.246 1.00 92.62 143 ARG A N 1
ATOM 1046 C CA . ARG A 1 143 ? 25.050 -0.535 -33.255 1.00 92.62 143 ARG A CA 1
ATOM 1047 C C . ARG A 1 143 ? 26.298 -1.425 -33.322 1.00 92.62 143 ARG A C 1
ATOM 1049 O O . ARG A 1 143 ? 26.681 -1.901 -34.383 1.00 92.62 143 ARG A O 1
ATOM 1056 N N . ASN A 1 144 ? 26.920 -1.642 -32.167 1.00 90.94 144 ASN A N 1
ATOM 1057 C CA . ASN A 1 144 ? 28.198 -2.321 -31.927 1.00 90.94 144 ASN A CA 1
ATOM 1058 C C . ASN A 1 144 ? 29.419 -1.763 -32.682 1.00 90.94 144 ASN A C 1
ATOM 1060 O O . ASN A 1 144 ? 30.510 -2.312 -32.536 1.00 90.94 144 ASN A O 1
ATOM 1064 N N . GLY A 1 145 ? 29.286 -0.660 -33.427 1.00 91.81 145 GLY A N 1
ATOM 1065 C CA . GLY A 1 145 ? 30.351 -0.183 -34.312 1.00 91.81 145 GLY A CA 1
ATOM 1066 C C . GLY A 1 145 ? 30.524 -1.040 -35.572 1.00 91.81 145 GLY A C 1
ATOM 1067 O O . GLY A 1 145 ? 31.632 -1.120 -36.104 1.00 91.81 145 GLY A O 1
ATOM 1068 N N . ASP A 1 146 ? 29.458 -1.709 -36.022 1.00 92.50 146 ASP A N 1
ATOM 1069 C CA . ASP A 1 146 ? 29.471 -2.617 -37.175 1.00 92.50 146 ASP A CA 1
ATOM 1070 C C . ASP A 1 146 ? 29.415 -1.868 -38.528 1.00 92.50 146 ASP A C 1
ATOM 1072 O O . ASP A 1 146 ? 29.516 -2.478 -39.596 1.00 92.50 146 ASP A O 1
ATOM 1076 N N . GLY A 1 147 ? 29.256 -0.541 -38.508 1.00 92.81 147 GLY A N 1
ATOM 1077 C CA . GLY A 1 147 ? 29.200 0.340 -39.675 1.00 92.81 147 GLY A CA 1
ATOM 1078 C C . GLY A 1 147 ? 27.823 0.428 -40.341 1.00 92.81 147 GLY A C 1
ATOM 1079 O O . GLY A 1 147 ? 27.683 1.108 -41.360 1.00 92.81 147 GLY A O 1
ATOM 1080 N N . THR A 1 148 ? 26.807 -0.245 -39.791 1.00 95.62 148 THR A N 1
ATOM 1081 C CA . THR A 1 148 ? 25.411 -0.127 -40.242 1.00 95.62 148 THR A CA 1
ATOM 1082 C C . THR A 1 148 ? 24.705 0.914 -39.387 1.00 95.62 148 THR A C 1
ATOM 1084 O O . THR A 1 148 ? 24.628 0.761 -38.171 1.00 95.62 148 THR A O 1
ATOM 1087 N N . LEU A 1 149 ? 24.194 1.965 -40.028 1.00 97.31 149 LEU A N 1
ATOM 1088 C CA . LEU A 1 149 ? 23.525 3.066 -39.342 1.00 97.31 149 LEU A CA 1
ATOM 1089 C C . LEU A 1 149 ? 22.022 2.814 -39.259 1.00 97.31 149 LEU A C 1
ATOM 1091 O O . LEU A 1 149 ? 21.395 2.460 -40.259 1.00 97.31 149 LEU A O 1
ATOM 1095 N N . TYR A 1 150 ? 21.465 3.035 -38.075 1.00 97.44 150 TYR A N 1
ATOM 1096 C CA . TYR A 1 150 ? 20.048 2.877 -37.788 1.00 97.44 150 TYR A CA 1
ATOM 1097 C C . TYR A 1 150 ? 19.432 4.225 -37.411 1.00 97.44 150 TYR A C 1
ATOM 1099 O O . TYR A 1 150 ? 20.017 5.005 -36.652 1.00 97.44 150 TYR A O 1
ATOM 1107 N N . ASP A 1 151 ? 18.239 4.478 -37.941 1.00 97.88 151 ASP A N 1
ATOM 1108 C CA . ASP A 1 151 ? 17.260 5.376 -37.340 1.00 97.88 151 ASP A CA 1
ATOM 1109 C C . ASP A 1 151 ? 16.331 4.591 -36.393 1.00 97.88 151 ASP A C 1
ATOM 1111 O O . ASP A 1 151 ? 16.480 3.376 -36.225 1.00 97.88 151 ASP A O 1
ATOM 1115 N N . THR A 1 152 ? 15.376 5.267 -35.747 1.00 97.50 152 THR A N 1
ATOM 1116 C CA . THR A 1 152 ? 14.433 4.612 -34.823 1.00 97.50 152 THR A CA 1
ATOM 1117 C C . THR A 1 152 ? 13.632 3.499 -35.507 1.00 97.50 152 THR A C 1
ATOM 1119 O O . THR A 1 152 ? 13.560 2.390 -34.978 1.00 97.50 152 THR A O 1
ATOM 1122 N N . ALA A 1 153 ? 13.093 3.749 -36.706 1.00 98.19 153 ALA A N 1
ATOM 1123 C CA . ALA A 1 153 ? 12.349 2.749 -37.476 1.00 98.19 153 ALA A CA 1
ATOM 1124 C C . ALA A 1 153 ? 13.222 1.531 -37.827 1.00 98.19 153 ALA A C 1
ATOM 1126 O O . ALA A 1 153 ? 12.808 0.380 -37.674 1.00 98.19 153 ALA A O 1
ATOM 1127 N N . GLY A 1 154 ? 14.465 1.772 -38.250 1.00 97.94 154 GLY A N 1
ATOM 1128 C CA . GLY A 1 154 ? 15.453 0.741 -38.537 1.00 97.94 154 GLY A CA 1
ATOM 1129 C C . GLY A 1 154 ? 15.820 -0.083 -37.306 1.00 97.94 154 GLY A C 1
ATOM 1130 O O . GLY A 1 154 ? 15.973 -1.298 -37.420 1.00 97.94 154 GLY A O 1
ATOM 1131 N N . MET A 1 155 ? 15.918 0.541 -36.129 1.00 96.25 155 MET A N 1
ATOM 1132 C CA . MET A 1 155 ? 16.166 -0.154 -34.863 1.00 96.25 155 MET A CA 1
ATOM 1133 C C . MET A 1 155 ? 14.982 -1.039 -34.453 1.00 96.25 155 MET A C 1
ATOM 1135 O O . MET A 1 155 ? 15.188 -2.204 -34.112 1.00 96.25 155 MET A O 1
ATOM 1139 N N . VAL A 1 156 ? 13.747 -0.536 -34.554 1.00 98.00 156 VAL A N 1
ATOM 1140 C CA . VAL A 1 156 ? 12.527 -1.333 -34.323 1.00 98.00 156 VAL A CA 1
ATOM 1141 C C . VAL A 1 156 ? 12.496 -2.533 -35.272 1.00 98.00 156 VAL A C 1
ATOM 1143 O O . VAL A 1 156 ? 12.354 -3.672 -34.834 1.00 98.00 156 VAL A O 1
ATOM 1146 N N . ASN A 1 157 ? 12.725 -2.318 -36.569 1.00 98.00 157 ASN A N 1
ATOM 1147 C CA . ASN A 1 157 ? 12.736 -3.403 -37.548 1.00 98.00 157 ASN A CA 1
ATOM 1148 C C . ASN A 1 157 ? 13.872 -4.417 -37.315 1.00 98.00 157 ASN A C 1
ATOM 1150 O O . ASN A 1 157 ? 13.692 -5.614 -37.555 1.00 98.00 157 ASN A O 1
ATOM 1154 N N . LEU A 1 158 ? 15.036 -3.967 -36.832 1.00 96.31 158 LEU A N 1
ATOM 1155 C CA . LEU A 1 158 ? 16.140 -4.848 -36.451 1.00 96.31 158 LEU A CA 1
ATOM 1156 C C . LEU A 1 158 ? 15.729 -5.789 -35.311 1.00 96.31 158 LEU A C 1
ATOM 1158 O O . LEU A 1 158 ? 16.014 -6.983 -35.389 1.00 96.31 158 LEU A O 1
ATOM 1162 N N . ILE A 1 159 ? 15.058 -5.274 -34.275 1.00 96.25 159 ILE A N 1
ATOM 1163 C CA . ILE A 1 159 ? 14.547 -6.077 -33.151 1.00 96.25 159 ILE A CA 1
ATOM 1164 C C . ILE A 1 159 ? 13.595 -7.156 -33.674 1.00 96.25 159 ILE A C 1
ATOM 1166 O O . ILE A 1 159 ? 13.845 -8.345 -33.467 1.00 96.25 159 ILE A O 1
ATOM 1170 N N . ARG A 1 160 ? 12.579 -6.741 -34.440 1.00 97.31 160 ARG A N 1
ATOM 1171 C CA . ARG A 1 160 ? 11.575 -7.632 -35.042 1.00 97.31 160 ARG A CA 1
ATOM 1172 C C . ARG A 1 160 ? 12.230 -8.741 -35.870 1.00 97.31 160 ARG A C 1
ATOM 1174 O O . ARG A 1 160 ? 12.026 -9.929 -35.630 1.00 97.31 160 ARG A O 1
ATOM 1181 N N . THR A 1 161 ? 13.124 -8.359 -36.783 1.00 97.25 161 THR A N 1
ATOM 1182 C CA . THR A 1 161 ? 13.844 -9.300 -37.656 1.00 97.25 161 THR A CA 1
ATOM 1183 C C . THR A 1 161 ? 14.706 -10.282 -36.858 1.00 97.25 161 THR A C 1
ATOM 1185 O O . THR A 1 161 ? 14.763 -11.469 -37.182 1.00 97.25 161 THR A O 1
ATOM 1188 N N . ASN A 1 162 ? 15.378 -9.819 -35.801 1.00 95.94 162 ASN A N 1
ATOM 1189 C CA . ASN A 1 162 ? 16.214 -10.683 -34.972 1.00 95.94 162 ASN A CA 1
ATOM 1190 C C . ASN A 1 162 ? 15.391 -11.741 -34.228 1.00 95.94 162 ASN A C 1
ATOM 1192 O O . ASN A 1 162 ? 15.825 -12.890 -34.179 1.00 95.94 162 ASN A O 1
ATOM 1196 N N . ARG A 1 163 ? 14.210 -11.396 -33.700 1.00 96.62 163 ARG A N 1
ATOM 1197 C CA . ARG A 1 163 ? 13.338 -12.358 -33.001 1.00 96.62 163 ARG A CA 1
ATOM 1198 C C . ARG A 1 163 ? 12.718 -13.387 -33.933 1.00 96.62 163 ARG A C 1
ATOM 1200 O O . ARG A 1 163 ? 12.720 -14.574 -33.607 1.00 96.62 163 ARG A O 1
ATOM 1207 N N . VAL A 1 164 ? 12.331 -12.974 -35.139 1.00 96.56 164 VAL A N 1
ATOM 1208 C CA . VAL A 1 164 ? 11.938 -13.909 -36.205 1.00 96.56 164 VAL A CA 1
ATOM 1209 C C . VAL A 1 164 ? 13.085 -14.878 -36.523 1.00 96.56 164 VAL A C 1
ATOM 1211 O O . VAL A 1 164 ? 12.880 -16.089 -36.550 1.00 96.56 164 VAL A O 1
ATOM 1214 N N . ASN A 1 165 ? 14.315 -14.379 -36.686 1.00 97.56 165 ASN A N 1
ATOM 1215 C CA . ASN A 1 165 ? 15.488 -15.220 -36.969 1.00 97.56 165 ASN A CA 1
ATOM 1216 C C . ASN A 1 165 ? 15.870 -16.160 -35.812 1.00 97.56 165 ASN A C 1
ATOM 1218 O O . ASN A 1 165 ? 16.504 -17.189 -36.041 1.00 97.56 165 ASN A O 1
ATOM 1222 N N . GLN A 1 166 ? 15.501 -15.810 -34.579 1.00 96.94 166 GLN A N 1
ATOM 1223 C CA . GLN A 1 166 ? 15.662 -16.647 -33.388 1.00 96.94 166 GLN A CA 1
ATOM 1224 C C . GLN A 1 166 ? 14.511 -17.649 -33.201 1.00 96.94 166 GLN A C 1
ATOM 1226 O O . GLN A 1 166 ? 14.565 -18.449 -32.271 1.00 96.94 166 GLN A O 1
ATOM 1231 N N . ASN A 1 167 ? 13.507 -17.642 -34.088 1.00 96.69 167 ASN A N 1
ATOM 1232 C CA . ASN A 1 167 ? 12.312 -18.484 -34.017 1.00 96.69 167 ASN A CA 1
ATOM 1233 C C . ASN A 1 167 ? 11.459 -18.225 -32.757 1.00 96.69 167 ASN A C 1
ATOM 1235 O O . ASN A 1 167 ? 10.882 -19.154 -32.195 1.00 96.69 167 ASN A O 1
ATOM 1239 N N . ILE A 1 168 ? 11.407 -16.963 -32.315 1.00 97.00 168 ILE A N 1
ATOM 1240 C CA . ILE A 1 168 ? 10.623 -16.486 -31.161 1.00 97.00 168 ILE A CA 1
ATOM 1241 C C . ILE A 1 168 ? 9.932 -15.143 -31.479 1.00 97.00 168 ILE A C 1
ATOM 1243 O O . ILE A 1 168 ? 10.146 -14.154 -30.778 1.00 97.00 168 ILE A O 1
ATOM 1247 N N . PRO A 1 169 ? 9.150 -15.058 -32.574 1.00 97.44 169 PRO A N 1
ATOM 1248 C CA . PRO A 1 169 ? 8.652 -13.788 -33.109 1.00 97.44 169 PRO A CA 1
ATOM 1249 C C . PRO A 1 169 ? 7.823 -12.981 -32.101 1.00 97.44 169 PRO A C 1
ATOM 1251 O O . PRO A 1 169 ? 8.065 -11.786 -31.978 1.00 97.44 169 PRO A O 1
ATOM 1254 N N . ASN A 1 170 ? 6.955 -13.625 -31.312 1.00 98.06 170 ASN A N 1
ATOM 1255 C CA . ASN A 1 170 ? 6.102 -12.949 -30.324 1.00 98.06 170 ASN A CA 1
ATOM 1256 C C . ASN A 1 170 ? 6.890 -12.114 -29.294 1.00 98.06 170 ASN A C 1
ATOM 1258 O O . ASN A 1 170 ? 6.379 -11.116 -28.790 1.00 98.06 170 ASN A O 1
ATOM 1262 N N . LEU A 1 171 ? 8.149 -12.470 -28.996 1.00 96.56 171 LEU A N 1
ATOM 1263 C CA . LEU A 1 171 ? 8.968 -11.724 -28.035 1.00 96.56 171 LEU A CA 1
ATOM 1264 C C . LEU A 1 171 ? 9.336 -10.316 -28.540 1.00 96.56 171 LEU A C 1
ATOM 1266 O O . LEU A 1 171 ? 9.641 -9.435 -27.735 1.00 96.56 171 LEU A O 1
ATOM 1270 N N . ALA A 1 172 ? 9.277 -10.063 -29.854 1.00 97.69 172 ALA A N 1
ATOM 1271 C CA . ALA A 1 172 ? 9.503 -8.721 -30.387 1.00 97.69 172 ALA A CA 1
ATOM 1272 C C . ALA A 1 172 ? 8.441 -7.720 -29.908 1.00 97.69 172 ALA A C 1
ATOM 1274 O O . ALA A 1 172 ? 8.793 -6.566 -29.664 1.00 97.69 172 ALA A O 1
ATOM 1275 N N . ALA A 1 173 ? 7.198 -8.156 -29.674 1.00 98.00 173 ALA A N 1
ATOM 1276 C CA . ALA A 1 173 ? 6.159 -7.329 -29.064 1.00 98.00 173 ALA A CA 1
ATOM 1277 C C . ALA A 1 173 ? 6.600 -6.778 -27.699 1.00 98.00 173 ALA A C 1
ATOM 1279 O O . ALA A 1 173 ? 6.456 -5.583 -27.426 1.00 98.00 173 ALA A O 1
ATOM 1280 N N . TRP A 1 174 ? 7.228 -7.625 -26.878 1.00 96.88 174 TRP A N 1
ATOM 1281 C CA . TRP A 1 174 ? 7.778 -7.215 -25.591 1.00 96.88 174 TRP A CA 1
ATOM 1282 C C . TRP A 1 174 ? 8.989 -6.289 -25.751 1.00 96.88 174 TRP A C 1
ATOM 1284 O O . TRP A 1 174 ? 8.992 -5.208 -25.170 1.00 96.88 174 TRP A O 1
ATOM 1294 N N . ASP A 1 175 ? 9.987 -6.636 -26.575 1.00 96.75 175 ASP A N 1
ATOM 1295 C CA . ASP A 1 175 ? 11.191 -5.798 -26.737 1.00 96.75 175 ASP A CA 1
ATOM 1296 C C . ASP A 1 175 ? 10.859 -4.397 -27.273 1.00 96.75 175 ASP A C 1
ATOM 1298 O O . ASP A 1 175 ? 11.433 -3.397 -26.834 1.00 96.75 175 ASP A O 1
ATOM 1302 N N . VAL A 1 176 ? 9.944 -4.321 -28.245 1.00 98.31 176 VAL A N 1
ATOM 1303 C CA . VAL A 1 176 ? 9.489 -3.057 -28.834 1.00 98.31 176 VAL A CA 1
ATOM 1304 C C . VAL A 1 176 ? 8.644 -2.279 -27.828 1.00 98.31 176 VAL A C 1
ATOM 1306 O O . VAL A 1 176 ? 8.839 -1.072 -27.691 1.00 98.31 176 VAL A O 1
ATOM 1309 N N . GLY A 1 177 ? 7.774 -2.956 -27.073 1.00 98.06 177 GLY A N 1
ATOM 1310 C CA . GLY A 1 177 ? 7.023 -2.359 -25.968 1.00 98.06 177 GLY A CA 1
ATOM 1311 C C . GLY A 1 177 ? 7.932 -1.768 -24.887 1.00 98.06 177 GLY A C 1
ATOM 1312 O O . GLY A 1 177 ? 7.769 -0.612 -24.505 1.00 98.06 177 GLY A O 1
ATOM 1313 N N . MET A 1 178 ? 8.962 -2.494 -24.453 1.00 96.31 178 MET A N 1
ATOM 1314 C CA . MET A 1 178 ? 9.921 -2.005 -23.456 1.00 96.31 178 MET A CA 1
ATOM 1315 C C . MET A 1 178 ? 10.836 -0.905 -24.000 1.00 96.31 178 MET A C 1
ATOM 1317 O O . MET A 1 178 ? 11.212 0.006 -23.259 1.00 96.31 178 MET A O 1
ATOM 1321 N N . GLY A 1 179 ? 11.145 -0.931 -25.298 1.00 96.81 179 GLY A N 1
ATOM 1322 C CA . GLY A 1 179 ? 11.773 0.194 -25.989 1.00 96.81 179 GLY A CA 1
ATOM 1323 C C . GLY A 1 179 ? 10.893 1.443 -26.004 1.00 96.81 179 GLY A C 1
ATOM 1324 O O . GLY A 1 179 ? 11.391 2.540 -25.752 1.00 96.81 179 GLY A O 1
ATOM 1325 N N . LEU A 1 180 ? 9.583 1.281 -26.213 1.00 98.25 180 LEU A N 1
ATOM 1326 C CA . LEU A 1 180 ? 8.608 2.367 -26.120 1.00 98.25 180 LEU A CA 1
ATOM 1327 C C . LEU A 1 180 ? 8.551 2.951 -24.701 1.00 98.25 180 LEU A C 1
ATOM 1329 O O . LEU A 1 180 ? 8.612 4.171 -24.559 1.00 98.25 180 LEU A O 1
ATOM 1333 N N . VAL A 1 181 ? 8.52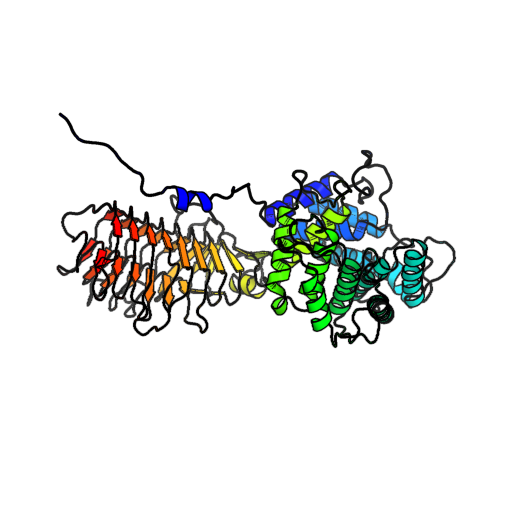2 2.108 -23.660 1.00 96.81 181 VAL A N 1
ATOM 1334 C CA . VAL A 1 181 ? 8.615 2.552 -22.253 1.00 96.81 181 VAL A CA 1
ATOM 1335 C C . VAL A 1 181 ? 9.889 3.373 -22.034 1.00 96.81 181 VAL A C 1
ATOM 1337 O O . VAL A 1 181 ? 9.829 4.488 -21.514 1.00 96.81 181 VAL A O 1
ATOM 1340 N N . GLY A 1 182 ? 11.042 2.847 -22.460 1.00 95.69 182 GLY A N 1
ATOM 1341 C CA . GLY A 1 182 ? 12.332 3.520 -22.324 1.00 95.69 182 GLY A CA 1
ATOM 1342 C C . GLY A 1 182 ? 12.383 4.869 -23.045 1.00 95.69 182 GLY A C 1
ATOM 1343 O O . GLY A 1 182 ? 12.905 5.834 -22.485 1.00 95.69 182 GLY A O 1
ATOM 1344 N N . ALA A 1 183 ? 11.838 4.952 -24.262 1.00 97.19 183 ALA A N 1
ATOM 1345 C CA . ALA A 1 183 ? 11.795 6.178 -25.054 1.00 97.19 183 ALA A CA 1
ATOM 1346 C C . ALA A 1 183 ? 10.847 7.219 -24.443 1.00 97.19 183 ALA A C 1
ATOM 1348 O O . ALA A 1 183 ? 11.229 8.381 -24.308 1.00 97.19 183 ALA A O 1
ATOM 1349 N N . ALA A 1 184 ? 9.649 6.800 -24.021 1.00 96.25 184 ALA A N 1
ATOM 1350 C CA . ALA A 1 184 ? 8.658 7.672 -23.397 1.00 96.25 184 ALA A CA 1
ATOM 1351 C C . ALA A 1 184 ? 9.188 8.286 -22.093 1.00 96.25 184 ALA A C 1
ATOM 1353 O O . ALA A 1 184 ? 9.142 9.503 -21.920 1.00 96.25 184 ALA A O 1
ATOM 1354 N N . ILE A 1 185 ? 9.768 7.463 -21.210 1.00 92.06 185 ILE A N 1
ATOM 1355 C CA . ILE A 1 185 ? 10.346 7.915 -19.935 1.00 92.06 185 ILE A CA 1
ATOM 1356 C C . ILE A 1 185 ? 11.538 8.856 -20.160 1.00 92.06 185 ILE A C 1
ATOM 1358 O O . ILE A 1 185 ? 11.686 9.846 -19.445 1.00 92.06 185 ILE A O 1
ATOM 1362 N N . ALA A 1 186 ? 12.374 8.581 -21.164 1.00 93.06 186 ALA A N 1
ATOM 1363 C CA . ALA A 1 186 ? 13.516 9.430 -21.494 1.00 93.06 186 ALA A CA 1
ATOM 1364 C C . ALA A 1 186 ? 13.137 10.730 -22.232 1.00 93.06 186 ALA A C 1
ATOM 1366 O O . ALA A 1 186 ? 14.006 11.566 -22.474 1.00 93.06 186 ALA A O 1
ATOM 1367 N N . GLY A 1 187 ? 11.867 10.909 -22.618 1.00 93.31 187 GLY A N 1
ATOM 1368 C CA . GLY A 1 187 ? 11.418 12.051 -23.418 1.00 93.31 187 GLY A CA 1
ATOM 1369 C C . GLY A 1 187 ? 11.917 12.032 -24.870 1.00 93.31 187 GLY A C 1
ATOM 1370 O O . GLY A 1 187 ? 12.027 13.089 -25.494 1.00 93.31 187 GLY A O 1
ATOM 1371 N N . ALA A 1 188 ? 12.248 10.853 -25.402 1.00 95.62 188 ALA A N 1
ATOM 1372 C CA . ALA A 1 188 ? 12.642 10.654 -26.795 1.00 95.62 188 ALA A CA 1
ATOM 1373 C C . ALA A 1 188 ? 11.417 10.537 -27.727 1.00 95.62 188 ALA A C 1
ATOM 1375 O O . ALA A 1 188 ? 10.280 10.419 -27.275 1.00 95.62 188 ALA A O 1
ATOM 1376 N N . ASP A 1 189 ? 11.643 10.561 -29.046 1.00 96.00 189 ASP A N 1
ATOM 1377 C CA . ASP A 1 189 ? 10.574 10.351 -30.032 1.00 96.00 189 ASP A CA 1
ATOM 1378 C C . ASP A 1 189 ? 10.047 8.907 -29.972 1.00 96.00 189 ASP A C 1
ATOM 1380 O O . ASP A 1 189 ? 10.792 7.942 -30.171 1.00 96.00 189 ASP A O 1
ATOM 1384 N N . THR A 1 190 ? 8.750 8.770 -29.703 1.00 97.94 190 THR A N 1
ATOM 1385 C CA . THR A 1 190 ? 8.044 7.496 -29.530 1.00 97.94 190 THR A CA 1
ATOM 1386 C C . THR A 1 190 ? 7.322 7.018 -30.789 1.00 97.94 190 THR A C 1
ATOM 1388 O O . THR A 1 190 ? 6.804 5.903 -30.795 1.00 97.94 190 THR A O 1
ATOM 1391 N N . THR A 1 191 ? 7.295 7.808 -31.866 1.00 98.31 191 THR A N 1
ATOM 1392 C CA . THR A 1 191 ? 6.430 7.570 -33.036 1.00 98.31 191 THR A CA 1
ATOM 1393 C C . THR A 1 191 ? 6.630 6.181 -33.649 1.00 98.31 191 THR A C 1
ATOM 1395 O O . THR A 1 191 ? 5.682 5.410 -33.789 1.00 98.31 191 THR A O 1
ATOM 1398 N N . GLU A 1 192 ? 7.874 5.828 -33.972 1.00 98.44 192 GLU A N 1
ATOM 1399 C CA . GLU A 1 192 ? 8.193 4.546 -34.617 1.00 98.44 192 GLU A CA 1
ATOM 1400 C C . GLU A 1 192 ? 8.066 3.355 -33.654 1.00 98.44 192 GLU A C 1
ATOM 1402 O O . GLU A 1 192 ? 7.718 2.248 -34.064 1.00 98.44 192 GLU A O 1
ATOM 1407 N N . TRP A 1 193 ? 8.285 3.584 -32.356 1.00 98.44 193 TRP A N 1
ATOM 1408 C CA . TRP A 1 193 ? 8.073 2.577 -31.317 1.00 98.44 193 TRP A CA 1
ATOM 1409 C C . TRP A 1 193 ? 6.585 2.243 -31.148 1.00 98.44 193 TRP A C 1
ATOM 1411 O O . TRP A 1 193 ? 6.238 1.069 -31.048 1.00 98.44 193 TRP A O 1
ATOM 1421 N N . ILE A 1 194 ? 5.702 3.250 -31.190 1.00 98.75 194 ILE A N 1
ATOM 1422 C CA . ILE A 1 194 ? 4.240 3.071 -31.175 1.00 98.75 194 ILE A CA 1
ATOM 1423 C C . ILE A 1 194 ? 3.787 2.257 -32.388 1.00 98.75 194 ILE A C 1
ATOM 1425 O O . ILE A 1 194 ? 3.035 1.295 -32.235 1.00 98.75 194 ILE A O 1
ATOM 1429 N N . VAL A 1 195 ? 4.254 2.617 -33.590 1.00 98.56 195 VAL A N 1
ATOM 1430 C CA . VAL A 1 195 ? 3.932 1.877 -34.823 1.00 98.56 195 VAL A CA 1
ATOM 1431 C C . VAL A 1 195 ? 4.390 0.423 -34.711 1.00 98.56 195 VAL A C 1
ATOM 1433 O O . VAL A 1 195 ? 3.628 -0.487 -35.038 1.00 98.56 195 VAL A O 1
ATOM 1436 N N . GLY A 1 196 ? 5.607 0.202 -34.209 1.00 98.31 196 GLY A N 1
ATOM 1437 C CA . GLY A 1 196 ? 6.142 -1.130 -33.955 1.00 98.31 196 GLY A CA 1
ATOM 1438 C C . GLY A 1 196 ? 5.284 -1.936 -32.982 1.00 98.31 196 GLY A C 1
ATOM 1439 O O . GLY A 1 196 ? 4.862 -3.031 -33.331 1.00 98.31 196 GLY A O 1
ATOM 1440 N N . ALA A 1 197 ? 4.985 -1.390 -31.800 1.00 98.50 197 ALA A N 1
ATOM 1441 C CA . ALA A 1 197 ? 4.224 -2.085 -30.761 1.00 98.50 197 ALA A CA 1
ATOM 1442 C C . ALA A 1 197 ? 2.812 -2.470 -31.235 1.00 98.50 197 ALA A C 1
ATOM 1444 O O . ALA A 1 197 ? 2.371 -3.593 -31.007 1.00 98.50 197 ALA A O 1
ATOM 1445 N N . LYS A 1 198 ? 2.125 -1.569 -31.951 1.00 98.62 198 LYS A N 1
ATOM 1446 C CA . LYS A 1 198 ? 0.806 -1.844 -32.544 1.00 98.62 198 LYS A CA 1
ATOM 1447 C C . LYS A 1 198 ? 0.865 -2.962 -33.583 1.00 98.62 198 LYS A C 1
ATOM 1449 O O . LYS A 1 198 ? 0.042 -3.870 -33.539 1.00 98.62 198 LYS A O 1
ATOM 1454 N N . GLY A 1 199 ? 1.852 -2.908 -34.480 1.00 98.19 199 GLY A N 1
ATOM 1455 C CA . GLY A 1 199 ? 2.051 -3.947 -35.491 1.00 98.19 199 GLY A CA 1
ATOM 1456 C C . GLY A 1 199 ? 2.356 -5.309 -34.870 1.00 98.19 199 GLY A C 1
ATOM 1457 O O . GLY A 1 199 ? 1.783 -6.307 -35.280 1.00 98.19 199 GLY A O 1
ATOM 1458 N N . GLU A 1 200 ? 3.191 -5.347 -33.832 1.00 98.25 200 GLU A N 1
ATOM 1459 C CA . GLU A 1 200 ? 3.507 -6.592 -33.131 1.00 98.25 200 GLU A CA 1
ATOM 1460 C C . GLU A 1 200 ? 2.281 -7.199 -32.430 1.00 98.25 200 GLU A C 1
ATOM 1462 O O . GLU A 1 200 ? 2.085 -8.405 -32.523 1.00 98.25 200 GLU A O 1
ATOM 1467 N N . ILE A 1 201 ? 1.395 -6.398 -31.817 1.00 98.50 201 ILE A N 1
ATOM 1468 C CA . ILE A 1 201 ? 0.129 -6.913 -31.247 1.00 98.50 201 ILE A CA 1
ATOM 1469 C C . ILE A 1 201 ? -0.740 -7.584 -32.325 1.00 98.50 201 ILE A C 1
ATOM 1471 O O . ILE A 1 201 ? -1.346 -8.625 -32.066 1.00 98.50 201 ILE A O 1
ATOM 1475 N N . GLU A 1 202 ? -0.810 -7.009 -33.528 1.00 98.44 202 GLU A N 1
ATOM 1476 C CA . GLU A 1 202 ? -1.566 -7.579 -34.655 1.00 98.44 202 GLU A CA 1
ATOM 1477 C C . GLU A 1 202 ? -0.916 -8.837 -35.254 1.00 98.44 202 GLU A C 1
ATOM 1479 O O . GLU A 1 202 ? -1.578 -9.589 -35.974 1.00 98.44 202 GLU A O 1
ATOM 1484 N N . GLU A 1 203 ? 0.364 -9.072 -34.968 1.00 97.81 203 GLU A N 1
ATOM 1485 C CA . GLU A 1 203 ? 1.162 -10.173 -35.514 1.00 97.81 203 GLU A CA 1
ATOM 1486 C C . GLU A 1 203 ? 1.378 -11.332 -34.524 1.00 97.81 203 GLU A C 1
ATOM 1488 O O . GLU A 1 203 ? 1.853 -12.384 -34.954 1.00 97.81 203 GLU A O 1
ATOM 1493 N N . ILE A 1 204 ? 0.995 -11.188 -33.244 1.00 97.75 204 ILE A N 1
ATOM 1494 C CA . ILE A 1 204 ? 1.093 -12.260 -32.234 1.00 97.75 204 ILE A CA 1
ATOM 1495 C C . ILE A 1 204 ? 0.385 -13.538 -32.714 1.00 97.75 204 ILE A C 1
ATOM 1497 O O . ILE A 1 204 ? -0.767 -13.502 -33.152 1.00 97.75 204 ILE A O 1
ATOM 1501 N N . ASP A 1 205 ? 1.043 -14.689 -32.553 1.00 97.25 205 ASP A N 1
ATOM 1502 C CA . ASP A 1 205 ? 0.425 -16.012 -32.689 1.00 97.25 205 ASP A CA 1
ATOM 1503 C C . ASP A 1 205 ? 0.249 -16.658 -31.309 1.00 97.25 205 ASP A C 1
ATOM 1505 O O . ASP A 1 205 ? 1.223 -17.063 -30.675 1.00 97.25 205 ASP A O 1
ATOM 1509 N N . ASN A 1 206 ? -1.002 -16.806 -30.862 1.00 94.75 206 ASN A N 1
ATOM 1510 C CA . ASN A 1 206 ? -1.330 -17.419 -29.568 1.00 94.75 206 ASN A CA 1
ATOM 1511 C C . ASN A 1 206 ? -0.943 -18.908 -29.478 1.00 94.75 206 ASN A C 1
ATOM 1513 O O . ASN A 1 206 ? -1.018 -19.493 -28.402 1.00 94.75 206 ASN A O 1
ATOM 1517 N N . ASN A 1 207 ? -0.574 -19.562 -30.584 1.00 94.44 207 ASN A N 1
ATOM 1518 C CA . ASN A 1 207 ? -0.105 -20.951 -30.569 1.00 94.44 207 ASN A CA 1
ATOM 1519 C C . ASN A 1 207 ? 1.406 -21.083 -30.321 1.00 94.44 207 ASN A C 1
ATOM 1521 O O . ASN A 1 207 ? 1.875 -22.203 -30.110 1.00 94.44 207 ASN A O 1
ATOM 1525 N N . ASP A 1 208 ? 2.145 -19.973 -30.351 1.00 94.19 208 ASP A N 1
ATOM 1526 C CA . ASP A 1 208 ? 3.594 -19.935 -30.170 1.00 94.19 208 ASP A CA 1
ATOM 1527 C C . ASP A 1 208 ? 3.986 -19.365 -28.797 1.00 94.19 208 ASP A C 1
ATOM 1529 O O . ASP A 1 208 ? 3.218 -18.674 -28.128 1.00 94.19 208 ASP A O 1
ATOM 1533 N N . TYR A 1 209 ? 5.221 -19.652 -28.375 1.00 93.19 209 TYR A N 1
ATOM 1534 C CA . TYR A 1 209 ? 5.805 -19.126 -27.137 1.00 93.19 209 TYR A CA 1
ATOM 1535 C C . TYR A 1 209 ? 5.783 -17.589 -27.093 1.00 93.19 209 TYR A C 1
ATOM 1537 O O . TYR A 1 209 ? 5.878 -16.937 -28.133 1.00 93.19 209 TYR A O 1
ATOM 1545 N N . TYR A 1 210 ? 5.769 -17.022 -25.883 1.00 95.75 210 TYR A N 1
ATOM 1546 C CA . TYR A 1 210 ? 5.872 -15.581 -25.605 1.00 95.75 210 TYR A CA 1
ATOM 1547 C C . TYR A 1 210 ? 4.681 -14.718 -26.055 1.00 95.75 210 TYR A C 1
ATOM 1549 O O . TYR A 1 210 ? 4.806 -13.497 -26.129 1.00 95.75 210 TYR A O 1
ATOM 1557 N N . ASP A 1 211 ? 3.524 -15.303 -26.356 1.00 97.56 211 ASP A N 1
ATOM 1558 C CA . ASP A 1 211 ? 2.312 -14.558 -26.722 1.00 97.56 211 ASP A CA 1
ATOM 1559 C C . ASP A 1 211 ? 1.779 -13.702 -25.559 1.00 97.56 211 ASP A C 1
ATOM 1561 O O . ASP A 1 211 ? 1.448 -12.531 -25.760 1.00 97.56 211 ASP A O 1
ATOM 1565 N N . VAL A 1 212 ? 1.752 -14.245 -24.335 1.00 98.00 212 VAL A N 1
ATOM 1566 C CA . VAL A 1 212 ? 1.243 -13.533 -23.147 1.00 98.00 212 VAL A CA 1
ATOM 1567 C C . VAL A 1 212 ? 2.167 -12.386 -22.740 1.00 98.00 212 VAL A C 1
ATOM 1569 O O . VAL A 1 212 ? 1.710 -11.246 -22.621 1.00 98.00 212 VAL A O 1
ATOM 1572 N N . ILE A 1 213 ? 3.469 -12.646 -22.583 1.00 97.12 213 ILE A N 1
ATOM 1573 C CA . ILE A 1 213 ? 4.456 -11.594 -22.293 1.00 97.12 213 ILE A CA 1
ATOM 1574 C C . ILE A 1 213 ? 4.570 -10.583 -23.439 1.00 97.12 213 ILE A C 1
ATOM 1576 O O . ILE A 1 213 ? 4.726 -9.388 -23.186 1.00 97.12 213 ILE A O 1
ATOM 1580 N N . GLY A 1 214 ? 4.446 -11.034 -24.691 1.00 98.06 214 GLY A N 1
ATOM 1581 C CA . GLY A 1 214 ? 4.436 -10.172 -25.867 1.00 98.06 214 GLY A CA 1
ATOM 1582 C C . GLY A 1 214 ? 3.298 -9.156 -25.809 1.00 98.06 214 GLY A C 1
ATOM 1583 O O . GLY A 1 214 ? 3.541 -7.951 -25.915 1.00 98.06 214 GLY A O 1
ATOM 1584 N N . LEU A 1 215 ? 2.071 -9.625 -25.546 1.00 98.62 215 LEU A N 1
ATOM 1585 C CA . LEU A 1 215 ? 0.916 -8.751 -25.338 1.00 98.62 215 LEU A CA 1
ATOM 1586 C C . LEU A 1 215 ? 1.136 -7.814 -24.141 1.00 98.62 215 LEU A C 1
ATOM 1588 O O . LEU A 1 215 ? 0.911 -6.610 -24.260 1.00 98.62 215 LEU A O 1
ATOM 1592 N N . ALA A 1 216 ? 1.593 -8.341 -23.002 1.00 98.44 216 ALA A N 1
ATOM 1593 C CA . ALA A 1 216 ? 1.810 -7.557 -21.790 1.00 98.44 216 ALA A CA 1
ATOM 1594 C C . ALA A 1 216 ? 2.832 -6.422 -21.995 1.00 98.44 216 ALA A C 1
ATOM 1596 O O . ALA A 1 216 ? 2.545 -5.268 -21.677 1.00 98.44 216 ALA A O 1
ATOM 1597 N N . GLY A 1 217 ? 3.997 -6.714 -22.579 1.00 97.75 217 GLY A N 1
ATOM 1598 C CA . GLY A 1 217 ? 5.041 -5.718 -22.831 1.00 97.75 217 GLY A CA 1
ATOM 1599 C C . GLY A 1 217 ? 4.603 -4.629 -23.815 1.00 97.75 217 GLY A C 1
ATOM 1600 O O . GLY A 1 217 ? 4.819 -3.442 -23.558 1.00 97.75 217 GLY A O 1
ATOM 1601 N N . ALA A 1 218 ? 3.924 -5.004 -24.904 1.00 98.50 218 ALA A N 1
ATOM 1602 C CA . ALA A 1 218 ? 3.406 -4.042 -25.877 1.00 98.50 218 ALA A CA 1
ATOM 1603 C C . ALA A 1 218 ? 2.308 -3.145 -25.277 1.00 98.50 218 ALA A C 1
ATOM 1605 O O . ALA A 1 218 ? 2.333 -1.927 -25.475 1.00 98.50 218 ALA A O 1
ATOM 1606 N N . LEU A 1 219 ? 1.386 -3.718 -24.490 1.00 98.50 219 LEU A N 1
ATOM 1607 C CA . LEU A 1 219 ? 0.365 -2.952 -23.769 1.00 98.50 219 LEU A CA 1
ATOM 1608 C C . LEU A 1 219 ? 0.976 -1.989 -22.758 1.00 98.50 219 LEU A C 1
ATOM 1610 O O . LEU A 1 219 ? 0.548 -0.836 -22.685 1.00 98.50 219 LEU A O 1
ATOM 1614 N N . TYR A 1 220 ? 1.988 -2.433 -22.011 1.00 97.88 220 TYR A N 1
ATOM 1615 C CA . TYR A 1 220 ? 2.682 -1.570 -21.064 1.00 97.88 220 TYR A CA 1
ATOM 1616 C C . TYR A 1 220 ? 3.345 -0.380 -21.770 1.00 97.88 220 TYR A C 1
ATOM 1618 O O . TYR A 1 220 ? 3.181 0.757 -21.328 1.00 97.88 220 TYR A O 1
ATOM 1626 N N . GLY A 1 221 ? 4.010 -0.615 -22.906 1.00 98.00 221 GLY A N 1
ATOM 1627 C CA . GLY A 1 221 ? 4.591 0.442 -23.735 1.00 98.00 221 GLY A CA 1
ATOM 1628 C C . GLY A 1 221 ? 3.565 1.459 -24.233 1.00 98.00 221 GLY A C 1
ATOM 1629 O O . GLY A 1 221 ? 3.766 2.663 -24.065 1.00 98.00 221 GLY A O 1
ATOM 1630 N N . LEU A 1 222 ? 2.453 0.997 -24.813 1.00 98.75 222 LEU A N 1
ATOM 1631 C CA . LEU A 1 222 ? 1.395 1.884 -25.313 1.00 98.75 222 LEU A CA 1
ATOM 1632 C C . LEU A 1 222 ? 0.775 2.717 -24.185 1.00 98.75 222 LEU A C 1
ATOM 1634 O O . LEU A 1 222 ? 0.650 3.934 -24.319 1.00 98.75 222 LEU A O 1
ATOM 1638 N N . ALA A 1 223 ? 0.476 2.090 -23.045 1.00 96.81 223 ALA A N 1
ATOM 1639 C CA . ALA A 1 223 ? -0.049 2.785 -21.875 1.00 96.81 223 ALA A CA 1
ATOM 1640 C C . ALA A 1 223 ? 0.942 3.825 -21.323 1.00 96.81 223 ALA A C 1
ATOM 1642 O O . ALA A 1 223 ? 0.549 4.955 -21.037 1.00 96.81 223 ALA A O 1
ATOM 1643 N N . ALA A 1 224 ? 2.234 3.486 -21.230 1.00 93.06 224 ALA A N 1
ATOM 1644 C CA . ALA A 1 224 ? 3.283 4.404 -20.778 1.00 93.06 224 ALA A CA 1
ATOM 1645 C C . ALA A 1 224 ? 3.458 5.616 -21.712 1.00 93.06 224 ALA A C 1
ATOM 1647 O O . ALA A 1 224 ? 3.790 6.708 -21.252 1.00 93.06 224 ALA A O 1
ATOM 1648 N N . ALA A 1 225 ? 3.202 5.443 -23.011 1.00 96.44 225 ALA A N 1
ATOM 1649 C CA . ALA A 1 225 ? 3.208 6.520 -23.997 1.00 96.44 225 ALA A CA 1
ATOM 1650 C C . ALA A 1 225 ? 1.884 7.311 -24.064 1.00 96.44 225 ALA A C 1
ATOM 1652 O O . ALA A 1 225 ? 1.809 8.301 -24.791 1.00 96.44 225 ALA A O 1
ATOM 1653 N N . GLY A 1 226 ? 0.850 6.899 -23.319 1.00 94.25 226 GLY A N 1
ATOM 1654 C CA . GLY A 1 226 ? -0.486 7.500 -23.370 1.00 94.25 226 GLY A CA 1
ATOM 1655 C C . GLY A 1 226 ? -1.221 7.249 -24.690 1.00 94.25 226 GLY A C 1
ATOM 1656 O O . GLY A 1 226 ? -2.023 8.084 -25.108 1.00 94.25 226 GLY A O 1
ATOM 1657 N N . GLU A 1 227 ? -0.927 6.133 -25.359 1.00 97.88 227 GLU A N 1
ATOM 1658 C CA . GLU A 1 227 ? -1.417 5.817 -26.698 1.00 97.88 227 GLU A CA 1
ATOM 1659 C C . GLU A 1 227 ? -2.552 4.783 -26.666 1.00 97.88 227 GLU A C 1
ATOM 1661 O O . GLU A 1 227 ? -2.398 3.674 -26.156 1.00 97.88 227 GLU A O 1
ATOM 1666 N N . GLU A 1 228 ? -3.683 5.123 -27.284 1.00 96.44 228 GLU A N 1
ATOM 1667 C 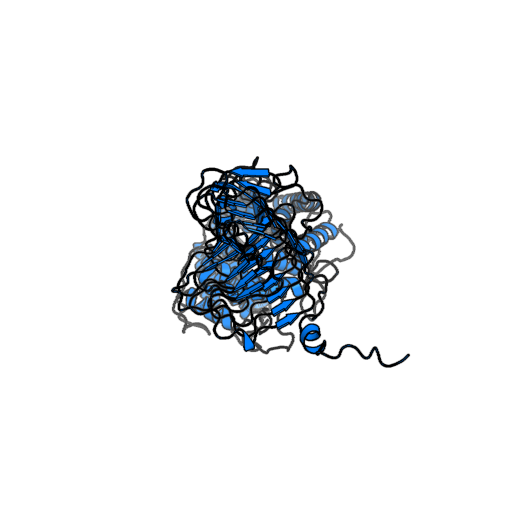CA . GLU A 1 228 ? -4.802 4.196 -27.491 1.00 96.44 228 GLU A CA 1
ATOM 1668 C C . GLU A 1 228 ? -4.578 3.276 -28.695 1.00 96.44 228 GLU A C 1
ATOM 1670 O O . GLU A 1 228 ? -3.881 3.622 -29.660 1.00 96.44 228 GLU A O 1
ATOM 1675 N N . PHE A 1 229 ? -5.225 2.108 -28.683 1.00 98.12 229 PHE A N 1
ATOM 1676 C CA . PHE A 1 229 ? -5.129 1.165 -29.792 1.00 98.12 229 PHE A CA 1
ATOM 1677 C C . PHE A 1 229 ? -6.399 0.344 -30.032 1.00 98.12 229 PHE A C 1
ATOM 1679 O O . PHE A 1 229 ? -6.905 -0.302 -29.123 1.00 98.12 229 PHE A O 1
ATOM 1686 N N . ASP A 1 230 ? -6.860 0.352 -31.282 1.00 97.81 230 ASP A N 1
ATOM 1687 C CA . ASP A 1 230 ? -7.964 -0.448 -31.822 1.00 97.81 230 ASP A CA 1
ATOM 1688 C C . ASP A 1 230 ? -7.369 -1.420 -32.867 1.00 97.81 230 ASP A C 1
ATOM 1690 O O . ASP A 1 230 ? -7.064 -0.982 -33.983 1.00 97.81 230 ASP A O 1
ATOM 1694 N N . PRO A 1 231 ? -7.068 -2.680 -32.496 1.00 97.44 231 PRO A N 1
ATOM 1695 C CA . PRO A 1 231 ? -6.416 -3.643 -33.384 1.00 97.44 231 PRO A CA 1
ATOM 1696 C C . PRO A 1 231 ? -7.339 -4.084 -34.526 1.00 97.44 231 PRO A C 1
ATOM 1698 O O . PRO A 1 231 ? -8.486 -4.467 -34.313 1.00 97.44 231 PRO A O 1
ATOM 1701 N N . ALA A 1 232 ? -6.814 -4.123 -35.751 1.00 96.69 232 ALA A N 1
ATOM 1702 C CA . ALA A 1 232 ? -7.574 -4.505 -36.943 1.00 96.69 232 ALA A CA 1
ATOM 1703 C C . ALA A 1 232 ? -7.257 -5.923 -37.456 1.00 96.69 232 ALA A C 1
ATOM 1705 O O . ALA A 1 232 ? -7.932 -6.419 -38.366 1.00 96.69 232 ALA A O 1
ATOM 1706 N N . ALA A 1 233 ? -6.232 -6.575 -36.905 1.00 96.56 233 ALA A N 1
ATOM 1707 C CA . ALA A 1 233 ? -5.762 -7.893 -37.321 1.00 96.56 233 ALA A CA 1
ATOM 1708 C C . ALA A 1 233 ? -5.246 -8.731 -36.136 1.00 96.56 233 ALA A C 1
ATOM 1710 O O . ALA A 1 233 ? -5.263 -8.298 -34.983 1.00 96.56 233 ALA A O 1
ATOM 1711 N N . GLY A 1 234 ? -4.840 -9.967 -36.431 1.00 95.88 234 GLY A N 1
ATOM 1712 C CA . GLY A 1 234 ? -4.314 -10.892 -35.432 1.00 95.88 234 GLY A CA 1
ATOM 1713 C C . GLY A 1 234 ? -5.381 -11.510 -34.522 1.00 95.88 234 GLY A C 1
ATOM 1714 O O . GLY A 1 234 ? -6.586 -11.378 -34.774 1.00 95.88 234 GLY A O 1
ATOM 1715 N N . PRO A 1 235 ? -4.955 -12.200 -33.452 1.00 95.62 235 PRO A N 1
ATOM 1716 C CA . PRO A 1 235 ? -5.853 -12.864 -32.506 1.00 95.62 235 PRO A CA 1
ATOM 1717 C C . PRO A 1 235 ? -6.708 -11.879 -31.696 1.00 95.62 235 PRO A C 1
ATOM 1719 O O . PRO A 1 235 ? -7.703 -12.284 -31.094 1.00 95.62 235 PRO A O 1
ATOM 1722 N N . TYR A 1 236 ? -6.361 -10.589 -31.715 1.00 97.31 236 TYR A N 1
ATOM 1723 C CA . TYR A 1 236 ? -6.977 -9.556 -30.886 1.00 97.31 236 TYR A CA 1
ATOM 1724 C C . TYR A 1 236 ? -7.872 -8.569 -31.642 1.00 97.31 236 TYR A C 1
ATOM 1726 O O . TYR A 1 236 ? -8.399 -7.655 -31.017 1.00 97.31 236 TYR A O 1
ATOM 1734 N N . ALA A 1 237 ? -8.140 -8.783 -32.936 1.00 97.06 237 ALA A N 1
ATOM 1735 C CA . ALA A 1 237 ? -8.954 -7.900 -33.792 1.00 97.06 237 ALA A CA 1
ATOM 1736 C C . ALA A 1 237 ? -10.416 -7.668 -33.336 1.00 97.06 237 ALA A C 1
ATOM 1738 O O . ALA A 1 237 ? -11.170 -6.948 -33.988 1.00 97.06 237 ALA A O 1
ATOM 1739 N N . ALA A 1 238 ? -10.864 -8.348 -32.276 1.00 96.31 238 ALA A N 1
ATOM 1740 C CA . ALA A 1 238 ? -12.178 -8.146 -31.667 1.00 96.31 238 ALA A CA 1
ATOM 1741 C C . ALA A 1 238 ? -12.175 -7.095 -30.540 1.00 96.31 238 ALA A C 1
ATOM 1743 O O . ALA A 1 238 ? -13.251 -6.645 -30.143 1.00 96.31 238 ALA A O 1
ATOM 1744 N N . ALA A 1 239 ? -11.004 -6.736 -30.007 1.00 97.81 239 ALA A N 1
ATOM 1745 C CA . ALA A 1 239 ? -10.855 -5.616 -29.084 1.00 97.81 239 ALA A CA 1
ATOM 1746 C C . ALA A 1 239 ? -11.047 -4.293 -29.835 1.00 97.81 239 ALA A C 1
ATOM 1748 O O . ALA A 1 239 ? -10.747 -4.219 -31.020 1.00 97.81 239 ALA A O 1
ATOM 1749 N N . THR A 1 240 ? -11.541 -3.258 -29.152 1.00 96.94 240 THR A N 1
ATOM 1750 C CA . THR A 1 240 ? -11.836 -1.952 -29.776 1.00 96.94 240 THR A CA 1
ATOM 1751 C C . THR A 1 240 ? -11.026 -0.791 -29.203 1.00 96.94 240 THR A C 1
ATOM 1753 O O . THR A 1 240 ? -11.181 0.354 -29.625 1.00 96.94 240 THR A O 1
ATOM 1756 N N . ASN A 1 241 ? -10.223 -1.056 -28.174 1.00 97.31 241 ASN A N 1
ATOM 1757 C CA . ASN A 1 241 ? -9.429 -0.072 -27.443 1.00 97.31 241 ASN A CA 1
ATOM 1758 C C . ASN A 1 241 ? -8.412 -0.787 -26.527 1.00 97.31 241 ASN A C 1
ATOM 1760 O O . ASN A 1 241 ? -8.440 -2.015 -26.371 1.00 97.31 241 ASN A O 1
ATOM 1764 N N . LEU A 1 242 ? -7.557 -0.008 -25.858 1.00 96.00 242 LEU A N 1
ATOM 1765 C CA . LEU A 1 242 ? -6.527 -0.535 -24.961 1.00 96.00 242 LEU A CA 1
ATOM 1766 C C . LEU A 1 242 ? -7.110 -1.252 -23.724 1.00 96.00 242 LEU A C 1
ATOM 1768 O O . LEU A 1 242 ? -6.535 -2.227 -23.240 1.00 96.00 242 LEU A O 1
ATOM 1772 N N . MET A 1 243 ? -8.274 -0.814 -23.229 1.00 95.44 243 MET A N 1
ATOM 1773 C CA . MET A 1 243 ? -8.972 -1.440 -22.096 1.00 95.44 243 MET A CA 1
ATOM 1774 C C . MET A 1 243 ? -9.497 -2.841 -22.447 1.00 95.44 243 MET A C 1
ATOM 1776 O O . MET A 1 243 ? -9.451 -3.741 -21.609 1.00 95.44 243 MET A O 1
ATOM 1780 N N . ASP A 1 244 ? -9.979 -3.057 -23.672 1.00 98.38 244 ASP A N 1
ATOM 1781 C CA . ASP A 1 244 ? -10.426 -4.374 -24.138 1.00 98.38 244 ASP A CA 1
ATOM 1782 C C . ASP A 1 244 ? -9.249 -5.357 -24.215 1.00 98.38 244 ASP A C 1
ATOM 1784 O O . ASP A 1 244 ? -9.361 -6.491 -23.752 1.00 98.38 244 ASP A O 1
ATOM 1788 N N . LEU A 1 245 ? -8.096 -4.908 -24.722 1.00 98.50 245 LEU A N 1
ATOM 1789 C CA . LEU A 1 245 ? -6.868 -5.708 -24.739 1.00 98.50 245 LEU A CA 1
ATOM 1790 C C . LEU A 1 245 ? -6.382 -6.052 -23.325 1.00 98.50 245 LEU A C 1
ATOM 1792 O O . LEU A 1 245 ? -5.996 -7.189 -23.062 1.00 98.50 245 LEU A O 1
ATOM 1796 N N . ALA A 1 246 ? -6.454 -5.102 -22.391 1.00 98.00 246 ALA A N 1
ATOM 1797 C CA . ALA A 1 246 ? -6.140 -5.358 -20.989 1.00 98.00 246 ALA A CA 1
ATOM 1798 C C . ALA A 1 246 ? -7.112 -6.369 -20.347 1.00 98.00 246 ALA A C 1
ATOM 1800 O O . ALA A 1 246 ? -6.678 -7.238 -19.595 1.00 98.00 246 ALA A O 1
ATOM 1801 N N . ASN A 1 247 ? -8.406 -6.337 -20.686 1.00 97.38 247 ASN A N 1
ATOM 1802 C CA . ASN A 1 247 ? -9.357 -7.370 -20.253 1.00 97.38 247 ASN A CA 1
ATOM 1803 C C . ASN A 1 247 ? -9.026 -8.755 -20.830 1.00 97.38 247 ASN A C 1
ATOM 1805 O O . ASN A 1 247 ? -9.181 -9.755 -20.130 1.00 97.38 247 ASN A O 1
ATOM 1809 N N . ILE A 1 248 ? -8.561 -8.828 -22.082 1.00 98.31 248 ILE A N 1
ATOM 1810 C CA . ILE A 1 248 ? -8.076 -10.083 -22.675 1.00 98.31 248 ILE A CA 1
ATOM 1811 C C . ILE A 1 248 ? -6.870 -10.601 -21.889 1.00 98.31 248 ILE A C 1
ATOM 1813 O O . ILE A 1 248 ? -6.861 -11.770 -21.512 1.00 98.31 248 ILE A O 1
ATOM 1817 N N . LEU A 1 249 ? -5.910 -9.727 -21.573 1.00 98.50 249 LEU A N 1
ATOM 1818 C CA . LEU A 1 249 ? -4.743 -10.077 -20.767 1.00 98.50 249 LEU A CA 1
ATOM 1819 C C . LEU A 1 249 ? -5.148 -10.623 -19.390 1.00 98.50 249 LEU A C 1
ATOM 1821 O O . LEU A 1 249 ? -4.634 -11.661 -18.995 1.00 98.50 249 LEU A O 1
ATOM 1825 N N . VAL A 1 250 ? -6.119 -10.011 -18.692 1.00 97.44 250 VAL A N 1
ATOM 1826 C CA . VAL A 1 250 ? -6.668 -10.556 -17.426 1.00 97.44 250 VAL A CA 1
ATOM 1827 C C . VAL A 1 250 ? -7.169 -11.995 -17.589 1.00 97.44 250 VAL A C 1
ATOM 1829 O O . VAL A 1 250 ? -7.034 -12.798 -16.669 1.00 97.44 250 VAL A O 1
ATOM 1832 N N . GLY A 1 251 ? -7.705 -12.352 -18.759 1.00 97.19 251 GLY A N 1
ATOM 1833 C CA . GLY A 1 251 ? -8.133 -13.717 -19.074 1.00 97.19 251 GLY A CA 1
ATOM 1834 C C . GLY A 1 251 ? -7.011 -14.764 -19.055 1.00 97.19 251 GLY A C 1
ATOM 1835 O O . GLY A 1 251 ? -7.312 -15.954 -19.021 1.00 97.19 251 GLY A O 1
ATOM 1836 N N . TYR A 1 252 ? -5.745 -14.341 -19.052 1.00 98.00 252 TYR A N 1
ATOM 1837 C CA . TYR A 1 252 ? -4.564 -15.207 -18.982 1.00 98.00 252 TYR A CA 1
ATOM 1838 C C . TYR A 1 252 ? -4.039 -15.419 -17.554 1.00 98.00 252 TYR A C 1
ATOM 1840 O O . TYR A 1 252 ? -3.076 -16.161 -17.349 1.00 98.00 252 TYR A O 1
ATOM 1848 N N . GLN A 1 253 ? -4.677 -14.806 -16.555 1.00 96.44 253 GLN A N 1
ATOM 1849 C CA . GLN A 1 253 ? -4.374 -15.056 -15.151 1.00 96.44 253 GLN A CA 1
ATOM 1850 C C . GLN A 1 253 ? -4.953 -16.406 -14.704 1.00 96.44 253 GLN A C 1
ATOM 1852 O O . GLN A 1 253 ? -6.147 -16.674 -14.869 1.00 96.44 253 GLN A O 1
ATOM 1857 N N . ILE A 1 254 ? -4.122 -17.253 -14.100 1.00 92.75 254 ILE A N 1
ATOM 1858 C CA . ILE A 1 254 ? -4.536 -18.535 -13.528 1.00 92.75 254 ILE A CA 1
ATOM 1859 C C . ILE A 1 254 ? -5.051 -18.318 -12.095 1.00 92.75 254 ILE A C 1
ATOM 1861 O O . ILE A 1 254 ? -4.660 -17.388 -11.384 1.00 92.75 254 ILE A O 1
ATOM 1865 N N . ALA A 1 255 ? -5.975 -19.179 -11.657 1.00 84.88 255 ALA A N 1
ATOM 1866 C CA . ALA A 1 255 ? -6.448 -19.199 -10.278 1.00 84.88 255 ALA A CA 1
ATOM 1867 C C . ALA A 1 255 ? -5.272 -19.435 -9.312 1.00 84.88 255 ALA A C 1
ATOM 1869 O O . ALA A 1 255 ? -4.722 -20.529 -9.268 1.00 84.88 255 ALA A O 1
ATOM 1870 N N . GLY A 1 256 ? -4.917 -18.406 -8.543 1.00 78.56 256 GLY A N 1
ATOM 1871 C CA . GLY A 1 256 ? -3.673 -18.350 -7.765 1.00 78.56 256 GLY A CA 1
ATOM 1872 C C . GLY A 1 256 ? -2.909 -17.044 -7.984 1.00 78.56 256 GLY A C 1
ATOM 1873 O O . GLY A 1 256 ? -2.127 -16.656 -7.129 1.00 78.56 256 GLY A O 1
ATOM 1874 N N . GLY A 1 257 ? -3.202 -16.328 -9.075 1.00 88.31 257 GLY A N 1
ATOM 1875 C CA . GLY A 1 257 ? -2.742 -14.960 -9.312 1.00 88.31 257 GLY A CA 1
ATOM 1876 C C . GLY A 1 257 ? -1.622 -14.834 -10.345 1.00 88.31 257 GLY A C 1
ATOM 1877 O O . GLY A 1 257 ? -1.528 -13.792 -10.993 1.00 88.31 257 GLY A O 1
ATOM 1878 N N . GLY A 1 258 ? -0.837 -15.886 -10.573 1.00 92.62 258 GLY A N 1
ATOM 1879 C CA . GLY A 1 258 ? 0.173 -15.907 -11.630 1.00 92.62 258 GLY A CA 1
ATOM 1880 C C . GLY A 1 258 ? -0.441 -15.927 -13.034 1.00 92.62 258 GLY A C 1
ATOM 1881 O O . GLY A 1 258 ? -1.575 -16.368 -13.238 1.00 92.62 258 GLY A O 1
ATOM 1882 N N . PHE A 1 259 ? 0.304 -15.420 -14.010 1.00 96.44 259 PHE A N 1
ATOM 1883 C CA . PHE A 1 259 ? -0.074 -15.416 -15.421 1.00 96.44 259 PHE A CA 1
ATOM 1884 C C . PHE A 1 259 ? 0.619 -16.552 -16.156 1.00 96.44 259 PHE A C 1
ATOM 1886 O O . PHE A 1 259 ? 1.778 -16.860 -15.890 1.00 96.44 259 PHE A O 1
ATOM 1893 N N . THR A 1 260 ? -0.119 -17.171 -17.076 1.00 95.50 260 THR A N 1
ATOM 1894 C CA . THR A 1 260 ? 0.378 -18.307 -17.853 1.00 95.50 260 THR A CA 1
ATOM 1895 C C . THR A 1 260 ? 1.439 -17.893 -18.872 1.00 95.50 260 THR A C 1
ATOM 1897 O O . THR A 1 260 ? 1.331 -16.823 -19.471 1.00 95.50 260 THR A O 1
ATOM 1900 N N . TRP A 1 261 ? 2.405 -18.774 -19.141 1.00 92.88 261 TRP A N 1
ATOM 1901 C CA . TRP A 1 261 ? 3.403 -18.594 -20.204 1.00 92.88 261 TRP A CA 1
ATOM 1902 C C . TRP A 1 261 ? 2.804 -18.579 -21.625 1.00 92.88 261 TRP A C 1
ATOM 1904 O O . TRP A 1 261 ? 3.449 -18.086 -22.553 1.00 92.88 261 TRP A O 1
ATOM 1914 N N . ASN A 1 262 ? 1.595 -19.134 -21.820 1.00 95.12 262 ASN A N 1
ATOM 1915 C CA . ASN A 1 262 ? 0.894 -19.111 -23.109 1.00 95.12 262 ASN A CA 1
ATOM 1916 C C . ASN A 1 262 ? -0.635 -19.125 -22.990 1.00 95.12 262 ASN A C 1
ATOM 1918 O O . ASN A 1 262 ? -1.199 -19.864 -22.182 1.00 95.12 262 ASN A O 1
ATOM 1922 N N . ALA A 1 263 ? -1.326 -18.376 -23.858 1.00 94.94 263 ALA A N 1
ATOM 1923 C CA . ALA A 1 263 ? -2.773 -18.159 -23.789 1.00 94.94 263 ALA A CA 1
ATOM 1924 C C . ALA A 1 263 ? -3.623 -19.445 -23.838 1.00 94.94 263 ALA A C 1
ATOM 1926 O O . ALA A 1 263 ? -4.769 -19.445 -23.386 1.00 94.94 263 ALA A O 1
ATOM 1927 N N . ASN A 1 264 ? -3.092 -20.556 -24.361 1.00 94.38 264 ASN A N 1
ATOM 1928 C CA . ASN A 1 264 ? -3.795 -21.841 -24.402 1.00 94.38 264 ASN A CA 1
ATOM 1929 C C . ASN A 1 264 ? -3.671 -22.665 -23.106 1.00 94.38 264 ASN A C 1
ATOM 1931 O O . ASN A 1 264 ? -4.341 -23.692 -22.983 1.00 94.38 264 ASN A O 1
ATOM 1935 N N . TYR A 1 265 ? -2.849 -22.234 -22.145 1.00 93.06 265 TYR A N 1
ATOM 1936 C CA . TYR A 1 265 ? -2.514 -22.979 -20.925 1.00 93.06 265 TYR A CA 1
ATOM 1937 C C . TYR A 1 265 ? -2.989 -22.270 -19.651 1.00 93.06 265 TYR A C 1
ATOM 1939 O O . TYR A 1 265 ? -2.322 -22.287 -18.617 1.00 93.06 265 TYR A O 1
ATOM 1947 N N . VAL A 1 266 ? -4.178 -21.662 -19.694 1.00 92.88 266 VAL A N 1
ATOM 1948 C CA . VAL A 1 266 ? -4.851 -21.105 -18.505 1.00 92.88 266 VAL A CA 1
ATOM 1949 C C . VAL A 1 266 ? -5.516 -22.242 -17.715 1.00 92.88 266 VAL A C 1
ATOM 1951 O O . VAL A 1 266 ? -6.736 -22.428 -17.740 1.00 92.88 266 VAL A O 1
ATOM 1954 N N . ILE A 1 267 ? -4.695 -23.068 -17.063 1.00 88.12 267 ILE A N 1
ATOM 1955 C CA . ILE A 1 267 ? -5.116 -24.302 -16.386 1.00 88.12 267 ILE A CA 1
ATOM 1956 C C . ILE A 1 267 ? -4.754 -24.208 -14.896 1.00 88.12 267 ILE A C 1
ATOM 1958 O O . ILE A 1 267 ? -3.572 -24.166 -14.566 1.00 88.12 267 ILE A O 1
ATOM 1962 N N . PRO A 1 268 ? -5.740 -24.200 -13.977 1.00 83.75 268 PRO A N 1
ATOM 1963 C CA . PRO A 1 268 ? -5.468 -24.154 -12.540 1.00 83.75 268 PRO A CA 1
ATOM 1964 C C . PRO A 1 268 ? -4.667 -25.356 -12.024 1.00 83.75 268 PRO A C 1
ATOM 1966 O O . PRO A 1 268 ? -5.080 -26.498 -12.235 1.00 83.75 268 PRO A O 1
ATOM 1969 N N . ASN A 1 269 ? -3.633 -25.090 -11.216 1.00 79.06 269 ASN A N 1
ATOM 1970 C CA . ASN A 1 269 ? -2.768 -26.090 -10.563 1.00 79.06 269 ASN A CA 1
ATOM 1971 C C . ASN A 1 269 ? -1.970 -26.976 -11.541 1.00 79.06 269 ASN A C 1
ATOM 1973 O O . ASN A 1 269 ? -1.828 -28.176 -11.299 1.00 79.06 269 ASN A O 1
ATOM 1977 N N . ASP A 1 270 ? -1.500 -26.401 -12.647 1.00 81.62 270 ASP A N 1
ATOM 1978 C CA . ASP A 1 270 ? -0.724 -27.108 -13.679 1.00 81.62 270 ASP A CA 1
ATOM 1979 C C . ASP A 1 270 ? 0.682 -26.505 -13.877 1.00 81.62 270 ASP A C 1
ATOM 1981 O O . ASP A 1 270 ? 1.350 -26.812 -14.858 1.00 81.62 270 ASP A O 1
ATOM 1985 N N . ASP A 1 271 ? 1.126 -25.657 -12.938 1.00 82.56 271 ASP A N 1
ATOM 1986 C CA . ASP A 1 271 ? 2.449 -25.013 -12.905 1.00 82.56 271 ASP A CA 1
ATOM 1987 C C . ASP A 1 271 ? 2.801 -24.261 -14.208 1.00 82.56 271 ASP A C 1
ATOM 1989 O O . ASP A 1 271 ? 3.952 -24.249 -14.648 1.00 82.56 271 ASP A O 1
ATOM 1993 N N . ASN A 1 272 ? 1.795 -23.652 -14.850 1.00 89.00 272 ASN A N 1
ATOM 1994 C CA . ASN A 1 272 ? 1.974 -22.866 -16.077 1.00 89.00 272 ASN A CA 1
ATOM 1995 C C . ASN A 1 272 ? 2.227 -21.377 -15.786 1.00 89.00 272 ASN A C 1
ATOM 1997 O O . ASN A 1 272 ? 2.501 -20.612 -16.708 1.00 89.00 272 ASN A O 1
ATOM 2001 N N . GLU A 1 273 ? 2.102 -20.949 -14.533 1.00 91.25 273 GLU A N 1
ATOM 2002 C CA . GLU A 1 273 ? 2.410 -19.599 -14.084 1.00 91.25 273 GLU A CA 1
ATOM 2003 C C . GLU A 1 273 ? 3.919 -19.314 -14.130 1.00 91.25 273 GLU A C 1
ATOM 2005 O O . GLU A 1 273 ? 4.721 -20.104 -13.628 1.00 91.25 273 GLU A O 1
ATOM 2010 N N . THR A 1 274 ? 4.305 -18.163 -14.681 1.00 92.69 274 THR A N 1
ATOM 2011 C CA . THR A 1 274 ? 5.709 -17.732 -14.792 1.00 92.69 274 THR A CA 1
ATOM 2012 C C . THR A 1 274 ? 5.915 -16.317 -14.257 1.00 92.69 274 THR A C 1
ATOM 2014 O O . THR A 1 274 ? 5.029 -15.459 -14.312 1.00 92.69 274 THR A O 1
ATOM 2017 N N . VAL A 1 275 ? 7.103 -16.054 -13.716 1.00 93.50 275 VAL A N 1
ATOM 2018 C CA . VAL A 1 275 ? 7.499 -14.788 -13.091 1.00 93.50 275 VAL A CA 1
ATOM 2019 C C . VAL A 1 275 ? 7.443 -13.648 -14.089 1.00 93.50 275 VAL A C 1
ATOM 2021 O O . VAL A 1 275 ? 6.871 -12.603 -13.777 1.00 93.50 275 VAL A O 1
ATOM 2024 N N . GLN A 1 276 ? 7.996 -13.841 -15.285 1.00 92.69 276 GLN A N 1
ATOM 2025 C CA . GLN A 1 276 ? 8.122 -12.763 -16.258 1.00 92.69 276 GLN A CA 1
ATOM 2026 C C . GLN A 1 276 ? 6.754 -12.318 -16.805 1.00 92.69 276 GLN A C 1
ATOM 2028 O O . GLN A 1 276 ? 6.431 -11.127 -16.780 1.00 92.69 276 GLN A O 1
ATOM 2033 N N . GLU A 1 277 ? 5.905 -13.262 -17.219 1.00 95.88 277 GLU A N 1
ATOM 2034 C CA . GLU A 1 277 ? 4.531 -12.998 -17.652 1.00 95.88 277 GLU A CA 1
ATOM 2035 C C . GLU A 1 277 ? 3.716 -12.345 -16.537 1.00 95.88 277 GLU A C 1
ATOM 2037 O O . GLU A 1 277 ? 3.024 -11.358 -16.785 1.00 95.88 277 GLU A O 1
ATOM 2042 N N . THR A 1 278 ? 3.838 -12.839 -15.302 1.00 95.81 278 THR A N 1
ATOM 2043 C CA . THR A 1 278 ? 3.130 -12.269 -14.149 1.00 95.81 278 THR A CA 1
ATOM 2044 C C . THR A 1 278 ? 3.570 -10.831 -13.876 1.00 95.81 278 THR A C 1
ATOM 2046 O O . THR A 1 278 ? 2.726 -9.947 -13.703 1.00 95.81 278 THR A O 1
ATOM 2049 N N . ALA A 1 279 ? 4.879 -10.570 -13.890 1.00 95.62 279 ALA A N 1
ATOM 2050 C CA . ALA A 1 279 ? 5.447 -9.251 -13.650 1.00 95.62 279 ALA A CA 1
ATOM 2051 C C . ALA A 1 279 ? 4.993 -8.233 -14.707 1.00 95.62 279 ALA A C 1
ATOM 2053 O O . ALA A 1 279 ? 4.439 -7.180 -14.371 1.00 95.62 279 ALA A O 1
ATOM 2054 N N . TYR A 1 280 ? 5.165 -8.553 -15.991 1.00 96.69 280 TYR A N 1
ATOM 2055 C CA . TYR A 1 280 ? 4.806 -7.634 -17.070 1.00 96.69 280 TYR A CA 1
ATOM 2056 C C . TYR A 1 280 ? 3.301 -7.481 -17.246 1.00 96.69 280 TYR A C 1
ATOM 2058 O O . TYR A 1 280 ? 2.849 -6.374 -17.549 1.00 96.69 280 TYR A O 1
ATOM 2066 N N . ALA A 1 281 ? 2.507 -8.530 -17.012 1.00 97.81 281 ALA A N 1
ATOM 2067 C CA . ALA A 1 281 ? 1.058 -8.395 -17.039 1.00 97.81 281 ALA A CA 1
ATOM 2068 C C . ALA A 1 281 ? 0.577 -7.433 -15.950 1.00 97.81 281 ALA A C 1
ATOM 2070 O O . ALA A 1 281 ? -0.235 -6.548 -16.222 1.00 97.81 281 ALA A O 1
ATOM 2071 N N . ALA A 1 282 ? 1.130 -7.526 -14.740 1.00 94.44 282 ALA A N 1
ATOM 2072 C CA . ALA A 1 282 ? 0.778 -6.610 -13.667 1.00 94.44 282 ALA A CA 1
ATOM 2073 C C . ALA A 1 282 ? 1.189 -5.156 -13.967 1.00 94.44 282 ALA A C 1
ATOM 2075 O O . ALA A 1 282 ? 0.387 -4.243 -13.744 1.00 94.44 282 ALA A O 1
ATOM 2076 N N . LEU A 1 283 ? 2.386 -4.933 -14.528 1.00 94.44 283 LEU A N 1
ATOM 2077 C CA . LEU A 1 283 ? 2.838 -3.607 -14.974 1.00 94.44 283 LEU A CA 1
ATOM 2078 C C . LEU A 1 283 ? 1.911 -3.025 -16.054 1.00 94.44 283 LEU A C 1
ATOM 2080 O O . LEU A 1 283 ? 1.474 -1.877 -15.938 1.00 94.44 283 LEU A O 1
ATOM 2084 N N . ALA A 1 284 ? 1.553 -3.827 -17.060 1.00 97.00 284 ALA A N 1
ATOM 2085 C CA . ALA A 1 284 ? 0.658 -3.429 -18.142 1.00 97.00 284 ALA A CA 1
ATOM 2086 C C . ALA A 1 284 ? -0.735 -3.053 -17.624 1.00 97.00 284 ALA A C 1
ATOM 2088 O O . ALA A 1 284 ? -1.223 -1.955 -17.887 1.00 97.00 284 ALA A O 1
ATOM 2089 N N . LEU A 1 285 ? -1.360 -3.929 -16.832 1.00 94.31 285 LEU A N 1
ATOM 2090 C CA . LEU A 1 285 ? -2.687 -3.696 -16.258 1.00 94.31 285 LEU A CA 1
ATOM 2091 C C . LEU A 1 285 ? -2.704 -2.458 -15.354 1.00 94.31 285 LEU A C 1
ATOM 2093 O O . LEU A 1 285 ? -3.652 -1.668 -15.396 1.00 94.31 285 LEU A O 1
ATOM 2097 N N . ASN A 1 286 ? -1.646 -2.257 -14.564 1.00 88.44 286 ASN A N 1
ATOM 2098 C CA . ASN A 1 286 ? -1.504 -1.073 -13.727 1.00 88.44 286 ASN A CA 1
ATOM 2099 C C . ASN A 1 286 ? -1.422 0.214 -14.563 1.00 88.44 286 ASN A C 1
ATOM 2101 O O . ASN A 1 286 ? -2.104 1.186 -14.231 1.00 88.44 286 ASN A O 1
ATOM 2105 N N . ALA A 1 287 ? -0.635 0.207 -15.643 1.00 91.00 287 ALA A N 1
ATOM 2106 C CA . ALA A 1 287 ? -0.469 1.357 -16.527 1.00 91.00 287 ALA A CA 1
ATOM 2107 C C . ALA A 1 287 ? -1.736 1.679 -17.334 1.00 91.00 287 ALA A C 1
ATOM 2109 O O . ALA A 1 287 ? -2.081 2.850 -17.470 1.00 91.00 287 ALA A O 1
ATOM 2110 N N . VAL A 1 288 ? -2.454 0.663 -17.829 1.00 90.25 288 VAL A N 1
ATOM 2111 C CA . VAL A 1 288 ? -3.710 0.861 -18.572 1.00 90.25 288 VAL A CA 1
ATOM 2112 C C . VAL A 1 288 ? -4.801 1.396 -17.646 1.00 90.25 288 VAL A C 1
ATOM 2114 O O . VAL A 1 288 ? -5.415 2.424 -17.928 1.00 90.25 288 VAL A O 1
ATOM 2117 N N . SER A 1 289 ? -5.081 0.700 -16.537 1.00 82.25 289 SER A N 1
ATOM 2118 C CA . SER A 1 289 ? -6.077 1.153 -15.564 1.00 82.25 289 SER A CA 1
ATOM 2119 C C . SER A 1 289 ? -6.014 0.380 -14.248 1.00 82.25 289 SER A C 1
ATOM 2121 O O . SER A 1 289 ? -6.779 -0.561 -14.014 1.00 82.25 289 SER A O 1
ATOM 2123 N N . ARG A 1 290 ? -5.181 0.842 -13.312 1.00 78.75 290 ARG A N 1
ATOM 2124 C CA . ARG A 1 290 ? -5.109 0.257 -11.962 1.00 78.75 290 ARG A CA 1
ATOM 2125 C C . ARG A 1 290 ? -6.473 0.101 -11.282 1.00 78.75 290 ARG A C 1
ATOM 2127 O O . ARG A 1 290 ? -6.740 -0.928 -10.666 1.00 78.75 290 ARG A O 1
ATOM 2134 N N . SER A 1 291 ? -7.339 1.115 -11.367 1.00 70.06 291 SER A N 1
ATOM 2135 C CA . SER A 1 291 ? -8.654 1.086 -10.710 1.00 70.06 291 SER A CA 1
ATOM 2136 C C . SER A 1 291 ? -9.563 -0.010 -11.258 1.00 70.06 291 SER A C 1
ATOM 2138 O O . SER A 1 291 ? -10.357 -0.567 -10.507 1.00 70.06 291 SER A O 1
ATOM 2140 N N . SER A 1 292 ? -9.444 -0.317 -12.549 1.00 75.62 292 SER A N 1
ATOM 2141 C CA . SER A 1 292 ? -10.290 -1.304 -13.224 1.00 75.62 292 SER A CA 1
ATOM 2142 C C . SER A 1 292 ? -9.774 -2.731 -13.029 1.00 75.62 292 SER A C 1
ATOM 2144 O O . SER A 1 292 ? -10.570 -3.661 -12.972 1.00 75.62 292 SER A O 1
ATOM 2146 N N . PHE A 1 293 ? -8.458 -2.903 -12.859 1.00 81.69 293 PHE A N 1
ATOM 2147 C CA . PHE A 1 293 ? -7.802 -4.215 -12.790 1.00 81.69 293 PHE A CA 1
ATOM 2148 C C . PHE A 1 293 ? -7.216 -4.554 -11.414 1.00 81.69 293 PHE A C 1
ATOM 2150 O O . PHE A 1 293 ? -6.430 -5.489 -11.282 1.00 81.69 293 PHE A O 1
ATOM 2157 N N . GLY A 1 294 ? -7.604 -3.823 -10.366 1.00 71.75 294 GLY A N 1
ATOM 2158 C CA . GLY A 1 294 ? -6.974 -3.914 -9.046 1.00 71.75 294 GLY A CA 1
ATOM 2159 C C . GLY A 1 294 ? -6.947 -5.316 -8.422 1.00 71.75 294 GLY A C 1
ATOM 2160 O O . GLY A 1 294 ? -6.006 -5.622 -7.699 1.00 71.75 294 GLY A O 1
ATOM 2161 N N . SER A 1 295 ? -7.935 -6.178 -8.692 1.00 74.62 295 SER A N 1
ATOM 2162 C CA . SER A 1 295 ? -7.929 -7.569 -8.210 1.00 74.62 295 SER A CA 1
ATOM 2163 C C . SER A 1 295 ? -6.892 -8.434 -8.924 1.00 74.62 295 SER A C 1
ATOM 2165 O O . SER A 1 295 ? -6.152 -9.149 -8.258 1.00 74.62 295 SER A O 1
ATOM 2167 N N . ALA A 1 296 ? -6.814 -8.339 -10.254 1.00 83.56 296 ALA A N 1
ATOM 2168 C CA . ALA A 1 296 ? -5.851 -9.093 -11.051 1.00 83.56 296 ALA A CA 1
ATOM 2169 C C . ALA A 1 296 ? -4.418 -8.652 -10.736 1.00 83.56 296 ALA A C 1
ATOM 2171 O O . ALA A 1 296 ? -3.546 -9.483 -10.511 1.00 83.56 296 ALA A O 1
ATOM 2172 N N . ILE A 1 297 ? -4.209 -7.338 -10.620 1.00 81.50 297 ILE A N 1
ATOM 2173 C CA . ILE A 1 297 ? -2.927 -6.743 -10.238 1.00 81.50 297 ILE A CA 1
ATOM 2174 C C . ILE A 1 297 ? -2.480 -7.263 -8.861 1.00 81.50 297 ILE A C 1
ATOM 2176 O O . ILE A 1 297 ? -1.351 -7.724 -8.733 1.00 81.50 297 ILE A O 1
ATOM 2180 N N . ARG A 1 298 ? -3.358 -7.240 -7.844 1.00 77.38 298 ARG A N 1
ATOM 2181 C CA . ARG A 1 298 ? -3.029 -7.766 -6.505 1.00 77.38 298 ARG A CA 1
ATOM 2182 C C . ARG A 1 298 ? -2.709 -9.257 -6.527 1.00 77.38 298 ARG A C 1
ATOM 2184 O O . ARG A 1 298 ? -1.673 -9.632 -6.002 1.00 77.38 298 ARG A O 1
ATOM 2191 N N . GLY A 1 299 ? -3.528 -10.068 -7.199 1.00 81.75 299 GLY A N 1
ATOM 2192 C CA . GLY A 1 299 ? -3.273 -11.506 -7.313 1.00 81.75 299 GLY A CA 1
ATOM 2193 C C . GLY A 1 299 ? -1.910 -11.817 -7.940 1.00 81.75 299 GLY A C 1
ATOM 2194 O O . GLY A 1 299 ? -1.207 -12.695 -7.458 1.00 81.75 299 GLY A O 1
ATOM 2195 N N . ALA A 1 300 ? -1.501 -11.059 -8.962 1.00 89.56 300 ALA A N 1
ATOM 2196 C CA . ALA A 1 300 ? -0.180 -11.201 -9.573 1.00 89.56 300 ALA A CA 1
ATOM 2197 C C . ALA A 1 300 ? 0.957 -10.928 -8.581 1.00 89.56 300 ALA A C 1
ATOM 2199 O O . ALA A 1 300 ? 1.945 -11.655 -8.554 1.00 89.56 300 ALA A O 1
ATOM 2200 N N . ALA A 1 301 ? 0.820 -9.897 -7.749 1.00 84.19 301 ALA A N 1
ATOM 2201 C CA . ALA A 1 301 ? 1.845 -9.561 -6.771 1.00 84.19 301 ALA A CA 1
ATOM 2202 C C . ALA A 1 301 ? 1.877 -10.513 -5.580 1.00 84.19 301 ALA A C 1
ATOM 2204 O O . ALA A 1 301 ? 2.970 -10.875 -5.159 1.00 84.19 301 ALA A O 1
ATOM 2205 N N . ASP A 1 302 ? 0.712 -10.945 -5.085 1.00 80.44 302 ASP A N 1
ATOM 2206 C CA . ASP A 1 302 ? 0.619 -11.963 -4.035 1.00 80.44 302 ASP A CA 1
ATOM 2207 C C . ASP A 1 302 ? 1.339 -13.235 -4.516 1.00 80.44 302 ASP A C 1
ATOM 2209 O O . ASP A 1 302 ? 2.198 -13.770 -3.819 1.00 80.44 302 ASP A O 1
ATOM 2213 N N . TRP A 1 303 ? 1.081 -13.646 -5.765 1.00 89.75 303 TRP A N 1
ATOM 2214 C CA . TRP A 1 303 ? 1.764 -14.780 -6.382 1.00 89.75 303 TRP A CA 1
ATOM 2215 C C . TRP A 1 303 ? 3.275 -14.560 -6.510 1.00 89.75 303 TRP A C 1
ATOM 2217 O O . TRP A 1 303 ? 4.042 -15.456 -6.174 1.00 89.75 303 TRP A O 1
ATOM 2227 N N . LEU A 1 304 ? 3.731 -13.381 -6.954 1.00 91.19 304 LEU A N 1
ATOM 2228 C CA . LEU A 1 304 ? 5.166 -13.084 -7.051 1.00 91.19 304 LEU A CA 1
ATOM 2229 C C . LEU A 1 304 ? 5.843 -13.137 -5.678 1.00 91.19 304 LEU A C 1
ATOM 2231 O O . LEU A 1 304 ? 6.932 -13.689 -5.562 1.00 91.19 304 LEU A O 1
ATOM 2235 N N . VAL A 1 305 ? 5.214 -12.597 -4.636 1.00 86.94 305 VAL A N 1
ATOM 2236 C CA . VAL A 1 305 ? 5.738 -12.657 -3.265 1.00 86.94 305 VAL A CA 1
ATOM 2237 C C . VAL A 1 305 ? 5.818 -14.107 -2.777 1.00 86.94 305 VAL A C 1
ATOM 2239 O O . VAL A 1 305 ? 6.853 -14.514 -2.247 1.00 86.94 305 VAL A O 1
ATOM 2242 N N . ASP A 1 306 ? 4.778 -14.905 -3.019 1.00 85.12 306 ASP A N 1
ATOM 2243 C CA . ASP A 1 306 ? 4.743 -16.323 -2.650 1.00 85.12 306 ASP A CA 1
ATOM 2244 C C . ASP A 1 306 ? 5.736 -17.178 -3.464 1.00 85.12 306 ASP A C 1
ATOM 2246 O O . ASP A 1 306 ? 6.264 -18.171 -2.957 1.00 85.12 306 ASP A O 1
ATOM 2250 N N . ALA A 1 307 ? 6.028 -16.791 -4.710 1.00 88.75 307 ALA A N 1
ATOM 2251 C CA . ALA A 1 307 ? 6.973 -17.470 -5.598 1.00 88.75 307 ALA A CA 1
ATOM 2252 C C . ALA A 1 307 ? 8.451 -17.164 -5.282 1.00 88.75 307 ALA A C 1
ATOM 2254 O O . ALA A 1 307 ? 9.343 -17.785 -5.869 1.00 88.75 307 ALA A O 1
ATOM 2255 N N . GLN A 1 308 ? 8.738 -16.226 -4.371 1.00 91.44 308 GLN A N 1
ATOM 2256 C CA . GLN A 1 308 ? 10.109 -15.862 -4.022 1.00 91.44 308 GLN A CA 1
ATOM 2257 C C . GLN A 1 308 ? 10.863 -17.043 -3.390 1.00 91.44 308 GLN A C 1
ATOM 2259 O O . GLN A 1 308 ? 10.405 -17.693 -2.446 1.00 91.44 308 GLN A O 1
ATOM 2264 N N . LEU A 1 309 ? 12.074 -17.308 -3.879 1.00 90.12 309 LEU A N 1
ATOM 2265 C CA . LEU A 1 309 ? 12.911 -18.396 -3.385 1.00 90.12 309 LEU A CA 1
ATOM 2266 C C . LEU A 1 309 ? 13.567 -18.035 -2.037 1.00 90.12 309 LEU A C 1
ATOM 2268 O O . LEU A 1 309 ? 13.830 -16.864 -1.765 1.00 90.12 309 LEU A O 1
ATOM 2272 N N . PRO A 1 310 ? 13.962 -19.026 -1.207 1.00 88.88 310 PRO A N 1
ATOM 2273 C CA . PRO A 1 310 ? 14.674 -18.778 0.056 1.00 88.88 310 PRO A CA 1
ATOM 2274 C C . PRO A 1 310 ? 16.014 -18.036 -0.082 1.00 88.88 310 PRO A C 1
ATOM 2276 O O . PRO A 1 310 ? 16.578 -17.585 0.912 1.00 88.88 310 PRO A O 1
ATOM 2279 N N . THR A 1 311 ? 16.554 -17.959 -1.298 1.00 89.00 311 THR A N 1
ATOM 2280 C CA . THR A 1 311 ? 17.747 -17.179 -1.658 1.00 89.00 311 THR A CA 1
ATOM 2281 C C . THR A 1 311 ? 17.471 -15.677 -1.771 1.00 89.00 311 THR A C 1
ATOM 2283 O O . THR A 1 311 ? 18.421 -14.904 -1.868 1.00 89.00 311 THR A O 1
ATOM 2286 N N . GLY A 1 312 ? 16.198 -15.267 -1.769 1.00 90.12 312 GLY A N 1
ATOM 2287 C CA . GLY A 1 312 ? 15.726 -13.912 -2.056 1.00 90.12 312 GLY A CA 1
ATOM 2288 C C . GLY A 1 312 ? 15.432 -13.664 -3.541 1.00 90.12 312 GLY A C 1
ATOM 2289 O O . GLY A 1 312 ? 14.787 -12.674 -3.865 1.00 90.12 312 GLY A O 1
ATOM 2290 N N . GLY A 1 313 ? 15.880 -14.541 -4.446 1.00 91.81 313 GLY A N 1
ATOM 2291 C CA . GLY A 1 313 ? 15.673 -14.405 -5.892 1.00 91.81 313 GLY A CA 1
ATOM 2292 C C . GLY A 1 313 ? 14.389 -15.061 -6.414 1.00 91.81 313 GLY A C 1
ATOM 2293 O O . GLY A 1 313 ? 13.625 -15.669 -5.665 1.00 91.81 313 GLY A O 1
ATOM 2294 N N . TRP A 1 314 ? 14.190 -14.975 -7.730 1.00 93.06 314 TRP A N 1
ATOM 2295 C CA . TRP A 1 314 ? 13.088 -15.603 -8.471 1.00 93.06 314 TRP A CA 1
ATOM 2296 C C . TRP A 1 314 ? 13.600 -16.481 -9.616 1.00 93.06 314 TRP A C 1
ATOM 2298 O O . TRP A 1 314 ? 14.706 -16.277 -10.124 1.00 93.06 314 TRP A O 1
ATOM 2308 N N . GLY A 1 315 ? 12.793 -17.456 -10.041 1.00 89.31 315 GLY A N 1
ATOM 2309 C CA . GLY A 1 315 ? 13.083 -18.320 -11.187 1.00 89.31 315 GLY A CA 1
ATOM 2310 C C . GLY A 1 315 ? 11.833 -19.016 -11.729 1.00 89.31 315 GLY A C 1
ATOM 2311 O O . GLY A 1 315 ? 10.880 -19.217 -10.984 1.00 89.31 315 GLY A O 1
ATOM 2312 N N . ASP A 1 316 ? 11.883 -19.417 -13.001 1.00 81.69 316 ASP A N 1
ATOM 2313 C CA . ASP A 1 316 ? 10.807 -20.130 -13.705 1.00 81.69 316 ASP A CA 1
ATOM 2314 C C . ASP A 1 316 ? 11.223 -21.553 -14.064 1.00 81.69 316 ASP A C 1
ATOM 2316 O O . ASP A 1 316 ? 12.347 -21.773 -14.508 1.00 81.69 316 ASP A O 1
ATOM 2320 N N . GLN A 1 317 ? 10.330 -22.537 -13.954 1.00 60.62 317 GLN A N 1
ATOM 2321 C CA . GLN A 1 317 ? 10.635 -23.899 -14.409 1.00 60.62 317 GLN A CA 1
ATOM 2322 C C . GLN A 1 317 ? 10.735 -23.964 -15.949 1.00 60.62 317 GLN A C 1
ATOM 2324 O O . GLN A 1 317 ? 9.929 -23.351 -16.642 1.00 60.62 317 GLN A O 1
ATOM 2329 N N . PRO A 1 318 ? 11.691 -24.728 -16.523 1.00 49.84 318 PRO A N 1
ATOM 2330 C CA . PRO A 1 318 ? 12.660 -25.605 -15.860 1.00 49.84 318 PRO A CA 1
ATOM 2331 C C . PRO A 1 318 ? 13.972 -24.906 -15.448 1.00 49.84 318 PRO A C 1
ATOM 2333 O O . PRO A 1 318 ? 14.908 -25.582 -15.015 1.00 49.84 318 PRO A O 1
ATOM 2336 N N . SER A 1 319 ? 14.100 -23.591 -15.649 1.00 56.62 319 SER A N 1
ATOM 2337 C CA . SER A 1 319 ? 15.297 -22.837 -15.270 1.00 56.62 319 SER A CA 1
ATOM 2338 C C . SER A 1 319 ? 15.453 -22.701 -13.751 1.00 56.62 319 SER A C 1
ATOM 2340 O O . SER A 1 319 ? 14.500 -22.645 -12.979 1.00 56.62 319 SER A O 1
ATOM 2342 N N . SER A 1 320 ? 16.707 -22.689 -13.304 1.00 76.00 320 SER A N 1
ATOM 2343 C CA . SER A 1 320 ? 17.054 -22.222 -11.965 1.00 76.00 320 SER A CA 1
ATOM 2344 C C . SER A 1 320 ? 16.873 -20.704 -11.878 1.00 76.00 320 SER A C 1
ATOM 2346 O O . SER A 1 320 ? 16.787 -20.036 -12.905 1.00 76.00 320 SER A O 1
ATOM 2348 N N . GLU A 1 321 ? 16.868 -20.183 -10.652 1.00 88.25 321 GLU A N 1
ATOM 2349 C CA . GLU A 1 321 ? 16.909 -18.755 -10.300 1.00 88.25 321 GLU A CA 1
ATOM 2350 C C . GLU A 1 321 ? 17.686 -17.878 -11.309 1.00 88.25 321 GLU A C 1
ATOM 2352 O O . GLU A 1 321 ? 18.728 -18.300 -11.821 1.00 88.25 321 GLU A O 1
ATOM 2357 N N . ASN A 1 322 ? 17.190 -16.663 -11.583 1.00 90.75 322 ASN A N 1
ATOM 2358 C CA . ASN A 1 322 ? 17.750 -15.721 -12.561 1.00 90.75 322 ASN A CA 1
ATOM 2359 C C . ASN A 1 322 ? 17.741 -14.274 -12.015 1.00 90.75 322 ASN A C 1
ATOM 2361 O O . ASN A 1 322 ? 16.761 -13.826 -11.412 1.00 90.75 322 ASN A O 1
ATOM 2365 N N . ASN A 1 323 ? 18.833 -13.527 -12.225 1.00 93.50 323 ASN A N 1
ATOM 2366 C CA . ASN A 1 323 ? 18.942 -12.130 -11.776 1.00 93.50 323 ASN A CA 1
ATOM 2367 C C . ASN A 1 323 ? 17.960 -11.194 -12.505 1.00 93.50 323 ASN A C 1
ATOM 2369 O O . ASN A 1 323 ? 17.428 -10.275 -11.889 1.00 93.50 323 ASN A O 1
ATOM 2373 N N . GLU A 1 324 ? 17.706 -11.425 -13.794 1.00 92.69 324 GLU A N 1
ATOM 2374 C CA . GLU A 1 324 ? 16.752 -10.663 -14.611 1.00 92.69 324 GLU A CA 1
ATOM 2375 C C . GLU A 1 324 ? 15.324 -10.836 -14.091 1.00 92.69 324 GLU A C 1
ATOM 2377 O O . GLU A 1 324 ? 14.690 -9.839 -13.754 1.00 92.69 324 GLU A O 1
ATOM 2382 N N . LEU A 1 325 ? 14.892 -12.084 -13.864 1.00 93.31 325 LEU A N 1
ATOM 2383 C CA . LEU A 1 325 ? 13.585 -12.402 -13.269 1.00 93.31 325 LEU A CA 1
ATOM 2384 C C . LEU A 1 325 ? 13.442 -11.797 -11.869 1.00 93.31 325 LEU A C 1
ATOM 2386 O O . LEU A 1 325 ? 12.381 -11.297 -11.511 1.00 93.31 325 LEU A O 1
ATOM 2390 N N . THR A 1 326 ? 14.519 -11.803 -11.079 1.00 94.81 326 THR A N 1
ATOM 2391 C CA . THR A 1 326 ? 14.538 -11.141 -9.765 1.00 94.81 326 THR A CA 1
ATOM 2392 C C . THR A 1 326 ? 14.312 -9.635 -9.908 1.00 94.81 326 THR A C 1
ATOM 2394 O O . THR A 1 326 ? 13.512 -9.060 -9.175 1.00 94.81 326 THR A O 1
ATOM 2397 N N . GLY A 1 327 ? 14.977 -8.988 -10.868 1.00 95.19 327 GLY A N 1
ATOM 2398 C CA . GLY A 1 327 ? 14.771 -7.569 -11.152 1.00 95.19 327 GLY A CA 1
ATOM 2399 C C . GLY A 1 327 ? 13.342 -7.252 -11.604 1.00 95.19 327 GLY A C 1
ATOM 2400 O O . GLY A 1 327 ? 12.729 -6.305 -11.116 1.00 95.19 327 GLY A O 1
ATOM 2401 N N . GLU A 1 328 ? 12.785 -8.065 -12.495 1.00 94.12 328 GLU A N 1
ATOM 2402 C CA . GLU A 1 328 ? 11.432 -7.893 -13.032 1.00 94.12 328 GLU A CA 1
ATOM 2403 C C . GLU A 1 328 ? 10.350 -8.131 -11.971 1.00 94.12 328 GLU A C 1
ATOM 2405 O O . GLU A 1 328 ? 9.408 -7.343 -11.878 1.00 94.12 328 GLU A O 1
ATOM 2410 N N . ALA A 1 329 ? 10.513 -9.146 -11.115 1.00 94.12 329 ALA A N 1
ATOM 2411 C CA . ALA A 1 329 ? 9.624 -9.398 -9.984 1.00 94.12 329 ALA A CA 1
ATOM 2412 C C . ALA A 1 329 ? 9.641 -8.230 -8.987 1.00 94.12 329 ALA A C 1
ATOM 2414 O O . ALA A 1 329 ? 8.583 -7.711 -8.631 1.00 94.12 329 ALA A O 1
ATOM 2415 N N . LEU A 1 330 ? 10.831 -7.758 -8.591 1.00 93.44 330 LEU A N 1
ATOM 2416 C CA . LEU A 1 330 ? 10.973 -6.596 -7.705 1.00 93.44 330 LEU A CA 1
ATOM 2417 C C . LEU A 1 330 ? 10.340 -5.342 -8.314 1.00 93.44 330 LEU A C 1
ATOM 2419 O O . LEU A 1 330 ? 9.679 -4.580 -7.609 1.00 93.44 330 LEU A O 1
ATOM 2423 N N . TRP A 1 331 ? 10.508 -5.139 -9.622 1.00 91.75 331 TRP A N 1
ATOM 2424 C CA . TRP A 1 331 ? 9.871 -4.032 -10.319 1.00 91.75 331 TRP A CA 1
ATOM 2425 C C . TRP A 1 331 ? 8.344 -4.164 -10.296 1.00 91.75 331 TRP A C 1
ATOM 2427 O O . TRP A 1 331 ? 7.657 -3.222 -9.917 1.00 91.75 331 TRP A O 1
ATOM 2437 N N . ALA A 1 332 ? 7.782 -5.320 -10.636 1.00 90.56 332 ALA A N 1
ATOM 2438 C CA . ALA A 1 332 ? 6.335 -5.492 -10.616 1.00 90.56 332 ALA A CA 1
ATOM 2439 C C . ALA A 1 332 ? 5.747 -5.291 -9.211 1.00 90.56 332 ALA A C 1
ATOM 2441 O O . ALA A 1 332 ? 4.808 -4.510 -9.053 1.00 90.56 332 ALA A O 1
ATOM 2442 N N . ILE A 1 333 ? 6.328 -5.912 -8.178 1.00 86.81 333 ILE A N 1
ATOM 2443 C CA . ILE A 1 333 ? 5.842 -5.805 -6.792 1.00 86.81 333 ILE A CA 1
ATOM 2444 C C . ILE A 1 333 ? 5.826 -4.334 -6.325 1.00 86.81 333 ILE A C 1
ATOM 2446 O O . ILE A 1 333 ? 4.866 -3.928 -5.662 1.00 86.81 333 ILE A O 1
ATOM 2450 N N . SER A 1 334 ? 6.807 -3.505 -6.722 1.00 81.38 334 SER A N 1
ATOM 2451 C CA . SER A 1 334 ? 6.874 -2.080 -6.328 1.00 81.38 334 SER A CA 1
ATOM 2452 C C . SER A 1 334 ? 5.716 -1.241 -6.860 1.00 81.38 334 SER A C 1
ATOM 2454 O O . SER A 1 334 ? 5.214 -0.350 -6.174 1.00 81.38 334 SER A O 1
ATOM 2456 N N . PHE A 1 335 ? 5.216 -1.564 -8.053 1.00 69.25 335 PHE A N 1
ATOM 2457 C CA . PHE A 1 335 ? 4.047 -0.893 -8.616 1.00 69.25 335 PHE A CA 1
ATOM 2458 C C . PHE A 1 335 ? 2.742 -1.375 -7.980 1.00 69.25 335 PHE A C 1
ATOM 2460 O O . PHE A 1 335 ? 1.724 -0.682 -8.060 1.00 69.25 335 PHE A O 1
ATOM 2467 N N . ILE A 1 336 ? 2.733 -2.547 -7.345 1.00 64.50 336 ILE A N 1
ATOM 2468 C CA . ILE A 1 336 ? 1.504 -3.211 -6.903 1.00 64.50 336 ILE A CA 1
ATOM 2469 C C . ILE A 1 336 ? 1.218 -2.963 -5.422 1.00 64.50 336 ILE A C 1
ATOM 2471 O O . ILE A 1 336 ? 0.068 -2.652 -5.099 1.00 64.50 336 ILE A O 1
ATOM 2475 N N . TYR A 1 337 ? 2.243 -2.953 -4.567 1.00 63.16 337 TYR A N 1
ATOM 2476 C CA . TYR A 1 337 ? 2.159 -2.478 -3.181 1.00 63.16 337 TYR A CA 1
ATOM 2477 C C . TYR A 1 337 ? 2.964 -1.186 -3.017 1.00 63.16 337 TYR A C 1
ATOM 2479 O O . TYR A 1 337 ? 4.015 -1.196 -2.376 1.00 63.16 337 TYR A O 1
ATOM 2487 N N . PRO A 1 338 ? 2.521 -0.058 -3.602 1.00 69.50 338 PRO A N 1
ATOM 2488 C CA . PRO A 1 338 ? 3.227 1.189 -3.393 1.00 69.50 338 PRO A CA 1
ATOM 2489 C C . PRO A 1 338 ? 3.186 1.505 -1.909 1.00 69.50 338 PRO A C 1
ATOM 2491 O O . PRO A 1 338 ? 2.124 1.525 -1.282 1.00 69.50 338 PRO A O 1
ATOM 2494 N N . GLU A 1 339 ? 4.364 1.724 -1.358 1.00 82.00 339 GLU A N 1
ATOM 2495 C CA . GLU A 1 339 ? 4.526 2.148 0.010 1.00 82.00 339 GLU A CA 1
ATOM 2496 C C . GLU A 1 339 ? 4.976 3.596 0.001 1.00 82.00 339 GLU A C 1
ATOM 2498 O O . GLU A 1 339 ? 5.785 4.004 -0.832 1.00 82.00 339 GLU A O 1
ATOM 2503 N N . VAL A 1 340 ? 4.437 4.379 0.923 1.00 86.94 340 VAL A N 1
ATOM 2504 C CA . VAL A 1 340 ? 4.879 5.752 1.135 1.00 86.94 340 VAL A CA 1
ATOM 2505 C C . VAL A 1 340 ? 5.198 5.956 2.603 1.00 86.94 340 VAL A C 1
ATOM 2507 O O . VAL A 1 340 ? 4.533 5.404 3.480 1.00 86.94 340 VAL A O 1
ATOM 2510 N N . TRP A 1 341 ? 6.203 6.778 2.873 1.00 94.12 341 TRP A N 1
ATOM 2511 C CA . TRP A 1 341 ? 6.613 7.158 4.210 1.00 94.12 341 TRP A CA 1
ATOM 2512 C C . TRP A 1 341 ? 6.162 8.575 4.513 1.00 94.12 341 TRP A C 1
ATOM 2514 O O . TRP A 1 341 ? 6.248 9.486 3.687 1.00 94.12 341 TRP A O 1
ATOM 2524 N N . VAL A 1 342 ? 5.693 8.745 5.739 1.00 97.94 342 VAL A N 1
ATOM 2525 C CA . VAL A 1 342 ? 5.281 10.016 6.311 1.00 97.94 342 VAL A CA 1
ATOM 2526 C C . VAL A 1 342 ? 6.120 10.251 7.559 1.00 97.94 342 VAL A C 1
ATOM 2528 O O . VAL A 1 342 ? 6.279 9.355 8.386 1.00 97.94 342 VAL A O 1
ATOM 2531 N N . ASP A 1 343 ? 6.656 11.456 7.699 1.00 97.94 343 ASP A N 1
ATOM 2532 C CA . ASP A 1 343 ? 7.454 11.882 8.842 1.00 97.94 343 ASP A CA 1
ATOM 2533 C C . ASP A 1 343 ? 7.107 13.338 9.183 1.00 97.94 343 ASP A C 1
ATOM 2535 O O . ASP A 1 343 ? 7.098 14.169 8.273 1.00 97.94 343 ASP A O 1
ATOM 2539 N N . PRO A 1 344 ? 6.851 13.714 10.454 1.00 96.62 344 PRO A N 1
ATOM 2540 C CA . PRO A 1 344 ? 6.482 15.092 10.788 1.00 96.62 344 PRO A CA 1
ATOM 2541 C C . PRO A 1 344 ? 7.563 16.130 10.434 1.00 96.62 344 PRO A C 1
ATOM 2543 O O . PRO A 1 344 ? 7.253 17.322 10.387 1.00 96.62 344 PRO A O 1
ATOM 2546 N N . ILE A 1 345 ? 8.825 15.720 10.225 1.00 96.44 345 ILE A N 1
ATOM 2547 C CA . ILE A 1 345 ? 9.912 16.601 9.756 1.00 96.44 345 ILE A CA 1
ATOM 2548 C C . ILE A 1 345 ? 10.182 16.489 8.243 1.00 96.44 345 ILE A C 1
ATOM 2550 O O . ILE A 1 345 ? 11.128 17.109 7.752 1.00 96.44 345 ILE A O 1
ATOM 2554 N N . GLY A 1 346 ? 9.374 15.711 7.514 1.00 95.56 346 GLY A N 1
ATOM 2555 C CA . GLY A 1 346 ? 9.421 15.550 6.060 1.00 95.56 346 GLY A CA 1
ATOM 2556 C C . GLY A 1 346 ? 8.893 16.764 5.284 1.00 95.56 346 GLY A C 1
ATOM 2557 O O . GLY A 1 346 ? 8.785 17.878 5.804 1.00 95.56 346 GLY A O 1
ATOM 2558 N N . ASN A 1 347 ? 8.566 16.565 4.003 1.00 94.69 347 ASN A N 1
ATOM 2559 C CA . ASN A 1 347 ? 8.018 17.612 3.132 1.00 94.69 347 ASN A CA 1
ATOM 2560 C C . ASN A 1 347 ? 7.012 17.020 2.133 1.00 94.69 347 ASN A C 1
ATOM 2562 O O . ASN A 1 347 ? 7.330 16.074 1.423 1.00 94.69 347 ASN A O 1
ATOM 2566 N N . ASP A 1 348 ? 5.818 17.607 2.018 1.00 92.69 348 ASP A N 1
ATOM 2567 C CA . ASP A 1 348 ? 4.776 17.151 1.080 1.00 92.69 348 ASP A CA 1
ATOM 2568 C C . ASP A 1 348 ? 5.121 17.380 -0.407 1.00 92.69 348 ASP A C 1
ATOM 2570 O O . ASP A 1 348 ? 4.373 16.953 -1.285 1.00 92.69 348 ASP A O 1
ATOM 2574 N N . ALA A 1 349 ? 6.241 18.046 -0.701 1.00 87.06 349 ALA A N 1
ATOM 2575 C CA . ALA A 1 349 ? 6.827 18.131 -2.038 1.00 87.06 349 ALA A CA 1
ATOM 2576 C C . ALA A 1 349 ? 7.828 17.001 -2.355 1.00 87.06 349 ALA A C 1
ATOM 2578 O O . ALA A 1 349 ? 8.335 16.959 -3.475 1.00 87.06 349 ALA A O 1
ATOM 2579 N N . ASN A 1 350 ? 8.146 16.132 -1.389 1.00 81.44 350 ASN A N 1
ATOM 2580 C CA . ASN A 1 350 ? 8.994 14.963 -1.619 1.00 81.44 350 ASN A CA 1
ATOM 2581 C C . ASN A 1 350 ? 8.257 13.886 -2.436 1.00 81.44 350 ASN A C 1
ATOM 2583 O O . ASN A 1 350 ? 7.086 14.047 -2.768 1.00 81.44 350 ASN A O 1
ATOM 2587 N N . ASP A 1 351 ? 8.937 12.785 -2.757 1.00 74.75 351 ASP A N 1
ATOM 2588 C CA . ASP A 1 351 ? 8.365 11.662 -3.510 1.00 74.75 351 ASP A CA 1
ATOM 2589 C C . ASP A 1 351 ? 7.680 10.602 -2.630 1.00 74.75 351 ASP A C 1
ATOM 2591 O O . ASP A 1 351 ? 7.065 9.678 -3.155 1.00 74.75 351 ASP A O 1
ATOM 2595 N N . GLY A 1 352 ? 7.750 10.737 -1.301 1.00 78.31 352 GLY A N 1
ATOM 2596 C CA . GLY A 1 352 ? 7.142 9.792 -0.368 1.00 78.31 352 GLY A CA 1
ATOM 2597 C C . GLY A 1 352 ? 7.977 8.541 -0.127 1.00 78.31 352 GLY A C 1
ATOM 2598 O O . GLY A 1 352 ? 7.514 7.650 0.579 1.00 78.31 352 GLY A O 1
ATOM 2599 N N . SER A 1 353 ? 9.194 8.460 -0.666 1.00 78.50 353 SER A N 1
ATOM 2600 C CA . SER A 1 353 ? 10.131 7.382 -0.349 1.00 78.50 353 SER A CA 1
ATOM 2601 C C . SER A 1 353 ? 10.564 7.436 1.117 1.00 78.50 353 SER A C 1
ATOM 2603 O O . SER A 1 353 ? 10.500 8.472 1.783 1.00 78.50 353 SER A O 1
ATOM 2605 N N . LYS A 1 354 ? 11.105 6.330 1.630 1.00 83.19 354 LYS A N 1
ATOM 2606 C CA . LYS A 1 354 ? 11.674 6.283 2.985 1.00 83.19 354 LYS A CA 1
ATOM 2607 C C . LYS A 1 354 ? 12.799 7.303 3.204 1.00 83.19 354 LYS A C 1
ATOM 2609 O O . LYS A 1 354 ? 12.973 7.802 4.314 1.00 83.19 354 LYS A O 1
ATOM 2614 N N . ALA A 1 355 ? 13.565 7.607 2.153 1.00 77.19 355 ALA A N 1
ATOM 2615 C CA . ALA A 1 355 ? 14.650 8.587 2.187 1.00 77.19 355 ALA A CA 1
ATOM 2616 C C . ALA A 1 355 ? 14.144 10.040 2.118 1.00 77.19 355 ALA A C 1
ATOM 2618 O O . ALA A 1 355 ? 14.781 10.933 2.678 1.00 77.19 355 ALA A O 1
ATOM 2619 N N . SER A 1 356 ? 13.001 10.263 1.463 1.00 78.81 356 SER A N 1
ATOM 2620 C CA . SER A 1 356 ? 12.364 11.572 1.303 1.00 78.81 356 SER A CA 1
ATOM 2621 C C . SER A 1 356 ? 10.861 11.473 1.624 1.00 78.81 356 SER A C 1
ATOM 2623 O O . SER A 1 356 ? 10.025 11.508 0.721 1.00 78.81 356 SER A O 1
ATOM 2625 N N . PRO A 1 357 ? 10.484 11.352 2.912 1.00 91.00 357 PRO A N 1
ATOM 2626 C CA . PRO A 1 357 ? 9.095 11.129 3.306 1.00 91.00 357 PRO A CA 1
ATOM 2627 C C . PRO A 1 357 ? 8.228 12.383 3.137 1.00 91.00 357 PRO A C 1
ATOM 2629 O O . PRO A 1 357 ? 8.719 13.518 3.212 1.00 91.00 357 PRO A O 1
ATOM 2632 N N . PHE A 1 358 ? 6.921 12.182 2.970 1.00 96.44 358 PHE A N 1
ATOM 2633 C CA . PHE A 1 358 ? 5.925 13.253 3.064 1.00 96.44 358 PHE A CA 1
ATOM 2634 C C . PHE A 1 358 ? 5.841 13.810 4.492 1.00 96.44 358 PHE A C 1
ATOM 2636 O O . PHE A 1 358 ? 6.222 13.137 5.447 1.00 96.44 358 PHE A O 1
ATOM 2643 N N . ALA A 1 359 ? 5.328 15.032 4.654 1.00 98.25 359 ALA A N 1
ATOM 2644 C CA . ALA A 1 359 ? 5.149 15.652 5.969 1.00 98.25 359 ALA A CA 1
ATOM 2645 C C . ALA A 1 359 ? 3.831 15.245 6.650 1.00 98.25 359 ALA A C 1
ATOM 2647 O O . ALA A 1 359 ? 3.761 15.194 7.879 1.00 98.25 359 ALA A O 1
ATOM 2648 N N . THR A 1 360 ? 2.774 14.994 5.868 1.00 98.69 360 THR A N 1
ATOM 2649 C CA . THR A 1 360 ? 1.414 14.753 6.380 1.00 98.69 360 THR A CA 1
ATOM 2650 C C . THR A 1 360 ? 0.885 13.360 6.049 1.00 98.69 360 THR A C 1
ATOM 2652 O O . THR A 1 360 ? 1.168 12.790 4.989 1.00 98.69 360 THR A O 1
ATOM 2655 N N . ILE A 1 361 ? 0.064 12.807 6.948 1.00 98.81 361 ILE A N 1
ATOM 2656 C CA . ILE A 1 361 ? -0.590 11.508 6.752 1.00 98.81 361 ILE A CA 1
ATOM 2657 C C . ILE A 1 361 ? -1.571 11.608 5.587 1.00 98.81 361 ILE A C 1
ATOM 2659 O O . ILE A 1 361 ? -1.618 10.705 4.751 1.00 98.81 361 ILE A O 1
ATOM 2663 N N . GLN A 1 362 ? -2.318 12.711 5.471 1.00 98.69 362 GLN A N 1
ATOM 2664 C CA . GLN A 1 362 ? -3.238 12.893 4.354 1.00 98.69 362 GLN A CA 1
ATOM 2665 C C . GLN A 1 362 ? -2.514 12.921 3.001 1.00 98.69 362 GLN A C 1
ATOM 2667 O O . GLN A 1 362 ? -3.063 12.403 2.024 1.00 98.69 362 GLN A O 1
ATOM 2672 N N . LYS A 1 363 ? -1.295 13.476 2.909 1.00 97.12 363 LYS A N 1
ATOM 2673 C CA . LYS A 1 363 ? -0.496 13.400 1.678 1.00 97.12 363 LYS A CA 1
ATOM 2674 C C . LYS A 1 363 ? -0.113 11.956 1.365 1.00 97.12 363 LYS A C 1
ATOM 2676 O O . LYS A 1 363 ? -0.367 11.518 0.247 1.00 97.12 363 LYS A O 1
ATOM 2681 N N . GLY A 1 364 ? 0.369 11.199 2.354 1.00 96.56 364 GLY A N 1
ATOM 2682 C CA . GLY A 1 364 ? 0.639 9.765 2.200 1.00 96.56 364 GLY A CA 1
ATOM 2683 C C . GLY A 1 364 ? -0.586 8.988 1.704 1.00 96.56 364 GLY A C 1
ATOM 2684 O O . GLY A 1 364 ? -0.521 8.307 0.687 1.00 96.56 364 GLY A O 1
ATOM 2685 N N . VAL A 1 365 ? -1.745 9.178 2.338 1.00 96.31 365 VAL A N 1
ATOM 2686 C CA . VAL A 1 365 ? -3.019 8.577 1.904 1.00 96.31 365 VAL A CA 1
ATOM 2687 C C . VAL A 1 365 ? -3.410 9.015 0.490 1.00 96.31 365 VAL A C 1
ATOM 2689 O O . VAL A 1 365 ? -3.973 8.230 -0.267 1.00 96.31 365 VAL A O 1
ATOM 2692 N N . THR A 1 366 ? -3.126 10.256 0.097 1.00 90.44 366 THR A N 1
ATOM 2693 C CA . THR A 1 366 ? -3.459 10.762 -1.243 1.00 90.44 366 THR A CA 1
ATOM 2694 C C . THR A 1 366 ? -2.596 10.107 -2.315 1.00 90.44 366 THR A C 1
ATOM 2696 O O . THR A 1 366 ? -3.147 9.636 -3.310 1.00 90.44 366 THR A O 1
ATOM 2699 N N . GLU A 1 367 ? -1.285 10.023 -2.097 1.00 83.94 367 GLU A N 1
ATOM 2700 C CA . GLU A 1 367 ? -0.320 9.563 -3.103 1.00 83.94 367 GLU A CA 1
ATOM 2701 C C . GLU A 1 367 ? -0.172 8.042 -3.159 1.00 83.94 367 GLU A C 1
ATOM 2703 O O . GLU A 1 367 ? 0.036 7.498 -4.242 1.00 83.94 367 GLU A O 1
ATOM 2708 N N . VAL A 1 368 ? -0.338 7.331 -2.036 1.00 83.12 368 VAL A N 1
ATOM 2709 C CA . VAL A 1 368 ? -0.262 5.865 -2.039 1.00 83.12 368 VAL A CA 1
ATOM 2710 C C . VAL A 1 368 ? -1.310 5.301 -2.995 1.00 83.12 368 VAL A C 1
ATOM 2712 O O . VAL A 1 368 ? -2.484 5.689 -2.951 1.00 83.12 368 VAL A O 1
ATOM 2715 N N . ALA A 1 369 ? -0.939 4.397 -3.898 1.00 73.44 369 ALA A N 1
ATOM 2716 C CA . ALA A 1 369 ? -1.956 3.794 -4.753 1.00 73.44 369 ALA A CA 1
ATOM 2717 C C . ALA A 1 369 ? -2.874 2.877 -3.929 1.00 73.44 369 ALA A C 1
ATOM 2719 O O . ALA A 1 369 ? -2.509 2.379 -2.865 1.00 73.44 369 ALA A O 1
ATOM 2720 N N . SER A 1 370 ? -4.093 2.644 -4.421 1.00 73.81 370 SER A N 1
ATOM 2721 C CA . SER A 1 370 ? -5.043 1.781 -3.712 1.00 73.81 370 SER A CA 1
ATOM 2722 C C . SER A 1 370 ? -4.470 0.371 -3.520 1.00 73.81 370 SER A C 1
ATOM 2724 O O . SER A 1 370 ? -3.931 -0.208 -4.465 1.00 73.81 370 SER A O 1
ATOM 2726 N N . GLY A 1 371 ? -4.599 -0.156 -2.304 1.00 67.19 371 GLY A N 1
ATOM 2727 C CA . GLY A 1 371 ? -4.021 -1.410 -1.827 1.00 67.19 371 GLY A CA 1
ATOM 2728 C C . GLY A 1 371 ? -2.618 -1.271 -1.228 1.00 67.19 371 GLY A C 1
ATOM 2729 O O . GLY A 1 371 ? -2.111 -2.253 -0.709 1.00 67.19 371 GLY A O 1
ATOM 2730 N N . GLY A 1 372 ? -1.994 -0.091 -1.308 1.00 76.12 372 GLY A N 1
ATOM 2731 C CA . GLY A 1 372 ? -0.648 0.152 -0.789 1.00 76.12 372 GLY A CA 1
ATOM 2732 C C . GLY A 1 372 ? -0.589 0.457 0.711 1.00 76.12 372 GLY A C 1
ATOM 2733 O O . GLY A 1 372 ? -1.616 0.496 1.396 1.00 76.12 372 GLY A O 1
ATOM 2734 N N . THR A 1 373 ? 0.619 0.725 1.207 1.00 88.50 373 THR A N 1
ATOM 2735 C CA . THR A 1 373 ? 0.894 0.969 2.633 1.00 88.50 373 THR A CA 1
ATOM 2736 C C . THR A 1 373 ? 1.374 2.399 2.873 1.00 88.50 373 THR A C 1
ATOM 2738 O O . THR A 1 373 ? 2.258 2.902 2.187 1.00 88.50 373 THR A O 1
ATOM 2741 N N . VAL A 1 374 ? 0.830 3.064 3.887 1.00 96.69 374 VAL A N 1
ATOM 2742 C CA . VAL A 1 374 ? 1.354 4.322 4.423 1.00 96.69 374 VAL A CA 1
ATOM 2743 C C . VAL A 1 374 ? 2.077 4.012 5.729 1.00 96.69 374 VAL A C 1
ATOM 2745 O O . VAL A 1 374 ? 1.438 3.676 6.728 1.00 96.69 374 VAL A O 1
ATOM 2748 N N . HIS A 1 375 ? 3.401 4.144 5.731 1.00 96.94 375 HIS A N 1
ATOM 2749 C CA . HIS A 1 375 ? 4.239 4.033 6.923 1.00 96.94 375 HIS A CA 1
ATOM 2750 C C . HIS A 1 375 ? 4.366 5.401 7.588 1.00 96.94 375 HIS A C 1
ATOM 2752 O O . HIS A 1 375 ? 4.955 6.329 7.037 1.00 96.94 375 HIS A O 1
ATOM 2758 N N . VAL A 1 376 ? 3.816 5.540 8.786 1.00 98.56 376 VAL A N 1
ATOM 2759 C CA . VAL A 1 376 ? 3.812 6.789 9.544 1.00 98.56 376 VAL A CA 1
ATOM 2760 C C . VAL A 1 376 ? 4.885 6.715 10.620 1.00 98.56 376 VAL A C 1
ATOM 2762 O O . VAL A 1 376 ? 4.711 6.023 11.624 1.00 98.56 376 VAL A O 1
ATOM 2765 N N . ASN A 1 377 ? 5.981 7.453 10.452 1.00 98.25 377 ASN A N 1
ATOM 2766 C CA . ASN A 1 377 ? 7.047 7.539 11.449 1.00 98.25 377 ASN A CA 1
ATOM 2767 C C . ASN A 1 377 ? 6.542 8.165 12.757 1.00 98.25 377 ASN A C 1
ATOM 2769 O O . ASN A 1 377 ? 5.555 8.911 12.776 1.00 98.25 377 ASN A O 1
ATOM 2773 N N . ALA A 1 378 ? 7.238 7.863 13.857 1.00 98.44 378 ALA A N 1
ATOM 2774 C CA . ALA A 1 378 ? 6.893 8.371 15.179 1.00 98.44 378 ALA A CA 1
ATOM 2775 C C . ALA A 1 378 ? 6.903 9.906 15.193 1.00 98.44 378 ALA A C 1
ATOM 2777 O O . ALA A 1 378 ? 7.811 10.549 14.667 1.00 98.44 378 ALA A O 1
ATOM 2778 N N . GLY A 1 379 ? 5.883 10.499 15.801 1.00 98.31 379 GLY A N 1
ATOM 2779 C CA . GLY A 1 379 ? 5.625 11.922 15.645 1.00 98.31 379 GLY A CA 1
ATOM 2780 C C . GLY A 1 379 ? 4.206 12.308 16.016 1.00 98.31 379 GLY A C 1
ATOM 2781 O O . GLY A 1 379 ? 3.354 11.457 16.247 1.00 98.31 379 GLY A O 1
ATOM 2782 N N . THR A 1 380 ? 3.940 13.611 16.084 1.00 98.38 380 THR A N 1
ATOM 2783 C CA . THR A 1 380 ? 2.576 14.136 16.228 1.00 98.38 380 THR A CA 1
ATOM 2784 C C . THR A 1 380 ? 2.142 14.784 14.924 1.00 98.38 380 THR A C 1
ATOM 2786 O O . THR A 1 380 ? 2.816 15.686 14.432 1.00 98.38 380 THR A O 1
ATOM 2789 N N . TYR A 1 381 ? 0.990 14.356 14.419 1.00 98.69 381 TYR A N 1
ATOM 2790 C CA . TYR A 1 381 ? 0.369 14.827 13.189 1.00 98.69 381 TYR A CA 1
ATOM 2791 C C . TYR A 1 381 ? -0.946 15.514 13.551 1.00 98.69 381 TYR A C 1
ATOM 2793 O O . TYR A 1 381 ? -1.920 14.863 13.926 1.00 98.69 381 TYR A O 1
ATOM 2801 N N . ALA A 1 382 ? -0.954 16.847 13.521 1.00 98.31 382 ALA A N 1
ATOM 2802 C CA . ALA A 1 382 ? -2.123 17.656 13.858 1.00 98.31 382 ALA A CA 1
ATOM 2803 C C . ALA A 1 382 ? -2.965 17.924 12.603 1.00 98.31 382 ALA A C 1
ATOM 2805 O O . ALA A 1 382 ? -2.883 18.991 11.993 1.00 98.31 382 ALA A O 1
ATOM 2806 N N . GLU A 1 383 ? -3.757 16.932 12.208 1.00 98.50 383 GLU A N 1
ATOM 2807 C CA . GLU A 1 383 ? -4.584 16.954 11.003 1.00 98.50 383 GLU A CA 1
ATOM 2808 C C . GLU A 1 383 ? -5.832 16.076 11.171 1.00 98.50 383 GLU A C 1
ATOM 2810 O O . GLU A 1 383 ? -5.939 15.297 12.116 1.00 98.50 383 GLU A O 1
ATOM 2815 N N . ASN A 1 384 ? -6.779 16.195 10.241 1.00 98.62 384 ASN A N 1
ATOM 2816 C CA . ASN A 1 384 ? -7.818 15.185 10.051 1.00 98.62 384 ASN A CA 1
ATOM 2817 C C . ASN A 1 384 ? -7.483 14.403 8.784 1.00 98.62 384 ASN A C 1
ATOM 2819 O O . ASN A 1 384 ? -7.081 15.008 7.791 1.00 98.62 384 ASN A O 1
ATOM 2823 N N . VAL A 1 385 ? -7.694 13.091 8.815 1.00 98.88 385 VAL A N 1
ATOM 2824 C CA . VAL A 1 385 ? -7.342 12.187 7.716 1.00 98.88 385 VAL A CA 1
ATOM 2825 C C . VAL A 1 385 ? -8.597 11.497 7.206 1.00 98.88 385 VAL A C 1
ATOM 2827 O O . VAL A 1 385 ? -9.417 11.029 7.991 1.00 98.88 385 VAL A O 1
ATOM 2830 N N . THR A 1 386 ? -8.747 11.404 5.890 1.00 98.81 386 THR A N 1
ATOM 2831 C CA . THR A 1 386 ? -9.777 10.595 5.233 1.00 98.81 386 THR A CA 1
ATOM 2832 C C . THR A 1 386 ? -9.116 9.542 4.354 1.00 98.81 386 THR A C 1
ATOM 2834 O O . THR A 1 386 ? -8.489 9.870 3.347 1.00 98.81 386 THR A O 1
ATOM 2837 N N . ILE A 1 387 ? -9.302 8.272 4.712 1.00 98.50 387 ILE A N 1
ATOM 2838 C CA . ILE A 1 387 ? -8.959 7.117 3.883 1.00 98.50 387 ILE A CA 1
ATOM 2839 C C . ILE A 1 387 ? -10.157 6.824 2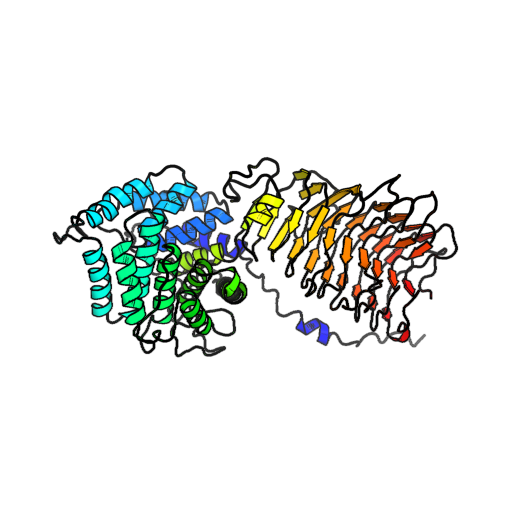.982 1.00 98.50 387 ILE A C 1
ATOM 2841 O O . ILE A 1 387 ? -11.195 6.375 3.452 1.00 98.50 387 ILE A O 1
ATOM 2845 N N . ASN A 1 388 ? -10.030 7.100 1.686 1.00 94.94 388 ASN A N 1
ATOM 2846 C CA . ASN A 1 388 ? -11.102 6.950 0.692 1.00 94.94 388 ASN A CA 1
ATOM 2847 C C . ASN A 1 388 ? -10.822 5.853 -0.352 1.00 94.94 388 ASN A C 1
ATOM 2849 O O . ASN A 1 388 ? -11.489 5.786 -1.384 1.00 94.94 388 ASN A O 1
ATOM 2853 N N . LYS A 1 389 ? -9.825 5.006 -0.095 1.00 84.12 389 LYS A N 1
ATOM 2854 C CA . LYS A 1 389 ? -9.439 3.854 -0.913 1.00 84.12 389 LYS A CA 1
ATOM 2855 C C . LYS A 1 389 ? -8.871 2.761 -0.015 1.00 84.12 389 LYS A C 1
ATOM 2857 O O . LYS A 1 389 ? -8.420 3.062 1.087 1.00 84.12 389 LYS A O 1
ATOM 2862 N N . ALA A 1 390 ? -8.873 1.522 -0.505 1.00 81.38 390 ALA A N 1
ATOM 2863 C CA . ALA A 1 390 ? -8.199 0.418 0.172 1.00 81.38 390 ALA A CA 1
ATOM 2864 C C . ALA A 1 390 ? -6.727 0.783 0.406 1.00 81.38 390 ALA A C 1
ATOM 2866 O O . ALA A 1 390 ? -6.100 1.281 -0.536 1.00 81.38 390 ALA A O 1
ATOM 2867 N N . LEU A 1 391 ? -6.214 0.579 1.621 1.00 88.31 391 LEU A N 1
ATOM 2868 C CA . LEU A 1 391 ? -4.808 0.767 2.007 1.00 88.31 391 LEU A CA 1
ATOM 2869 C C . LEU A 1 391 ? -4.547 0.239 3.425 1.00 88.31 391 LEU A C 1
ATOM 2871 O O . LEU A 1 391 ? -5.480 0.063 4.212 1.00 88.31 391 LEU A O 1
ATOM 2875 N N . THR A 1 392 ? -3.271 0.105 3.770 1.00 92.62 392 THR A N 1
ATOM 2876 C CA . THR A 1 392 ? -2.799 -0.130 5.140 1.00 92.62 392 THR A CA 1
ATOM 2877 C C . THR A 1 392 ? -2.160 1.138 5.704 1.00 92.62 392 THR A C 1
ATOM 2879 O O . THR A 1 392 ? -1.285 1.726 5.076 1.00 92.62 392 THR A O 1
ATOM 2882 N N . LEU A 1 393 ? -2.577 1.576 6.892 1.00 98.31 393 LEU A N 1
ATOM 2883 C CA . LEU A 1 393 ? -1.984 2.689 7.636 1.00 98.31 393 LEU A CA 1
ATOM 2884 C C . LEU A 1 393 ? -1.211 2.137 8.840 1.00 98.31 393 LEU A C 1
ATOM 2886 O O . LEU A 1 393 ? -1.804 1.816 9.874 1.00 98.31 393 LEU A O 1
ATOM 2890 N N . ASN A 1 394 ? 0.111 2.053 8.704 1.00 98.00 394 ASN A N 1
ATOM 2891 C CA . ASN A 1 394 ? 1.010 1.527 9.726 1.00 98.00 394 ASN A CA 1
ATOM 2892 C C . ASN A 1 394 ? 1.655 2.661 10.519 1.00 98.00 394 ASN A C 1
ATOM 2894 O O . ASN A 1 394 ? 2.445 3.438 9.991 1.00 98.00 394 ASN A O 1
ATOM 2898 N N . GLY A 1 395 ? 1.359 2.731 11.813 1.00 98.31 395 GLY A N 1
ATOM 2899 C CA . GLY A 1 395 ? 2.111 3.556 12.749 1.00 98.31 395 GLY A CA 1
ATOM 2900 C C . GLY A 1 395 ? 3.461 2.940 13.108 1.00 98.31 395 GLY A C 1
ATOM 2901 O O . GLY A 1 395 ? 3.721 1.762 12.871 1.00 98.31 395 GLY A O 1
ATOM 2902 N N . ALA A 1 396 ? 4.305 3.715 13.788 1.00 96.19 396 ALA A N 1
ATOM 2903 C CA . ALA A 1 396 ? 5.636 3.300 14.234 1.00 96.19 396 ALA A CA 1
ATOM 2904 C C . ALA A 1 396 ? 5.628 2.109 15.215 1.00 96.19 396 ALA A C 1
ATOM 2906 O O . ALA A 1 396 ? 6.684 1.574 15.546 1.00 96.19 396 ALA A O 1
ATOM 2907 N N . GLN A 1 397 ? 4.450 1.712 15.702 1.00 97.19 397 GLN A N 1
ATOM 2908 C CA . GLN A 1 397 ? 4.230 0.585 16.607 1.00 97.19 397 GLN A CA 1
ATOM 2909 C C . GLN A 1 397 ? 3.336 -0.493 15.973 1.00 97.19 397 GLN A C 1
ATOM 2911 O O . GLN A 1 397 ? 2.622 -1.198 16.694 1.00 97.19 397 GLN A O 1
ATOM 2916 N N . ALA A 1 398 ? 3.318 -0.605 14.639 1.00 93.81 398 ALA A N 1
ATOM 2917 C CA . ALA A 1 398 ? 2.565 -1.644 13.940 1.00 93.81 398 ALA A CA 1
ATOM 2918 C C . ALA A 1 398 ? 2.918 -3.035 14.493 1.00 93.81 398 ALA A C 1
ATOM 2920 O O . ALA A 1 398 ? 4.088 -3.367 14.682 1.00 93.81 398 ALA A O 1
ATOM 2921 N N . ASN A 1 399 ? 1.894 -3.832 14.804 1.00 89.88 399 ASN A N 1
ATOM 2922 C CA . ASN A 1 399 ? 1.989 -5.163 15.414 1.00 89.88 399 ASN A CA 1
ATOM 2923 C C . ASN A 1 399 ? 2.682 -5.220 16.791 1.00 89.88 399 ASN A C 1
ATOM 2925 O O . ASN A 1 399 ? 2.931 -6.308 17.314 1.00 89.88 399 ASN A O 1
ATOM 2929 N N . VAL A 1 400 ? 2.958 -4.074 17.426 1.00 90.19 400 VAL A N 1
ATOM 2930 C CA . VAL A 1 400 ? 3.519 -4.019 18.780 1.00 90.19 400 VAL A CA 1
ATOM 2931 C C . VAL A 1 400 ? 2.380 -3.954 19.805 1.00 90.19 400 VAL A C 1
ATOM 2933 O O . VAL A 1 400 ? 1.595 -2.995 19.792 1.00 90.19 400 VAL A O 1
ATOM 2936 N N . PRO A 1 401 ? 2.283 -4.918 20.745 1.00 92.75 401 PRO A N 1
ATOM 2937 C CA . PRO A 1 401 ? 1.254 -4.912 21.779 1.00 92.75 401 PRO A CA 1
ATOM 2938 C C . PRO A 1 401 ? 1.187 -3.588 22.551 1.00 92.75 401 PRO A C 1
ATOM 2940 O O . PRO A 1 401 ? 2.204 -3.024 22.947 1.00 92.75 401 PRO A O 1
ATOM 2943 N N . VAL A 1 402 ? -0.030 -3.120 22.840 1.00 95.50 402 VAL A N 1
ATOM 2944 C CA . VAL A 1 402 ? -0.271 -1.852 23.563 1.00 95.50 402 VAL A CA 1
ATOM 2945 C C . VAL A 1 402 ? 0.236 -1.860 25.014 1.00 95.50 402 VAL A C 1
ATOM 2947 O O . VAL A 1 402 ? 0.391 -0.805 25.634 1.00 95.50 402 VAL A O 1
ATOM 2950 N N . GLY A 1 403 ? 0.514 -3.042 25.573 1.00 90.81 403 GLY A N 1
ATOM 2951 C CA . GLY A 1 403 ? 1.076 -3.206 26.912 1.00 90.81 403 GLY A CA 1
ATOM 2952 C C . GLY A 1 403 ? 2.487 -2.624 27.012 1.00 90.81 403 GLY A C 1
ATOM 2953 O O . GLY A 1 403 ? 3.419 -3.140 26.410 1.00 90.81 403 GLY A O 1
ATOM 2954 N N . GLY A 1 404 ? 2.651 -1.559 27.801 1.00 89.94 404 GLY A N 1
ATOM 2955 C CA . GLY A 1 404 ? 3.936 -0.870 27.992 1.00 89.94 404 GLY A CA 1
ATOM 2956 C C . GLY A 1 404 ? 4.155 0.343 27.082 1.00 89.94 404 GLY A C 1
ATOM 2957 O O . GLY A 1 404 ? 5.087 1.111 27.315 1.00 89.94 404 GLY A O 1
ATOM 2958 N N . ARG A 1 405 ? 3.268 0.572 26.107 1.00 96.88 405 ARG A N 1
ATOM 2959 C CA . ARG A 1 405 ? 3.269 1.780 25.275 1.00 96.88 405 ARG A CA 1
ATOM 2960 C C . ARG A 1 405 ? 2.649 2.970 26.017 1.00 96.88 405 ARG A C 1
ATOM 2962 O O . ARG A 1 405 ? 1.650 2.834 26.738 1.00 96.88 405 ARG A O 1
ATOM 2969 N N . THR A 1 406 ? 3.213 4.160 25.821 1.00 97.00 406 THR A N 1
ATOM 2970 C CA . THR A 1 406 ? 2.745 5.413 26.445 1.00 97.00 406 THR A CA 1
ATOM 2971 C C . THR A 1 406 ? 1.900 6.198 25.438 1.00 97.00 406 THR A C 1
ATOM 2973 O O . THR A 1 406 ? 2.432 6.491 24.369 1.00 97.00 406 THR A O 1
ATOM 2976 N N . PRO A 1 407 ? 0.630 6.558 25.735 1.00 94.44 407 PRO A N 1
ATOM 2977 C CA . PRO A 1 407 ? -0.186 7.367 24.824 1.00 94.44 407 PRO A CA 1
ATOM 2978 C C . PRO A 1 407 ? 0.520 8.673 24.458 1.00 94.44 407 PRO A C 1
ATOM 2980 O O . PRO A 1 407 ? 1.088 9.318 25.341 1.00 94.44 407 PRO A O 1
ATOM 2983 N N . ALA A 1 408 ? 0.493 9.049 23.175 1.00 92.25 408 ALA A N 1
ATOM 2984 C CA . ALA A 1 408 ? 1.196 10.227 22.656 1.00 92.25 408 ALA A CA 1
ATOM 2985 C C . ALA A 1 408 ? 2.694 10.301 23.044 1.00 92.25 408 ALA A C 1
ATOM 2987 O O . ALA A 1 408 ? 3.274 11.382 23.163 1.00 92.25 408 ALA A O 1
ATOM 2988 N N . GLY A 1 409 ? 3.325 9.148 23.294 1.00 94.88 409 GLY A N 1
ATOM 2989 C CA . GLY A 1 409 ? 4.746 9.057 23.608 1.00 94.88 409 GLY A CA 1
ATOM 2990 C C . GLY A 1 409 ? 5.624 9.334 22.388 1.00 94.88 409 GLY A C 1
ATOM 2991 O O . GLY A 1 409 ? 5.188 9.223 21.250 1.00 94.88 409 GLY A O 1
ATOM 2992 N N . ALA A 1 410 ? 6.907 9.626 22.614 1.00 95.50 410 ALA A N 1
ATOM 2993 C CA . ALA A 1 410 ? 7.854 9.942 21.536 1.00 95.50 410 ALA A CA 1
ATOM 2994 C C . ALA A 1 410 ? 8.070 8.805 20.513 1.00 95.50 410 ALA A C 1
ATOM 2996 O O . ALA A 1 410 ? 8.605 9.053 19.441 1.00 95.50 410 ALA A O 1
ATOM 2997 N N . ALA A 1 411 ? 7.684 7.571 20.852 1.00 96.94 411 ALA A N 1
ATOM 2998 C CA . ALA A 1 411 ? 7.762 6.407 19.971 1.00 96.94 411 ALA A CA 1
ATOM 2999 C C . ALA A 1 411 ? 6.432 6.096 19.253 1.00 96.94 411 ALA A C 1
ATOM 3001 O O . ALA A 1 411 ? 6.348 5.086 18.561 1.00 96.94 411 ALA A O 1
ATOM 3002 N N . GLU A 1 412 ? 5.393 6.910 19.460 1.00 98.38 412 GLU A N 1
ATOM 3003 C CA . GLU A 1 412 ? 4.070 6.737 18.858 1.00 98.38 412 GLU A CA 1
ATOM 3004 C C . GLU A 1 412 ? 3.905 7.625 17.623 1.00 98.38 412 GLU A C 1
ATOM 3006 O O . GLU A 1 412 ? 4.321 8.786 17.611 1.00 98.38 412 GLU A O 1
ATOM 3011 N N . SER A 1 413 ? 3.197 7.111 16.622 1.00 98.62 413 SER A N 1
ATOM 3012 C CA . SER A 1 413 ? 2.654 7.904 15.516 1.00 98.62 413 SER A CA 1
ATOM 3013 C C . SER A 1 413 ? 1.286 8.427 15.933 1.00 98.62 413 SER A C 1
ATOM 3015 O O . SER A 1 413 ? 0.290 7.707 15.895 1.00 98.62 413 SER A O 1
ATOM 3017 N N . THR A 1 414 ? 1.258 9.659 16.434 1.00 98.81 414 THR A N 1
ATOM 3018 C CA . THR A 1 414 ? 0.089 10.249 17.088 1.00 98.81 414 THR A CA 1
ATOM 3019 C C . THR A 1 414 ? -0.688 11.135 16.128 1.00 98.81 414 THR A C 1
ATOM 3021 O O . THR A 1 414 ? -0.243 12.238 15.817 1.00 98.81 414 THR A O 1
ATOM 3024 N N . LEU A 1 415 ? -1.876 10.696 15.718 1.00 98.81 415 LEU A N 1
ATOM 3025 C CA . LEU A 1 415 ? -2.846 11.559 15.053 1.00 98.81 415 LEU A CA 1
ATOM 3026 C C . LEU A 1 415 ? -3.585 12.396 16.106 1.00 98.81 415 LEU A C 1
ATOM 3028 O O . LEU A 1 415 ? -4.319 11.860 16.942 1.00 98.81 415 LEU A O 1
ATOM 3032 N N . GLN A 1 416 ? -3.390 13.713 16.060 1.00 98.56 416 GLN A N 1
ATOM 3033 C CA . GLN A 1 416 ? -4.142 14.691 16.839 1.00 98.56 416 GLN A CA 1
ATOM 3034 C C . GLN A 1 416 ? -5.281 15.258 15.980 1.00 98.56 416 GLN A C 1
ATOM 3036 O O . GLN A 1 416 ? -5.165 16.337 15.398 1.00 98.56 416 GLN A O 1
ATOM 3041 N N . GLY A 1 417 ? -6.379 14.508 15.908 1.00 98.31 417 GLY A N 1
ATOM 3042 C CA . GLY A 1 417 ? -7.543 14.803 15.076 1.00 98.31 417 GLY A CA 1
ATOM 3043 C C . GLY A 1 417 ? -8.406 13.562 14.848 1.00 98.31 417 GLY A C 1
ATOM 3044 O O . GLY A 1 417 ? -8.327 12.594 15.606 1.00 98.31 417 GLY A O 1
ATOM 3045 N N . GLN A 1 418 ? -9.263 13.608 13.827 1.00 98.69 418 GLN A N 1
ATOM 3046 C CA . GLN A 1 418 ? -10.152 12.506 13.452 1.00 98.69 418 GLN A CA 1
ATOM 3047 C C . GLN A 1 418 ? -9.618 11.749 12.227 1.00 98.69 418 GLN A C 1
ATOM 3049 O O . GLN A 1 418 ? -9.163 12.364 11.262 1.00 98.69 418 GLN A O 1
ATOM 3054 N N . LEU A 1 419 ? -9.726 10.420 12.261 1.00 98.88 419 LEU A N 1
ATOM 3055 C CA . LEU A 1 419 ? -9.536 9.525 11.123 1.00 98.88 419 LEU A CA 1
ATOM 3056 C C . LEU A 1 419 ? -10.893 9.029 10.611 1.00 98.88 419 LEU A C 1
ATOM 3058 O O . LEU A 1 419 ? -11.609 8.327 11.329 1.00 98.88 419 LEU A O 1
ATOM 3062 N N . ASP A 1 420 ? -11.202 9.339 9.356 1.00 98.81 420 ASP A N 1
ATOM 3063 C CA . ASP A 1 420 ? -12.352 8.808 8.630 1.00 98.81 420 ASP A CA 1
ATOM 3064 C C . ASP A 1 420 ? -11.914 7.637 7.740 1.00 98.81 420 ASP A C 1
ATOM 3066 O O . ASP A 1 420 ? -11.103 7.810 6.830 1.00 98.81 420 ASP A O 1
ATOM 3070 N N . ILE A 1 421 ? -12.466 6.448 7.981 1.00 98.69 421 ILE A N 1
ATOM 3071 C CA . ILE A 1 421 ? -12.247 5.243 7.167 1.00 98.69 421 ILE A CA 1
ATOM 3072 C C . ILE A 1 421 ? -13.421 5.112 6.192 1.00 98.69 421 ILE A C 1
ATOM 3074 O O . ILE A 1 421 ? -14.386 4.402 6.454 1.00 98.69 421 ILE A O 1
ATOM 3078 N N . ALA A 1 422 ? -13.361 5.851 5.088 1.00 97.88 422 ALA A N 1
ATOM 3079 C CA . ALA A 1 422 ? -14.404 5.961 4.068 1.00 97.88 422 ALA A CA 1
ATOM 3080 C C . ALA A 1 422 ? -14.186 5.004 2.874 1.00 97.88 422 ALA A C 1
ATOM 3082 O O . ALA A 1 422 ? -14.457 5.362 1.724 1.00 97.88 422 ALA A O 1
ATOM 3083 N N . ALA A 1 423 ? -13.667 3.799 3.128 1.00 91.81 423 ALA A N 1
ATOM 3084 C CA . ALA A 1 423 ? -13.433 2.757 2.129 1.00 91.81 423 ALA A CA 1
ATOM 3085 C C . ALA A 1 423 ? -13.447 1.352 2.752 1.00 91.81 423 ALA A C 1
ATOM 3087 O O . ALA A 1 423 ? -13.266 1.203 3.959 1.00 91.81 423 ALA A O 1
ATOM 3088 N N . SER A 1 424 ? -13.638 0.333 1.908 1.00 87.62 424 SER A N 1
ATOM 3089 C CA . SER A 1 424 ? -13.426 -1.076 2.268 1.00 87.62 424 SER A CA 1
ATOM 3090 C C . SER A 1 424 ? -11.948 -1.471 2.161 1.00 87.62 424 SER A C 1
ATOM 3092 O O . SER A 1 424 ? -11.193 -0.800 1.451 1.00 87.62 424 SER A O 1
ATOM 3094 N N . ASN A 1 425 ? -11.567 -2.606 2.756 1.00 79.31 425 ASN A N 1
ATOM 3095 C CA . ASN A 1 425 ? -10.205 -3.160 2.730 1.00 79.31 425 ASN A CA 1
ATOM 3096 C C . ASN A 1 425 ? -9.178 -2.176 3.306 1.00 79.31 425 ASN A C 1
ATOM 3098 O O . ASN A 1 425 ? -8.236 -1.761 2.626 1.00 79.31 425 ASN A O 1
ATOM 3102 N N . VAL A 1 426 ? -9.416 -1.751 4.548 1.00 90.25 426 VAL A N 1
ATOM 3103 C CA . VAL A 1 426 ? -8.548 -0.805 5.256 1.00 90.25 426 VAL A CA 1
ATOM 3104 C C . VAL A 1 426 ? -8.020 -1.433 6.533 1.00 90.25 426 VAL A C 1
ATOM 3106 O O . VAL A 1 426 ? -8.794 -1.894 7.372 1.00 90.25 426 VAL A O 1
ATOM 3109 N N . GLU A 1 427 ? -6.706 -1.376 6.716 1.00 94.44 427 GLU A N 1
ATOM 3110 C CA . GLU A 1 427 ? -6.060 -1.710 7.981 1.00 94.44 427 GLU A CA 1
ATOM 3111 C C . GLU A 1 427 ? -5.475 -0.453 8.633 1.00 94.44 427 GLU A C 1
ATOM 3113 O O . GLU A 1 427 ? -4.817 0.357 7.986 1.00 94.44 427 GLU A O 1
ATOM 3118 N N . VAL A 1 428 ? -5.710 -0.290 9.934 1.00 98.69 428 VAL A N 1
ATOM 3119 C CA . VAL A 1 428 ? -5.112 0.754 10.771 1.00 98.69 428 VAL A CA 1
ATOM 3120 C C . VAL A 1 428 ? -4.398 0.074 11.928 1.00 98.69 428 VAL A C 1
ATOM 3122 O O . VAL A 1 428 ? -5.051 -0.489 12.815 1.00 98.69 428 VAL A O 1
ATOM 3125 N N . ASN A 1 429 ? -3.068 0.129 11.927 1.00 98.06 429 ASN A N 1
ATOM 3126 C CA . ASN A 1 429 ? -2.247 -0.686 12.812 1.00 98.06 429 ASN A CA 1
ATOM 3127 C C . ASN A 1 429 ? -1.195 0.144 13.557 1.00 98.06 429 ASN A C 1
ATOM 3129 O O . ASN A 1 429 ? -0.428 0.889 12.952 1.00 98.06 429 ASN A O 1
ATOM 3133 N N . GLY A 1 430 ? -1.128 0.009 14.884 1.00 97.75 430 GLY A N 1
ATOM 3134 C CA . GLY A 1 430 ? -0.006 0.545 15.660 1.00 97.75 430 GLY A CA 1
ATOM 3135 C C . GLY A 1 430 ? 0.067 2.069 15.767 1.00 97.75 430 GLY A C 1
ATOM 3136 O O . GLY A 1 430 ? 1.139 2.612 16.034 1.00 97.75 430 GLY A O 1
ATOM 3137 N N . MET A 1 431 ? -1.049 2.769 15.572 1.00 98.50 431 MET A N 1
ATOM 3138 C CA . MET A 1 431 ? -1.152 4.223 15.711 1.00 98.50 431 MET A CA 1
ATOM 3139 C C . MET A 1 431 ? -1.536 4.631 17.143 1.00 98.50 431 MET A C 1
ATOM 3141 O O . MET A 1 431 ? -2.062 3.834 17.929 1.00 98.50 431 MET A O 1
ATOM 3145 N N . SER A 1 432 ? -1.322 5.906 17.475 1.00 98.75 432 SER A N 1
ATOM 3146 C CA . SER A 1 432 ? -1.932 6.572 18.630 1.00 98.75 432 SER A CA 1
ATOM 3147 C C . SER A 1 432 ? -2.904 7.649 18.140 1.00 98.75 432 SER A C 1
ATOM 3149 O O . SER A 1 432 ? -2.593 8.408 17.230 1.00 98.75 432 SER A O 1
ATOM 3151 N N . PHE A 1 433 ? -4.071 7.761 18.764 1.00 98.88 433 PHE A N 1
ATOM 3152 C CA . PHE A 1 433 ? -5.107 8.732 18.422 1.00 98.88 433 PHE A CA 1
ATOM 3153 C C . PHE A 1 433 ? -5.465 9.573 19.637 1.00 98.88 433 PHE A C 1
ATOM 3155 O O . PHE A 1 433 ? -5.677 9.036 20.726 1.00 98.88 433 PHE A O 1
ATOM 3162 N N . THR A 1 434 ? -5.585 10.883 19.437 1.00 98.75 434 THR A N 1
ATOM 3163 C CA . THR A 1 434 ? -6.106 11.801 20.447 1.00 98.75 434 THR A CA 1
ATOM 3164 C C . THR A 1 434 ? -6.937 12.899 19.800 1.00 98.75 434 THR A C 1
ATOM 3166 O O . THR A 1 434 ? -6.583 13.418 18.744 1.00 98.75 434 THR A O 1
ATOM 3169 N N . ASN A 1 435 ? -8.060 13.264 20.421 1.00 98.31 435 ASN A N 1
ATOM 3170 C CA . ASN A 1 435 ? -8.910 14.336 19.909 1.00 98.31 435 ASN A CA 1
ATOM 3171 C C . ASN A 1 435 ? -9.635 15.077 21.052 1.00 98.31 435 ASN A C 1
ATOM 3173 O O . ASN A 1 435 ? -10.851 14.924 21.244 1.00 98.31 435 ASN A O 1
ATOM 3177 N N . PRO A 1 436 ? -8.895 15.858 21.863 1.00 97.81 436 PRO A N 1
ATOM 3178 C CA . PRO A 1 436 ? -9.442 16.493 23.056 1.00 97.81 436 PRO A CA 1
ATOM 3179 C C . PRO A 1 436 ? -10.488 17.552 22.698 1.00 97.81 436 PRO A C 1
ATOM 3181 O O . PRO A 1 436 ? -10.315 18.349 21.777 1.00 97.81 436 PRO A O 1
ATOM 3184 N N . GLY A 1 437 ? -11.589 17.578 23.441 1.00 96.62 437 GLY A N 1
ATOM 3185 C CA . GLY A 1 437 ? -12.729 18.465 23.201 1.00 96.62 437 GLY A CA 1
ATOM 3186 C C . GLY A 1 437 ? -13.584 18.099 21.981 1.00 96.62 437 GLY A C 1
ATOM 3187 O O . GLY A 1 437 ? -14.573 18.783 21.723 1.00 96.62 437 GLY A O 1
ATOM 3188 N N . GLN A 1 438 ? -13.242 17.035 21.249 1.00 97.81 438 GLN A N 1
ATOM 3189 C CA . GLN A 1 438 ? -13.977 16.562 20.075 1.00 97.81 438 GLN A CA 1
ATOM 3190 C C . GLN A 1 438 ? -14.687 15.238 20.340 1.00 97.81 438 GLN A C 1
ATOM 3192 O O . GLN A 1 438 ? -14.477 14.572 21.346 1.00 97.81 438 GLN A O 1
ATOM 3197 N N . THR A 1 439 ? -15.576 14.848 19.433 1.00 97.06 439 THR A N 1
ATOM 3198 C CA . THR A 1 439 ? -16.484 13.724 19.695 1.00 97.06 439 THR A CA 1
ATOM 3199 C C . THR A 1 439 ? -15.937 12.357 19.309 1.00 97.06 439 THR A C 1
ATOM 3201 O O . THR A 1 439 ? -16.533 11.371 19.731 1.00 97.06 439 THR A O 1
ATOM 3204 N N . ARG A 1 440 ? -14.870 12.263 18.502 1.00 97.81 440 ARG A N 1
ATOM 3205 C CA . ARG A 1 440 ? -14.407 10.994 17.911 1.00 97.81 440 ARG A CA 1
ATOM 3206 C C . ARG A 1 440 ? -12.908 10.990 17.645 1.00 97.81 440 ARG A C 1
ATOM 3208 O O . ARG A 1 440 ? -12.343 12.045 17.369 1.00 97.81 440 ARG A O 1
ATOM 3215 N N . ALA A 1 441 ? -12.299 9.807 17.673 1.00 98.75 441 ALA A N 1
ATOM 3216 C CA . ALA A 1 441 ? -10.969 9.572 17.110 1.00 98.75 441 ALA A CA 1
ATOM 3217 C C . ALA A 1 441 ? -11.062 8.890 15.746 1.00 98.75 441 ALA A C 1
ATOM 3219 O O . ALA A 1 441 ? -10.483 9.379 14.785 1.00 98.75 441 ALA A O 1
ATOM 3220 N N . ILE A 1 442 ? -11.812 7.789 15.661 1.00 98.88 442 ILE A N 1
ATOM 3221 C CA . ILE A 1 442 ? -11.959 6.995 14.438 1.00 98.88 442 ILE A CA 1
ATOM 3222 C C . ILE A 1 442 ? -13.439 6.907 14.072 1.00 98.88 442 ILE A C 1
ATOM 3224 O O . ILE A 1 442 ? -14.284 6.623 14.928 1.00 98.88 442 ILE A O 1
ATOM 3228 N N . TYR A 1 443 ? -13.753 7.139 12.801 1.00 98.81 443 TYR A N 1
ATOM 3229 C CA . TYR A 1 443 ? -15.106 7.082 12.271 1.00 98.81 443 TYR A CA 1
ATOM 3230 C C . TYR A 1 443 ? -15.156 6.290 10.960 1.00 98.81 443 TYR A C 1
ATOM 3232 O O . TYR A 1 443 ? -14.484 6.628 9.993 1.00 98.81 443 TYR A O 1
ATOM 3240 N N . VAL A 1 444 ? -15.990 5.251 10.916 1.00 98.62 444 VAL A N 1
ATOM 3241 C CA . VAL A 1 444 ? -16.395 4.580 9.675 1.00 98.62 444 VAL A CA 1
ATOM 3242 C C . VAL A 1 444 ? -17.749 5.176 9.270 1.00 98.62 444 VAL A C 1
ATOM 3244 O O . VAL A 1 444 ? -18.747 4.923 9.959 1.00 98.62 444 VAL A O 1
ATOM 3247 N N . PRO A 1 445 ? -17.811 6.024 8.225 1.00 97.19 445 PRO A N 1
ATOM 3248 C CA . PRO A 1 445 ? -19.042 6.660 7.796 1.00 97.19 445 PRO A CA 1
ATOM 3249 C C . PRO A 1 445 ? -20.001 5.676 7.127 1.00 97.19 445 PRO A C 1
ATOM 3251 O O . PRO A 1 445 ? -19.633 4.594 6.686 1.00 97.19 445 PRO A O 1
ATOM 3254 N N . SER A 1 446 ? -21.264 6.089 7.026 1.00 94.38 446 SER A N 1
ATOM 3255 C CA . SER A 1 446 ? -22.275 5.342 6.278 1.00 94.38 446 SER A CA 1
ATOM 3256 C C . SER A 1 446 ? -22.009 5.419 4.772 1.00 94.38 446 SER A C 1
ATOM 3258 O O . SER A 1 446 ? -21.874 6.527 4.246 1.00 94.38 446 SER A O 1
ATOM 3260 N N . ALA A 1 447 ? -22.082 4.287 4.073 1.00 92.88 447 ALA A N 1
ATOM 3261 C CA . ALA A 1 447 ? -21.961 4.202 2.616 1.00 92.88 447 ALA A CA 1
ATOM 3262 C C . ALA A 1 447 ? -23.073 3.336 1.992 1.00 92.88 447 ALA A C 1
ATOM 3264 O O . ALA A 1 447 ? -23.910 2.764 2.690 1.00 92.88 447 ALA A O 1
ATOM 3265 N N . THR A 1 448 ? -23.181 3.321 0.661 1.00 89.19 448 THR A N 1
ATOM 3266 C CA . THR A 1 448 ? -24.060 2.392 -0.079 1.00 89.19 448 THR A CA 1
ATOM 3267 C C . THR A 1 448 ? -23.359 1.948 -1.361 1.00 89.19 448 THR A C 1
ATOM 3269 O O . THR A 1 448 ? -23.250 2.774 -2.271 1.00 89.19 448 THR A O 1
ATOM 3272 N N . PRO A 1 449 ? -22.901 0.686 -1.462 1.00 88.19 449 PRO A N 1
ATOM 3273 C CA . PRO A 1 449 ? -22.902 -0.352 -0.411 1.00 88.19 449 PRO A CA 1
ATOM 3274 C C . PRO A 1 449 ? -22.115 0.064 0.848 1.00 88.19 449 PRO A C 1
ATOM 3276 O O . PRO A 1 449 ? -21.338 1.021 0.790 1.00 88.19 449 PRO A O 1
ATOM 3279 N N . SER A 1 450 ? -22.367 -0.589 1.988 1.00 90.25 450 SER A N 1
ATOM 3280 C CA . SER A 1 450 ? -21.594 -0.384 3.219 1.00 90.25 450 SER A CA 1
ATOM 3281 C C . SER A 1 450 ? -20.108 -0.696 2.991 1.00 90.25 450 SER A C 1
ATOM 3283 O O . SER A 1 450 ? -19.729 -1.392 2.046 1.00 90.25 450 SER A O 1
ATOM 3285 N N . HIS A 1 451 ? -19.239 -0.113 3.819 1.00 90.06 451 HIS A N 1
ATOM 3286 C CA . HIS A 1 451 ? -17.821 -0.471 3.811 1.00 90.06 451 HIS A CA 1
ATOM 3287 C C . HIS A 1 451 ? -17.634 -1.881 4.384 1.00 90.06 451 HIS A C 1
ATOM 3289 O O . HIS A 1 451 ? -18.427 -2.320 5.209 1.00 90.06 451 HIS A O 1
ATOM 3295 N N . SER A 1 452 ? -16.579 -2.576 3.980 1.00 81.94 452 SER A N 1
ATOM 3296 C CA . SER A 1 452 ? -16.296 -3.941 4.424 1.00 81.94 452 SER A CA 1
ATOM 3297 C C . SER A 1 452 ? -14.808 -4.153 4.672 1.00 81.94 452 SER A C 1
ATOM 3299 O O . SER A 1 452 ? -13.978 -3.396 4.166 1.00 81.94 452 SER A O 1
ATOM 3301 N N . ASP A 1 453 ? -14.466 -5.198 5.420 1.00 79.56 453 ASP A N 1
ATOM 3302 C CA . ASP A 1 453 ? -13.088 -5.683 5.562 1.00 79.56 453 ASP A CA 1
ATOM 3303 C C . ASP A 1 453 ? -12.177 -4.603 6.170 1.00 79.56 453 ASP A C 1
ATOM 3305 O O . ASP A 1 453 ? -11.212 -4.129 5.566 1.00 79.56 453 ASP A O 1
ATOM 3309 N N . ILE A 1 454 ? -12.541 -4.153 7.375 1.00 90.06 454 ILE A N 1
ATOM 3310 C CA . ILE A 1 454 ? -11.828 -3.099 8.105 1.00 90.06 454 ILE A CA 1
ATOM 3311 C C . ILE A 1 454 ? -11.183 -3.697 9.349 1.00 90.06 454 ILE A C 1
ATOM 3313 O O . ILE A 1 454 ? -11.873 -4.236 10.214 1.00 90.06 454 ILE A O 1
ATOM 3317 N N . THR A 1 455 ? -9.871 -3.523 9.487 1.00 93.12 455 THR A N 1
ATOM 3318 C CA . THR A 1 455 ? -9.120 -3.931 10.678 1.00 93.12 455 THR A CA 1
ATOM 3319 C C . THR A 1 455 ? -8.556 -2.714 11.400 1.00 93.12 455 THR A C 1
ATOM 3321 O O . THR A 1 455 ? -7.848 -1.898 10.823 1.00 93.12 455 THR A O 1
ATOM 3324 N N . ILE A 1 456 ? -8.846 -2.596 12.694 1.00 98.81 456 ILE A N 1
ATOM 3325 C CA . ILE A 1 456 ? -8.306 -1.568 13.588 1.00 98.81 456 ILE A CA 1
ATOM 3326 C C . ILE A 1 456 ? -7.572 -2.310 14.702 1.00 98.81 456 ILE A C 1
ATOM 3328 O O . ILE A 1 456 ? -8.208 -2.828 15.626 1.00 98.81 456 ILE A O 1
ATOM 3332 N N . ALA A 1 457 ? -6.246 -2.406 14.597 1.00 96.06 457 ALA A N 1
ATOM 3333 C CA . ALA A 1 457 ? -5.436 -3.281 15.436 1.00 96.06 457 ALA A CA 1
ATOM 3334 C C . ALA A 1 457 ? -4.279 -2.578 16.159 1.00 96.06 457 ALA A C 1
ATOM 3336 O O . ALA A 1 457 ? -3.621 -1.695 15.618 1.00 96.06 457 ALA A O 1
ATOM 3337 N N . PHE A 1 458 ? -3.988 -2.998 17.393 1.00 97.75 458 PHE A N 1
ATOM 3338 C CA . PHE A 1 458 ? -2.822 -2.533 18.160 1.00 97.75 458 PHE A CA 1
ATOM 3339 C C . PHE A 1 458 ? -2.738 -1.004 18.322 1.00 97.75 458 PHE A C 1
ATOM 3341 O O . PHE A 1 458 ? -1.651 -0.449 18.473 1.00 97.75 458 PHE A O 1
ATOM 3348 N N . ASN A 1 459 ? -3.864 -0.294 18.300 1.00 98.88 459 ASN A N 1
ATOM 3349 C CA . ASN A 1 459 ? -3.878 1.160 18.425 1.00 98.88 459 ASN A CA 1
ATOM 3350 C C . ASN A 1 459 ? -4.066 1.604 19.877 1.00 98.88 459 ASN A C 1
ATOM 3352 O O . ASN A 1 459 ? -4.672 0.909 20.698 1.00 98.88 459 ASN A O 1
ATOM 3356 N N . ILE A 1 460 ? -3.591 2.808 20.187 1.00 98.88 460 ILE A N 1
ATOM 3357 C CA . ILE A 1 460 ? -3.950 3.531 21.409 1.00 98.88 460 ILE A CA 1
ATOM 3358 C C . ILE A 1 460 ? -4.934 4.632 21.030 1.00 98.88 460 ILE A C 1
ATOM 3360 O O . ILE A 1 460 ? -4.599 5.509 20.247 1.00 98.88 460 ILE A O 1
ATOM 3364 N N . ILE A 1 461 ? -6.132 4.621 21.601 1.00 98.88 461 ILE A N 1
ATOM 3365 C CA . ILE A 1 461 ? -7.113 5.699 21.471 1.00 98.88 461 ILE A CA 1
ATOM 3366 C C . ILE A 1 461 ? -7.267 6.320 22.854 1.00 98.88 461 ILE A C 1
ATOM 3368 O O . ILE A 1 461 ? -7.798 5.679 23.760 1.00 98.88 461 ILE A O 1
ATOM 3372 N N . ASP A 1 462 ? -6.761 7.538 23.034 1.00 98.75 462 ASP A N 1
ATOM 3373 C CA . ASP A 1 462 ? -6.676 8.169 24.349 1.00 98.75 462 ASP A CA 1
ATOM 3374 C C . ASP A 1 462 ? -7.065 9.649 24.324 1.00 98.75 462 ASP A C 1
ATOM 3376 O O . ASP A 1 462 ? -6.776 10.373 23.368 1.00 98.75 462 ASP A O 1
ATOM 3380 N N . ASN A 1 463 ? -7.683 10.113 25.413 1.00 98.25 463 ASN A N 1
ATOM 3381 C CA . ASN A 1 463 ? -8.030 11.520 25.616 1.00 98.25 463 ASN A CA 1
ATOM 3382 C C . ASN A 1 463 ? -8.964 12.045 24.509 1.00 98.25 463 ASN A C 1
ATOM 3384 O O . ASN A 1 463 ? -8.626 12.950 23.738 1.00 98.25 463 ASN A O 1
ATOM 3388 N N . ILE A 1 464 ? -10.142 11.420 24.413 1.00 98.56 464 ILE A N 1
ATOM 3389 C CA . ILE A 1 464 ? -11.189 11.776 23.449 1.00 98.56 464 ILE A CA 1
ATOM 3390 C C . ILE A 1 464 ? -12.322 12.494 24.172 1.00 98.56 464 ILE A C 1
ATOM 3392 O O . ILE A 1 464 ? -12.816 12.035 25.206 1.00 98.56 464 ILE A O 1
ATOM 3396 N N . GLY A 1 465 ? -12.758 13.618 23.611 1.00 97.38 465 GLY A N 1
ATOM 3397 C CA . GLY A 1 465 ? -13.735 14.481 24.260 1.00 97.38 465 GLY A CA 1
ATOM 3398 C C . GLY A 1 465 ? -13.135 15.198 25.459 1.00 97.38 465 GLY A C 1
ATOM 3399 O O . GLY A 1 465 ? -12.006 15.682 25.411 1.00 97.38 465 GLY A O 1
ATOM 3400 N N . GLY A 1 466 ? -13.918 15.350 26.515 1.00 94.19 466 GLY A N 1
ATOM 3401 C CA . GLY A 1 466 ? -13.501 16.039 27.725 1.00 94.19 466 GLY A CA 1
ATOM 3402 C C . GLY A 1 466 ? -14.654 16.717 28.442 1.00 94.19 466 GLY A C 1
ATOM 3403 O O . GLY A 1 466 ? -15.798 16.749 27.980 1.00 94.19 466 GLY A O 1
ATOM 3404 N N . SER A 1 467 ? -14.318 17.308 29.585 1.00 89.62 467 SER A N 1
ATOM 3405 C CA . SER A 1 467 ? -15.249 18.151 30.326 1.00 89.62 467 SER A CA 1
ATOM 3406 C C . SER A 1 467 ? -15.775 19.294 29.447 1.00 89.62 467 SER A C 1
ATOM 3408 O O . SER A 1 467 ? -15.017 19.965 28.749 1.00 89.62 467 SER A O 1
ATOM 3410 N N . GLY A 1 468 ? -17.085 19.516 29.478 1.00 88.38 468 GLY A N 1
ATOM 3411 C CA . GLY A 1 468 ? -17.795 20.516 28.686 1.00 88.38 468 GLY A CA 1
ATOM 3412 C C . GLY A 1 468 ? -18.283 20.035 27.315 1.00 88.38 468 GLY A C 1
ATOM 3413 O O . GLY A 1 468 ? -19.049 20.759 26.676 1.00 88.38 468 GLY A O 1
ATOM 3414 N N . VAL A 1 469 ? -17.915 18.831 26.856 1.00 93.12 469 VAL A N 1
ATOM 3415 C CA . VAL A 1 469 ? -18.418 18.294 25.580 1.00 93.12 469 VAL A CA 1
ATOM 3416 C C . VAL A 1 469 ? -19.867 17.832 25.748 1.00 93.12 469 VAL A C 1
ATOM 3418 O O . VAL A 1 469 ? -20.159 16.873 26.458 1.00 93.12 469 VAL A O 1
ATOM 3421 N N . THR A 1 470 ? -20.801 18.532 25.099 1.00 91.88 470 THR A N 1
ATOM 3422 C CA . THR A 1 470 ? -22.251 18.291 25.246 1.00 91.88 470 THR A CA 1
ATOM 3423 C C . THR A 1 470 ? -22.853 17.374 24.177 1.00 91.88 470 THR A C 1
ATOM 3425 O O . THR A 1 470 ? -24.012 16.971 24.290 1.00 91.88 470 THR A O 1
ATOM 3428 N N . SER A 1 471 ? -22.081 17.026 23.148 1.00 93.75 471 SER A N 1
ATOM 3429 C CA . SER A 1 471 ? -22.435 16.023 22.138 1.00 93.75 471 SER A CA 1
ATOM 3430 C C . SER A 1 471 ? -22.108 14.610 22.626 1.00 93.75 471 SER A C 1
ATOM 3432 O O . SER A 1 471 ? -21.371 14.440 23.593 1.00 93.75 471 SER A O 1
ATOM 3434 N N . GLY A 1 472 ? -22.655 13.589 21.959 1.00 94.50 472 GLY A N 1
ATOM 3435 C CA . GLY A 1 472 ? -22.257 12.203 22.226 1.00 94.50 472 GLY A CA 1
ATOM 3436 C C . GLY A 1 472 ? -20.805 11.986 21.816 1.00 94.50 472 GLY A C 1
ATOM 3437 O O . GLY A 1 472 ? -20.428 12.381 20.712 1.00 94.50 472 GLY A O 1
ATOM 3438 N N . VAL A 1 473 ? -20.016 11.377 22.696 1.00 97.81 473 VAL A N 1
ATOM 3439 C CA . VAL A 1 473 ? -18.595 11.099 22.461 1.00 97.81 473 VAL A CA 1
ATOM 3440 C C . VAL A 1 473 ? -18.444 9.614 22.168 1.00 97.81 473 VAL A C 1
ATOM 3442 O O . VAL A 1 473 ? -18.957 8.783 22.907 1.00 97.81 473 VAL A O 1
ATOM 3445 N N . LYS A 1 474 ? -17.803 9.282 21.051 1.00 97.81 474 LYS A N 1
ATOM 3446 C CA . LYS A 1 474 ? -17.661 7.925 20.520 1.00 97.81 474 LYS A CA 1
ATOM 3447 C C . LYS A 1 474 ? -16.233 7.769 20.033 1.00 97.81 474 LYS A C 1
ATOM 3449 O O . LYS A 1 474 ? -15.904 8.284 18.968 1.00 97.81 474 LYS A O 1
ATOM 3454 N N . ALA A 1 475 ? -15.371 7.144 20.828 1.00 98.69 475 ALA A N 1
ATOM 3455 C CA . ALA A 1 475 ? -13.945 7.109 20.508 1.00 98.69 475 ALA A CA 1
ATOM 3456 C C . ALA A 1 475 ? -13.688 6.397 19.168 1.00 98.69 475 ALA A C 1
ATOM 3458 O O . ALA A 1 475 ? -13.027 6.964 18.296 1.00 98.69 475 ALA A O 1
ATOM 3459 N N . LEU A 1 476 ? -14.304 5.229 18.976 1.00 98.81 476 LEU A N 1
ATOM 3460 C CA . LEU A 1 476 ? -14.364 4.497 17.713 1.00 98.81 476 LEU A CA 1
ATOM 3461 C C . LEU A 1 476 ? -15.834 4.299 17.325 1.00 98.81 476 LEU A C 1
ATOM 3463 O O . LEU A 1 476 ? -16.580 3.612 18.024 1.00 98.81 476 LEU A O 1
ATOM 3467 N N . TYR A 1 477 ? -16.258 4.905 16.215 1.00 98.62 477 TYR A N 1
ATOM 3468 C CA . TYR A 1 477 ? -17.641 4.841 15.745 1.00 98.62 477 TYR A CA 1
ATOM 3469 C C . TYR A 1 477 ? -17.755 4.166 14.378 1.00 98.62 477 TYR A C 1
ATOM 3471 O O . TYR A 1 477 ? -17.273 4.692 13.379 1.00 98.62 477 TYR A O 1
ATOM 3479 N N . VAL A 1 478 ? -18.469 3.044 14.341 1.00 98.12 478 VAL A N 1
ATOM 3480 C CA . VAL A 1 478 ? -18.856 2.313 13.135 1.00 98.12 478 VAL A CA 1
ATOM 3481 C C . VAL A 1 478 ? -20.342 2.552 12.848 1.00 98.12 478 VAL A C 1
ATOM 3483 O O . VAL A 1 478 ? -21.196 2.311 13.707 1.00 98.12 478 VAL A O 1
ATOM 3486 N N . ASN A 1 479 ? -20.660 3.068 11.660 1.00 96.00 479 ASN A N 1
ATOM 3487 C CA . ASN A 1 479 ? -22.000 3.548 11.324 1.00 96.00 479 ASN A CA 1
ATOM 3488 C C . ASN A 1 479 ? -22.649 2.760 10.177 1.00 96.00 479 ASN A C 1
ATOM 3490 O O . ASN A 1 479 ? -22.038 2.649 9.119 1.00 96.00 479 ASN A O 1
ATOM 3494 N N . ARG A 1 480 ? -23.916 2.339 10.349 1.00 92.50 480 ARG A N 1
ATOM 3495 C CA . ARG A 1 480 ? -24.789 1.772 9.298 1.00 92.50 480 ARG A CA 1
ATOM 3496 C C . ARG A 1 480 ? -24.288 0.455 8.676 1.00 92.50 480 ARG A C 1
ATOM 3498 O O . ARG A 1 480 ? -24.217 0.342 7.459 1.00 92.50 480 ARG A O 1
ATOM 3505 N N . GLY A 1 481 ? -23.930 -0.531 9.494 1.00 89.88 481 GLY A N 1
ATOM 3506 C CA . GLY A 1 481 ? -23.717 -1.890 8.975 1.00 89.88 481 GLY A CA 1
ATOM 3507 C C . GLY A 1 481 ? -22.465 -2.185 8.130 1.00 89.88 481 GLY A C 1
ATOM 3508 O O . GLY A 1 481 ? -22.591 -2.934 7.176 1.00 89.88 481 GLY A O 1
ATOM 3509 N N . PRO A 1 482 ? -21.262 -1.636 8.390 1.00 93.00 482 PRO A N 1
ATOM 3510 C CA . PRO A 1 482 ? -20.055 -2.180 7.782 1.00 93.00 482 PRO A CA 1
ATOM 3511 C C . PRO A 1 482 ? -19.831 -3.641 8.178 1.00 93.00 482 PRO A C 1
ATOM 3513 O O . PRO A 1 482 ? -20.004 -3.988 9.354 1.00 93.00 482 PRO A O 1
ATOM 3516 N N . ASP A 1 483 ? -19.397 -4.447 7.212 1.00 85.88 483 ASP A N 1
ATOM 3517 C CA . ASP A 1 483 ? -19.186 -5.887 7.372 1.00 85.88 483 ASP A CA 1
ATOM 3518 C C . ASP A 1 483 ? -17.710 -6.239 7.585 1.00 85.88 483 ASP A C 1
ATOM 3520 O O . ASP A 1 483 ? -16.803 -5.503 7.193 1.00 85.88 483 ASP A O 1
ATOM 3524 N N . ASN A 1 484 ? -17.452 -7.390 8.206 1.00 82.31 484 ASN A N 1
ATOM 3525 C CA . ASN A 1 484 ? -16.106 -7.912 8.468 1.00 82.31 484 ASN A CA 1
ATOM 3526 C C . ASN A 1 484 ? -15.205 -6.897 9.196 1.00 82.31 484 ASN A C 1
ATOM 3528 O O . ASN A 1 484 ? -14.030 -6.718 8.866 1.00 82.31 484 ASN A O 1
ATOM 3532 N N . VAL A 1 485 ? -15.763 -6.203 10.192 1.00 96.81 485 VAL A N 1
ATOM 3533 C CA . VAL A 1 485 ? -15.019 -5.234 11.005 1.00 96.81 485 VAL A CA 1
ATOM 3534 C C . VAL A 1 485 ? -14.341 -5.934 12.179 1.00 96.81 485 VAL A C 1
ATOM 3536 O O . VAL A 1 485 ? -15.004 -6.502 13.049 1.00 96.81 485 VAL A O 1
ATOM 3539 N N . SER A 1 486 ? -13.015 -5.826 12.243 1.00 93.25 486 SER A N 1
ATOM 3540 C CA . SER A 1 486 ? -12.175 -6.375 13.307 1.00 93.25 486 SER A CA 1
ATOM 3541 C C . SER A 1 486 ? -11.522 -5.266 14.136 1.00 93.25 486 SER A C 1
ATOM 3543 O O . SER A 1 486 ? -10.719 -4.484 13.636 1.00 93.25 486 SER A O 1
ATOM 3545 N N . ILE A 1 487 ? -11.828 -5.210 15.433 1.00 98.75 487 ILE A N 1
ATOM 3546 C CA . ILE A 1 487 ? -11.255 -4.267 16.405 1.00 98.75 487 ILE A CA 1
ATOM 3547 C C . ILE A 1 487 ? -10.421 -5.075 17.401 1.00 98.75 487 ILE A C 1
ATOM 3549 O O . ILE A 1 487 ? -10.966 -5.720 18.303 1.00 98.75 487 ILE A O 1
ATOM 3553 N N . LEU A 1 488 ? -9.100 -5.078 17.215 1.00 95.62 488 LEU A N 1
ATOM 3554 C CA . LEU A 1 488 ? -8.198 -6.067 17.809 1.00 95.62 488 LEU A CA 1
ATOM 3555 C C . LEU A 1 488 ? -7.097 -5.438 18.671 1.00 95.62 488 LEU A C 1
ATOM 3557 O O . LEU A 1 488 ? -6.335 -4.595 18.211 1.00 95.62 488 LEU A O 1
ATOM 3561 N N . ASN A 1 489 ? -6.922 -5.913 19.902 1.00 96.00 489 ASN A N 1
ATOM 3562 C CA . ASN A 1 489 ? -5.751 -5.603 20.735 1.00 96.00 489 ASN A CA 1
ATOM 3563 C C . ASN A 1 489 ? -5.475 -4.097 20.933 1.00 96.00 489 ASN A C 1
ATOM 3565 O O . ASN A 1 489 ? -4.326 -3.689 21.116 1.00 96.00 489 ASN A O 1
ATOM 3569 N N . ASN A 1 490 ? -6.512 -3.257 20.883 1.00 98.88 490 ASN A N 1
ATOM 3570 C CA . ASN A 1 490 ? -6.384 -1.818 21.090 1.00 98.88 490 ASN A CA 1
ATOM 3571 C C . ASN A 1 490 ? -6.443 -1.477 22.582 1.00 98.88 490 ASN A C 1
ATOM 3573 O O . ASN A 1 490 ? -7.073 -2.181 23.373 1.00 98.88 490 ASN A O 1
ATOM 3577 N N . ARG A 1 491 ? -5.858 -0.342 22.969 1.00 98.88 491 ARG A N 1
ATOM 3578 C CA . ARG A 1 491 ? -6.148 0.314 24.250 1.00 98.88 491 ARG A CA 1
ATOM 3579 C C . ARG A 1 491 ? -7.022 1.533 23.993 1.00 98.88 491 ARG A C 1
ATOM 3581 O O . ARG A 1 491 ? -6.568 2.456 23.328 1.00 98.88 491 ARG A O 1
ATOM 3588 N N . ILE A 1 492 ? -8.226 1.559 24.555 1.00 98.94 492 ILE A N 1
ATOM 3589 C CA . ILE A 1 492 ? -9.144 2.702 24.480 1.00 98.94 492 ILE A CA 1
ATOM 3590 C C . ILE A 1 492 ? -9.326 3.251 25.892 1.00 98.94 492 ILE A C 1
ATOM 3592 O O . ILE A 1 492 ? -9.874 2.566 26.758 1.00 98.94 492 ILE A O 1
ATOM 3596 N N . SER A 1 493 ? -8.837 4.463 26.145 1.00 98.62 493 SER A N 1
ATOM 3597 C CA . SER A 1 493 ? -8.856 5.055 27.481 1.00 98.62 493 SER A CA 1
ATOM 3598 C C . SER A 1 493 ? -9.180 6.542 27.506 1.00 98.62 493 SER A C 1
ATOM 3600 O O . SER A 1 493 ? -9.023 7.255 26.522 1.00 98.62 493 SER A O 1
ATOM 3602 N N . ASN A 1 494 ? -9.638 7.018 28.666 1.00 98.12 494 ASN A N 1
ATOM 3603 C CA . ASN A 1 494 ? -9.845 8.442 28.946 1.00 98.12 494 ASN A CA 1
ATOM 3604 C C . ASN A 1 494 ? -10.779 9.105 27.918 1.00 98.12 494 ASN A C 1
ATOM 3606 O O . ASN A 1 494 ? -10.429 10.084 27.257 1.00 98.12 494 ASN A O 1
ATOM 3610 N N . VAL A 1 495 ? -11.975 8.535 27.777 1.00 98.50 495 VAL A N 1
ATOM 3611 C CA . VAL A 1 495 ? -13.019 9.022 26.870 1.00 98.50 495 VAL A CA 1
ATOM 3612 C C . VAL A 1 495 ? -14.094 9.690 27.716 1.00 98.50 495 VAL A C 1
ATOM 3614 O O . VAL A 1 495 ? -14.664 9.045 28.598 1.00 98.50 495 VAL A O 1
ATOM 3617 N N . GLN A 1 496 ? -14.374 10.973 27.473 1.00 96.19 496 GLN A N 1
ATOM 3618 C CA . GLN A 1 496 ? -15.313 11.737 28.298 1.00 96.19 496 GLN A CA 1
ATOM 3619 C C . GLN A 1 496 ? -16.273 12.614 27.484 1.00 96.19 496 GLN A C 1
ATOM 3621 O O . GLN A 1 496 ? -15.856 13.350 26.597 1.00 96.19 496 GLN A O 1
ATOM 3626 N N . GLY A 1 497 ? -17.549 12.622 27.870 1.00 94.38 497 GLY A N 1
ATOM 3627 C CA . GLY A 1 497 ? -18.570 13.595 27.455 1.00 94.38 497 GLY A CA 1
ATOM 3628 C C . GLY A 1 497 ? -19.513 13.906 28.621 1.00 94.38 497 GLY A C 1
ATOM 3629 O O . GLY A 1 497 ? -19.607 13.103 29.537 1.00 94.38 497 GLY A O 1
ATOM 3630 N N . ASP A 1 498 ? -20.200 15.054 28.637 1.00 88.44 498 ASP A N 1
ATOM 3631 C CA . ASP A 1 498 ? -20.884 15.562 29.848 1.00 88.44 498 ASP A CA 1
ATOM 3632 C C . ASP A 1 498 ? -22.428 15.635 29.758 1.00 88.44 498 ASP A C 1
ATOM 3634 O O . ASP A 1 498 ? -23.093 15.816 30.782 1.00 88.44 498 ASP A O 1
ATOM 3638 N N . ALA A 1 499 ? -23.030 15.525 28.564 1.00 86.31 499 ALA A N 1
ATOM 3639 C CA . ALA A 1 499 ? -24.490 15.690 28.389 1.00 86.31 499 ALA A CA 1
ATOM 3640 C C . ALA A 1 499 ? -25.192 14.615 27.536 1.00 86.31 499 ALA A C 1
ATOM 3642 O O . ALA A 1 499 ? -26.427 14.585 27.450 1.00 86.31 499 ALA A O 1
ATOM 3643 N N . LYS A 1 500 ? -24.425 13.747 26.878 1.00 93.25 500 LYS A N 1
ATOM 3644 C CA . LYS A 1 500 ? -24.886 12.649 26.015 1.00 93.25 500 LYS A CA 1
ATOM 3645 C C . LYS A 1 500 ? -24.056 11.408 26.318 1.00 93.25 500 LYS A C 1
ATOM 3647 O O . LYS A 1 500 ? -23.099 11.502 27.078 1.00 93.25 500 LYS A O 1
ATOM 3652 N N . SER A 1 501 ? -24.463 10.266 25.769 1.00 94.88 501 SER A N 1
ATOM 3653 C CA . SER A 1 501 ? -23.751 9.018 26.024 1.00 94.88 501 SER A CA 1
ATOM 3654 C C . SER A 1 501 ? -22.308 9.082 25.524 1.00 94.88 501 SER A C 1
ATOM 3656 O O . SER A 1 501 ? -22.028 9.721 24.499 1.00 94.88 501 SER A O 1
ATOM 3658 N N . THR A 1 502 ? -21.435 8.424 26.276 1.00 97.69 502 THR A N 1
ATOM 3659 C CA . THR A 1 502 ? -20.007 8.299 26.003 1.00 97.69 502 THR A CA 1
ATOM 3660 C C . THR A 1 502 ? -19.680 6.835 25.763 1.00 97.69 502 THR A C 1
ATOM 3662 O O . THR A 1 502 ? -19.902 6.004 26.641 1.00 97.69 502 THR A O 1
ATOM 3665 N N . ASP A 1 503 ? -19.090 6.532 24.614 1.00 98.25 503 ASP A N 1
ATOM 3666 C CA . ASP A 1 503 ? -18.842 5.165 24.181 1.00 98.25 503 ASP A CA 1
ATOM 3667 C C . ASP A 1 503 ? -17.364 5.009 23.790 1.00 98.25 503 ASP A C 1
ATOM 3669 O O . ASP A 1 503 ? -16.802 5.860 23.089 1.00 98.25 503 ASP A O 1
ATOM 3673 N N . ALA A 1 504 ? -16.733 3.908 24.196 1.00 98.81 504 ALA A N 1
ATOM 3674 C CA . ALA A 1 504 ? -15.428 3.529 23.655 1.00 98.81 504 ALA A CA 1
ATOM 3675 C C . ALA A 1 504 ? -15.565 3.007 22.218 1.00 98.81 504 ALA A C 1
ATOM 3677 O O . ALA A 1 504 ? -14.929 3.539 21.308 1.00 98.81 504 ALA A O 1
ATOM 3678 N N . ILE A 1 505 ? -16.418 2.002 22.011 1.00 98.88 505 ILE A N 1
ATOM 3679 C CA . ILE A 1 505 ? -16.728 1.429 20.698 1.00 98.88 505 ILE A CA 1
ATOM 3680 C C . ILE A 1 505 ? -18.237 1.505 20.479 1.00 98.88 505 ILE A C 1
ATOM 3682 O O . ILE A 1 505 ? -19.007 0.991 21.293 1.00 98.88 505 ILE A O 1
ATOM 3686 N N . SER A 1 506 ? -18.662 2.094 19.364 1.00 98.25 506 SER A N 1
ATOM 3687 C CA . SER A 1 506 ? -20.075 2.169 18.991 1.00 98.25 506 SER A CA 1
ATOM 3688 C C . SER A 1 506 ? -20.324 1.560 17.617 1.00 98.25 506 SER A C 1
ATOM 3690 O O . SER A 1 506 ? -19.732 2.002 16.635 1.00 98.25 506 SER A O 1
ATOM 3692 N N . ILE A 1 507 ? -21.265 0.623 17.542 1.00 98.06 507 ILE A N 1
ATOM 3693 C CA . ILE A 1 507 ? -21.831 0.068 16.309 1.00 98.06 507 ILE A CA 1
ATOM 3694 C C . ILE A 1 507 ? -23.273 0.566 16.227 1.00 98.06 507 ILE A C 1
ATOM 3696 O O . ILE A 1 507 ? -24.150 0.022 16.899 1.00 98.06 507 ILE A O 1
ATOM 3700 N N . LEU A 1 508 ? -23.515 1.662 15.505 1.00 96.06 508 LEU A N 1
ATOM 3701 C CA . LEU A 1 508 ? -24.806 2.367 15.554 1.00 96.06 508 LEU A CA 1
ATOM 3702 C C . LEU A 1 508 ? -25.434 2.571 14.174 1.00 96.06 508 LEU A C 1
ATOM 3704 O O . LEU A 1 508 ? -25.009 2.011 13.167 1.00 96.06 508 LEU A O 1
ATOM 3708 N N . ASP A 1 509 ? -26.423 3.462 14.198 1.00 94.56 509 ASP A N 1
ATOM 3709 C CA . ASP A 1 509 ? -27.555 3.621 13.305 1.00 94.56 509 ASP A CA 1
ATOM 3710 C C . ASP A 1 509 ? -28.699 2.673 13.671 1.00 94.56 509 ASP A C 1
ATOM 3712 O O . ASP A 1 509 ? -28.908 1.626 13.064 1.00 94.56 509 ASP A O 1
ATOM 3716 N N . SER A 1 510 ? -29.476 3.076 14.680 1.00 93.81 510 SER A N 1
ATOM 3717 C CA . SER A 1 510 ? -30.655 2.341 15.149 1.00 93.81 510 SER A CA 1
ATOM 3718 C C . SER A 1 510 ? -31.805 2.325 14.136 1.00 93.81 510 SER A C 1
ATOM 3720 O O . SER A 1 510 ? -32.783 1.607 14.328 1.00 93.81 510 SER A O 1
ATOM 3722 N N . ALA A 1 511 ? -31.696 3.101 13.053 1.00 94.25 511 ALA A N 1
ATOM 3723 C CA . ALA A 1 511 ? -32.613 3.076 11.921 1.00 94.25 511 ALA A CA 1
ATOM 3724 C C . ALA A 1 511 ? -32.042 2.305 10.717 1.00 94.25 511 ALA A C 1
ATOM 3726 O O . ALA A 1 511 ? -32.702 2.243 9.676 1.00 94.25 511 ALA A O 1
ATOM 3727 N N . SER A 1 512 ? -30.838 1.732 10.843 1.00 94.38 512 SER A N 1
ATOM 3728 C CA . SER A 1 512 ? -30.200 0.977 9.770 1.00 94.38 512 SER A CA 1
ATOM 3729 C C . SER A 1 512 ? -31.074 -0.195 9.329 1.00 94.38 512 SER A C 1
ATOM 3731 O O . SER A 1 512 ? -31.748 -0.847 10.125 1.00 94.38 512 SER A O 1
ATOM 3733 N N . THR A 1 513 ? -31.032 -0.455 8.027 1.00 94.44 513 THR A N 1
ATOM 3734 C CA . THR A 1 513 ? -31.603 -1.652 7.389 1.00 94.44 513 THR A CA 1
ATOM 3735 C C . THR A 1 513 ? -30.512 -2.615 6.919 1.00 94.44 513 THR A C 1
ATOM 3737 O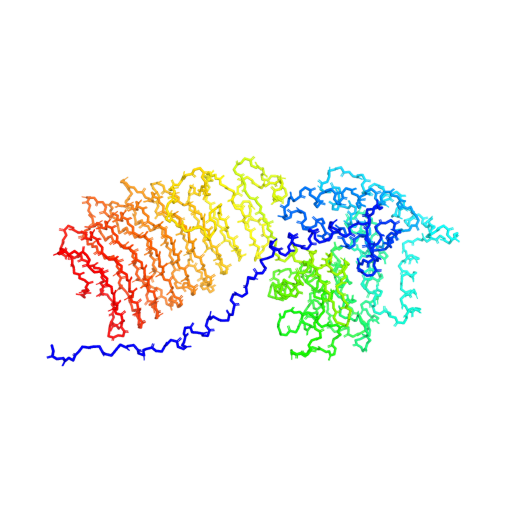 O . THR A 1 513 ? -30.821 -3.641 6.324 1.00 94.44 513 THR A O 1
ATOM 3740 N N . ASP A 1 514 ? -29.258 -2.274 7.212 1.00 94.81 514 ASP A N 1
ATOM 3741 C CA . ASP A 1 514 ? -28.044 -2.976 6.817 1.00 94.81 514 ASP A CA 1
ATOM 3742 C C . ASP A 1 514 ? -27.380 -3.563 8.077 1.00 94.81 514 ASP A C 1
ATOM 3744 O O . ASP A 1 514 ? -27.027 -2.778 8.979 1.00 94.81 514 ASP A O 1
ATOM 3748 N N . PRO A 1 515 ? -27.323 -4.900 8.234 1.00 95.06 515 PRO A N 1
ATOM 3749 C CA . PRO A 1 515 ? -26.741 -5.526 9.418 1.00 95.06 515 PRO A CA 1
ATOM 3750 C C . PRO A 1 515 ? -25.232 -5.260 9.500 1.00 95.06 515 PRO A C 1
ATOM 3752 O O . PRO A 1 515 ? -24.605 -4.885 8.526 1.00 95.06 515 PRO A O 1
ATOM 3755 N N . SER A 1 516 ? -24.646 -5.422 10.686 1.00 95.75 516 SER A N 1
ATOM 3756 C CA . SER A 1 516 ? -23.185 -5.477 10.851 1.00 95.75 516 SER A CA 1
ATOM 3757 C C . SER A 1 516 ? -22.739 -6.936 10.935 1.00 95.75 516 SER A C 1
ATOM 3759 O O . SER A 1 516 ? -22.725 -7.505 12.032 1.00 95.75 516 SER A O 1
ATOM 3761 N N . GLU A 1 517 ? -22.416 -7.559 9.802 1.00 92.69 517 GLU A N 1
ATOM 3762 C CA . GLU A 1 517 ? -21.970 -8.954 9.745 1.00 92.69 517 GLU A CA 1
ATOM 3763 C C . GLU A 1 517 ? -20.459 -9.077 9.999 1.00 92.69 517 GLU A C 1
ATOM 3765 O O . GLU A 1 517 ? -19.678 -8.153 9.782 1.00 92.69 517 GLU A O 1
ATOM 3770 N N . GLY A 1 518 ? -20.014 -10.222 10.525 1.00 81.31 518 GLY A N 1
ATOM 3771 C CA . GLY A 1 518 ? -18.580 -10.478 10.728 1.00 81.31 518 GLY A CA 1
ATOM 3772 C C . GLY A 1 518 ? -17.892 -9.578 11.768 1.00 81.31 518 GLY A C 1
ATOM 3773 O O . GLY A 1 518 ? -16.670 -9.455 11.749 1.00 81.31 518 GLY A O 1
ATOM 3774 N N . LEU A 1 519 ? -18.643 -8.952 12.684 1.00 97.50 519 LEU A N 1
ATOM 3775 C CA . LEU A 1 519 ? -18.084 -8.083 13.724 1.00 97.50 519 LEU A CA 1
ATOM 3776 C C . LEU A 1 519 ? -17.258 -8.871 14.757 1.00 97.50 519 LEU A C 1
ATOM 3778 O O . LEU A 1 519 ? -17.791 -9.721 15.482 1.00 97.50 519 LEU A O 1
ATOM 3782 N N . LEU A 1 520 ? -15.983 -8.506 14.902 1.00 94.75 520 LEU A N 1
ATOM 3783 C CA . LEU A 1 520 ? -15.055 -9.056 15.889 1.00 94.75 520 LEU A CA 1
ATOM 3784 C C . LEU A 1 520 ? -14.438 -7.944 16.748 1.00 94.75 520 LEU A C 1
ATOM 3786 O O . LEU A 1 520 ? -13.743 -7.064 16.254 1.00 94.75 520 LEU A O 1
ATOM 3790 N N . ILE A 1 521 ? -14.641 -8.011 18.062 1.00 98.62 521 ILE A N 1
ATOM 3791 C CA . ILE A 1 521 ? -14.045 -7.118 19.061 1.00 98.62 521 ILE A CA 1
ATOM 3792 C C . ILE A 1 521 ? -13.251 -7.987 20.032 1.00 98.62 521 ILE A C 1
ATOM 3794 O O . ILE A 1 521 ? -13.832 -8.654 20.894 1.00 98.62 521 ILE A O 1
ATOM 3798 N N . GLN A 1 522 ? -11.926 -8.013 19.892 1.00 97.56 522 GLN A N 1
ATOM 3799 C CA . GLN A 1 522 ? -11.093 -8.973 20.614 1.00 97.56 522 GLN A CA 1
ATOM 3800 C C . GLN A 1 522 ? -9.833 -8.375 21.240 1.00 97.56 522 GLN A C 1
ATOM 3802 O O . GLN A 1 522 ? -9.113 -7.606 20.610 1.00 97.56 522 GLN A O 1
ATOM 3807 N N . GLY A 1 523 ? -9.526 -8.791 22.472 1.00 91.25 523 GLY A N 1
ATOM 3808 C CA . GLY A 1 523 ? -8.256 -8.477 23.135 1.00 91.25 523 GLY A CA 1
ATOM 3809 C C . GLY A 1 523 ? -8.066 -7.000 23.494 1.00 91.25 523 GLY A C 1
ATOM 3810 O O . GLY A 1 523 ? -6.948 -6.583 23.787 1.00 91.25 523 GLY A O 1
ATOM 3811 N N . ASN A 1 524 ? -9.121 -6.183 23.448 1.00 98.81 524 ASN A N 1
ATOM 3812 C CA . ASN A 1 524 ? -9.023 -4.751 23.711 1.00 98.81 524 ASN A CA 1
ATOM 3813 C C . ASN A 1 524 ? -8.996 -4.454 25.216 1.00 98.81 524 ASN A C 1
ATOM 3815 O O . ASN A 1 524 ? -9.716 -5.070 26.004 1.00 98.81 524 ASN A O 1
ATOM 3819 N N . ALA A 1 525 ? -8.215 -3.447 25.604 1.00 98.75 525 ALA A N 1
ATOM 3820 C CA . ALA A 1 525 ? -8.206 -2.872 26.941 1.00 98.75 525 ALA A CA 1
ATOM 3821 C C . ALA A 1 525 ? -8.989 -1.552 26.952 1.00 98.75 525 ALA A C 1
ATOM 3823 O O . ALA A 1 525 ? -8.498 -0.529 26.477 1.00 98.75 525 ALA A O 1
ATOM 3824 N N . ILE A 1 526 ? -10.207 -1.577 27.488 1.00 98.94 526 ILE A N 1
ATOM 3825 C CA . ILE A 1 526 ? -11.145 -0.452 27.501 1.00 98.94 526 ILE A CA 1
ATOM 3826 C C . ILE A 1 526 ? -11.270 0.070 28.929 1.00 98.94 526 ILE A C 1
ATOM 3828 O O . ILE A 1 526 ? -11.666 -0.667 29.833 1.00 98.94 526 ILE A O 1
ATOM 3832 N N . SER A 1 527 ? -10.932 1.339 29.153 1.00 98.69 527 SER A N 1
ATOM 3833 C CA . SER A 1 527 ? -10.973 1.895 30.506 1.00 98.69 527 SER A CA 1
ATOM 3834 C C . SER A 1 527 ? -11.279 3.382 30.590 1.00 98.69 527 SER A C 1
ATOM 3836 O O . SER A 1 527 ? -11.105 4.114 29.625 1.00 98.69 527 SER A O 1
ATOM 3838 N N . ASN A 1 528 ? -11.707 3.852 31.763 1.00 98.19 528 ASN A N 1
ATOM 3839 C CA . ASN A 1 528 ? -11.952 5.276 32.031 1.00 98.19 528 ASN A CA 1
ATOM 3840 C C . ASN A 1 528 ? -12.910 5.905 31.001 1.00 98.19 528 ASN A C 1
ATOM 3842 O O . ASN A 1 528 ? -12.594 6.925 30.380 1.00 98.19 528 ASN A O 1
ATOM 3846 N N . ILE A 1 529 ? -14.068 5.269 30.802 1.00 98.31 529 ILE A N 1
ATOM 3847 C CA . ILE A 1 529 ? -15.126 5.769 29.915 1.00 98.31 529 ILE A CA 1
ATOM 3848 C C . ILE A 1 529 ? -16.169 6.473 30.769 1.00 98.31 529 ILE A C 1
ATOM 3850 O O . ILE A 1 529 ? -16.820 5.849 31.611 1.00 98.31 529 ILE A O 1
ATOM 3854 N N . ILE A 1 530 ? -16.286 7.785 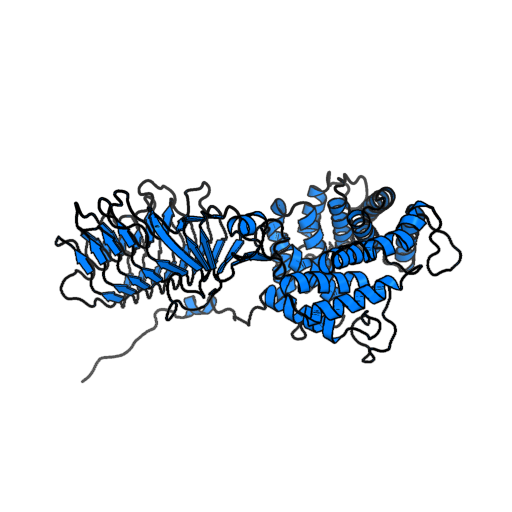30.585 1.00 96.00 530 ILE A N 1
ATOM 3855 C CA . ILE A 1 530 ? -16.996 8.658 31.514 1.00 96.00 530 ILE A CA 1
ATOM 3856 C C . ILE A 1 530 ? -18.071 9.456 30.771 1.00 96.00 530 ILE A C 1
ATOM 3858 O O . ILE A 1 530 ? -17.789 10.325 29.947 1.00 96.00 530 ILE A O 1
ATOM 3862 N N . SER A 1 531 ? -19.331 9.218 31.117 1.00 93.94 531 SER A N 1
ATOM 3863 C CA . SER A 1 531 ? -20.389 10.208 30.926 1.00 93.94 531 SER A CA 1
ATOM 3864 C C . SER A 1 531 ? -20.439 11.079 32.187 1.00 93.94 531 SER A C 1
ATOM 3866 O O . SER A 1 531 ? -20.977 10.661 33.212 1.00 93.94 531 SER A O 1
ATOM 3868 N N . GLY A 1 532 ? -19.859 12.275 32.106 1.00 81.12 532 GLY A N 1
ATOM 3869 C CA . GLY A 1 532 ? -19.525 13.176 33.204 1.00 81.12 532 GLY A CA 1
ATOM 3870 C C . GLY A 1 532 ? -20.681 13.614 34.113 1.00 81.12 532 GLY A C 1
ATOM 3871 O O . GLY A 1 532 ? -21.856 13.376 33.836 1.00 81.12 532 GLY A O 1
ATOM 3872 N N . PRO A 1 533 ? -20.356 14.303 35.222 1.00 62.38 533 PRO A N 1
ATOM 3873 C CA . PRO A 1 533 ? -21.216 14.453 36.402 1.00 62.38 533 PRO A CA 1
ATOM 3874 C C . PRO A 1 533 ? -22.420 15.402 36.241 1.00 62.38 533 PRO A C 1
ATOM 3876 O O . PRO A 1 533 ? -23.109 15.662 37.223 1.00 62.38 533 PRO A O 1
ATOM 3879 N N . GLY A 1 534 ? -22.659 15.957 35.047 1.00 68.31 534 GLY A N 1
ATOM 3880 C CA . GLY A 1 534 ? -23.716 16.934 34.768 1.00 68.31 534 GLY A CA 1
ATOM 3881 C C . GLY A 1 534 ? -25.128 16.334 34.764 1.00 68.31 534 GLY A C 1
ATOM 3882 O O . GLY A 1 534 ? -25.695 16.032 35.808 1.00 68.31 534 GLY A O 1
ATOM 3883 N N . THR A 1 535 ? -25.739 16.201 33.582 1.00 67.88 535 THR A N 1
ATOM 3884 C CA . THR A 1 535 ? -26.955 15.382 33.386 1.00 67.88 535 THR A CA 1
ATOM 3885 C C . THR A 1 535 ? -26.505 14.047 32.789 1.00 67.88 535 THR A C 1
ATOM 3887 O O . THR A 1 535 ? -26.623 13.874 31.573 1.00 67.88 535 THR A O 1
ATOM 3890 N N . PRO A 1 536 ? -25.902 13.151 33.597 1.00 71.38 536 PRO A N 1
ATOM 3891 C CA . PRO A 1 536 ? -25.168 12.010 33.075 1.00 71.38 536 PRO A CA 1
ATOM 3892 C C . PRO A 1 536 ? -26.100 11.088 32.277 1.00 71.38 536 PRO A C 1
ATOM 3894 O O . PRO A 1 536 ? -27.231 10.808 32.685 1.00 71.38 536 PRO A O 1
ATOM 3897 N N . LYS A 1 537 ? -25.622 10.658 31.109 1.00 92.44 537 LYS A N 1
ATOM 3898 C CA . LYS A 1 537 ? -26.251 9.685 30.208 1.00 92.44 537 LYS A CA 1
ATOM 3899 C C . LYS A 1 537 ? -25.469 8.370 30.264 1.00 92.44 537 LYS A C 1
ATOM 3901 O O . LYS A 1 537 ? -24.790 8.120 31.254 1.00 92.44 537 LYS A O 1
ATOM 3906 N N . GLY A 1 538 ? -25.614 7.509 29.265 1.00 94.81 538 GLY A N 1
ATOM 3907 C CA . GLY A 1 538 ? -24.968 6.202 29.262 1.00 94.81 538 GLY A CA 1
ATOM 3908 C C . GLY A 1 538 ? -23.456 6.285 29.109 1.00 94.81 538 GLY A C 1
ATOM 3909 O O . GLY A 1 538 ? -22.962 7.102 28.334 1.00 94.81 538 GLY A O 1
ATOM 3910 N N . ALA A 1 539 ? -22.726 5.434 29.820 1.00 97.25 539 ALA A N 1
ATOM 3911 C CA . ALA A 1 539 ? -21.332 5.139 29.515 1.00 97.25 539 ALA A CA 1
ATOM 3912 C C . ALA A 1 539 ? -21.203 3.696 29.016 1.00 97.25 539 ALA A C 1
ATOM 3914 O O . ALA A 1 539 ? -21.672 2.772 29.686 1.00 97.25 539 ALA A O 1
ATOM 3915 N N . TYR A 1 540 ? -20.556 3.510 27.864 1.00 98.56 540 TYR A N 1
ATOM 3916 C CA . TYR A 1 540 ? -20.455 2.216 27.196 1.00 98.56 540 TYR A CA 1
ATOM 3917 C C . TYR A 1 540 ? -19.015 1.824 26.891 1.00 98.56 540 TYR A C 1
ATOM 3919 O O . TYR A 1 540 ? -18.252 2.601 26.320 1.00 98.56 540 TYR A O 1
ATOM 3927 N N . GLY A 1 541 ? -18.652 0.582 27.210 1.00 98.75 541 GLY A N 1
ATOM 3928 C CA . GLY A 1 541 ? -17.429 -0.009 26.669 1.00 98.75 541 GLY A CA 1
ATOM 3929 C C . GLY A 1 541 ? -17.618 -0.337 25.187 1.00 98.75 541 GLY A C 1
ATOM 3930 O O . GLY A 1 541 ? -16.935 0.202 24.320 1.00 98.75 541 GLY A O 1
ATOM 3931 N N . VAL A 1 542 ? -18.610 -1.178 24.910 1.00 98.81 542 VAL A N 1
ATOM 3932 C CA . VAL A 1 542 ? -19.106 -1.525 23.578 1.00 98.81 542 VAL A CA 1
ATOM 3933 C C . VAL A 1 542 ? -20.612 -1.284 23.553 1.00 98.81 542 VAL A C 1
ATOM 3935 O O . VAL A 1 542 ? -21.334 -1.817 24.394 1.00 98.81 542 VAL A O 1
ATOM 3938 N N . MET A 1 543 ? -21.086 -0.514 22.578 1.00 97.81 543 MET A N 1
ATOM 3939 C CA . MET A 1 543 ? -22.508 -0.290 22.319 1.00 97.81 543 MET A CA 1
ATOM 3940 C C . MET A 1 543 ? -22.870 -0.848 20.942 1.00 97.81 543 MET A C 1
ATOM 3942 O O . MET A 1 543 ? -22.338 -0.381 19.935 1.00 97.81 543 MET A O 1
ATOM 3946 N N . ILE A 1 544 ? -23.786 -1.816 20.889 1.00 97.38 544 ILE A N 1
ATOM 3947 C CA . ILE A 1 544 ? -24.365 -2.344 19.648 1.00 97.38 544 ILE A CA 1
ATOM 3948 C C . ILE A 1 544 ? -25.824 -1.900 19.580 1.00 97.38 544 ILE A C 1
ATOM 3950 O O . ILE A 1 544 ? -26.656 -2.357 20.358 1.00 97.38 544 ILE A O 1
ATOM 3954 N N . ASN A 1 545 ? -26.124 -1.004 18.643 1.00 96.50 545 ASN A N 1
ATOM 3955 C CA . ASN A 1 545 ? -27.456 -0.455 18.400 1.00 96.50 545 ASN A CA 1
ATOM 3956 C C . ASN A 1 545 ? -27.656 -0.173 16.894 1.00 96.50 545 ASN A C 1
ATOM 3958 O O . ASN A 1 545 ? -28.028 0.928 16.487 1.00 96.50 545 ASN A O 1
ATOM 3962 N N . ASN A 1 546 ? -27.317 -1.158 16.055 1.00 95.94 546 ASN A N 1
ATOM 3963 C CA . ASN A 1 546 ? -27.635 -1.170 14.625 1.00 95.94 546 ASN A CA 1
ATOM 3964 C C . ASN A 1 546 ? -29.075 -1.685 14.443 1.00 95.94 546 ASN A C 1
ATOM 3966 O O . ASN A 1 546 ? -29.388 -2.776 14.909 1.00 95.94 546 ASN A O 1
ATOM 3970 N N . GLY A 1 547 ? -29.938 -0.933 13.753 1.00 94.12 547 GLY A N 1
ATOM 3971 C CA . GLY A 1 547 ? -31.359 -1.258 13.566 1.00 94.12 547 GLY A CA 1
ATOM 3972 C C . GLY A 1 547 ? -31.640 -2.600 12.876 1.00 94.12 547 GLY A C 1
ATOM 3973 O O . GLY A 1 547 ? -32.643 -3.244 13.187 1.00 94.12 547 GLY A O 1
ATOM 3974 N N . ALA A 1 548 ? -30.743 -3.054 11.999 1.00 94.31 548 ALA A N 1
ATOM 3975 C CA . ALA A 1 548 ? -30.805 -4.366 11.350 1.00 94.31 548 ALA A CA 1
ATOM 3976 C C . ALA A 1 548 ? -30.059 -5.459 12.132 1.00 94.31 548 ALA A C 1
ATOM 3978 O O . ALA A 1 548 ? -30.181 -6.643 11.823 1.00 94.31 548 ALA A O 1
ATOM 3979 N N . GLY A 1 549 ? -29.340 -5.061 13.180 1.00 93.81 549 GLY A N 1
ATOM 3980 C CA . GLY A 1 549 ? -28.652 -5.942 14.104 1.00 93.81 549 GLY A CA 1
ATOM 3981 C C . GLY A 1 549 ? -27.175 -6.169 13.800 1.00 93.81 549 GLY A C 1
ATOM 3982 O O . GLY A 1 549 ? -26.617 -5.647 12.837 1.00 93.81 549 GLY A O 1
ATOM 3983 N N . ALA A 1 550 ? -26.540 -6.956 14.666 1.00 95.31 550 ALA A N 1
ATOM 3984 C CA . ALA A 1 550 ? -25.158 -7.418 14.520 1.00 95.31 550 ALA A CA 1
ATOM 3985 C C . ALA A 1 550 ? -25.107 -8.945 14.729 1.00 95.31 550 ALA A C 1
ATOM 3987 O O . ALA A 1 550 ? -24.774 -9.415 15.825 1.00 95.31 550 ALA A O 1
ATOM 3988 N N . PRO A 1 551 ? -25.542 -9.736 13.731 1.00 94.00 551 PRO A N 1
ATOM 3989 C CA . PRO A 1 551 ? -25.620 -11.186 13.855 1.00 94.00 551 PRO A CA 1
ATOM 3990 C C . PRO A 1 551 ? -24.233 -11.807 14.046 1.00 94.00 551 PRO A C 1
ATOM 3992 O O . PRO A 1 551 ? -23.259 -11.411 13.411 1.00 94.00 551 PRO A O 1
ATOM 3995 N N . SER A 1 552 ? -24.147 -12.813 14.917 1.00 91.12 552 SER A N 1
ATOM 3996 C CA . SER A 1 552 ? -22.919 -13.560 15.217 1.00 91.12 552 SER A CA 1
ATOM 3997 C C . SER A 1 552 ? -21.736 -12.707 15.700 1.00 91.12 552 SER A C 1
ATOM 3999 O O . SER A 1 552 ? -20.591 -13.167 15.640 1.00 91.12 552 SER A O 1
ATOM 4001 N N . ALA A 1 553 ? -21.990 -11.492 16.206 1.00 95.38 553 ALA A N 1
ATOM 4002 C CA . ALA A 1 553 ? -20.951 -10.615 16.735 1.00 95.38 553 ALA A CA 1
ATOM 4003 C C . ALA A 1 553 ? -20.131 -11.309 17.838 1.00 95.38 553 ALA A C 1
ATOM 4005 O O . ALA A 1 553 ? -20.666 -12.009 18.705 1.00 95.38 553 ALA A O 1
ATOM 4006 N N . ARG A 1 554 ? -18.810 -11.114 17.813 1.00 96.62 554 ARG A N 1
ATOM 4007 C CA . ARG A 1 554 ? -17.859 -11.768 18.722 1.00 96.62 554 ARG A CA 1
ATOM 4008 C C . ARG A 1 554 ? -17.163 -10.727 19.594 1.00 96.62 554 ARG A C 1
ATOM 4010 O O . ARG A 1 554 ? -16.419 -9.898 19.087 1.00 96.62 554 ARG A O 1
ATOM 4017 N N . ILE A 1 555 ? -17.364 -10.792 20.908 1.00 98.44 555 ILE A N 1
ATOM 4018 C CA . ILE A 1 555 ? -16.724 -9.922 21.905 1.00 98.44 555 ILE A CA 1
ATOM 4019 C C . ILE A 1 555 ? -15.873 -10.810 22.816 1.00 98.44 555 ILE A C 1
ATOM 4021 O O . ILE A 1 555 ? -16.391 -11.445 23.738 1.00 98.44 555 ILE A O 1
ATOM 4025 N N . LEU A 1 556 ? -14.577 -10.927 22.515 1.00 95.62 556 LEU A N 1
ATOM 4026 C CA . LEU A 1 556 ? -13.718 -11.997 23.035 1.00 95.62 556 LEU A CA 1
ATOM 4027 C C . LEU A 1 556 ? -12.489 -11.455 23.784 1.00 95.62 556 LEU A C 1
ATOM 4029 O O . LEU A 1 556 ? -11.725 -10.668 23.235 1.00 95.62 556 LEU A O 1
ATOM 4033 N N . GLY A 1 557 ? -12.228 -11.911 25.009 1.00 91.94 557 GLY A N 1
ATOM 4034 C CA . GLY A 1 557 ? -10.945 -11.651 25.678 1.00 91.94 557 GLY A CA 1
ATOM 4035 C C . GLY A 1 557 ? -10.631 -10.173 25.952 1.00 91.94 557 GLY A C 1
ATOM 4036 O O . GLY A 1 557 ? -9.461 -9.809 26.037 1.00 91.94 557 GLY A O 1
ATOM 4037 N N . ASN A 1 558 ? -11.636 -9.296 26.026 1.00 98.75 558 ASN A N 1
ATOM 4038 C CA . ASN A 1 558 ? -11.442 -7.870 26.301 1.00 98.75 558 ASN A CA 1
ATOM 4039 C C . ASN A 1 558 ? -11.428 -7.599 27.815 1.00 98.75 558 ASN A C 1
ATOM 4041 O O . ASN A 1 558 ? -12.056 -8.319 28.594 1.00 98.75 558 ASN A O 1
ATOM 4045 N N . SER A 1 559 ? -10.772 -6.520 28.241 1.00 98.69 559 SER A N 1
ATOM 4046 C CA . SER A 1 559 ? -10.841 -6.024 29.620 1.00 98.69 559 SER A CA 1
ATOM 4047 C C . SER A 1 559 ? -11.559 -4.680 29.681 1.00 98.69 559 SER A C 1
ATOM 4049 O O . SER A 1 559 ? -11.182 -3.758 28.961 1.00 98.69 559 SER A O 1
ATOM 4051 N N . PHE A 1 560 ? -12.526 -4.553 30.584 1.00 98.81 560 PHE A N 1
ATOM 4052 C CA . PHE A 1 560 ? -13.304 -3.345 30.837 1.00 98.81 560 PHE A CA 1
ATOM 4053 C C . PHE A 1 560 ? -13.084 -2.886 32.277 1.00 98.81 560 PHE A C 1
ATOM 4055 O O . PHE A 1 560 ? -13.324 -3.665 33.201 1.00 98.81 560 PHE A O 1
ATOM 4062 N N . SER A 1 561 ? -12.654 -1.640 32.486 1.00 98.25 561 SER A N 1
ATOM 4063 C CA . SER A 1 561 ? -12.458 -1.098 33.838 1.00 98.25 561 SER A CA 1
ATOM 4064 C C . SER A 1 561 ? -12.741 0.398 33.966 1.00 98.25 561 SER A C 1
ATOM 4066 O O . SER A 1 561 ? -12.458 1.182 33.069 1.00 98.25 561 SER A O 1
ATOM 4068 N N . ASN A 1 562 ? -13.269 0.833 35.111 1.00 97.44 562 ASN A N 1
ATOM 4069 C CA . ASN A 1 562 ? -13.548 2.248 35.402 1.00 97.44 562 ASN A CA 1
ATOM 4070 C C . ASN A 1 562 ? -14.513 2.897 34.392 1.00 97.44 562 ASN A C 1
ATOM 4072 O O . ASN A 1 562 ? -14.213 3.933 33.793 1.00 97.44 562 ASN A O 1
ATOM 4076 N N . LEU A 1 563 ? -15.679 2.289 34.188 1.00 97.75 563 LEU A N 1
ATOM 4077 C CA . LEU A 1 563 ? -16.755 2.885 33.392 1.00 97.75 563 LEU A CA 1
ATOM 4078 C C . LEU A 1 563 ? -17.731 3.608 34.334 1.00 97.75 563 LEU A C 1
ATOM 4080 O O . LEU A 1 563 ? -18.083 3.074 35.393 1.00 97.75 563 LEU A O 1
ATOM 4084 N N . SER A 1 564 ? -18.163 4.822 33.978 1.00 95.56 564 SER A N 1
ATOM 4085 C CA . SER A 1 564 ? -19.044 5.630 34.832 1.00 95.56 564 SER A CA 1
ATOM 4086 C C . SER A 1 564 ? -19.996 6.535 34.056 1.00 95.56 564 SER A C 1
ATOM 4088 O O . SER A 1 564 ? -19.566 7.319 33.211 1.00 95.56 564 SER A O 1
ATOM 4090 N N . GLY A 1 565 ? -21.285 6.475 34.382 1.00 95.31 565 GLY A N 1
ATOM 4091 C CA . GLY A 1 565 ? -22.335 7.267 33.748 1.00 95.31 565 GLY A CA 1
ATOM 4092 C C . GLY A 1 565 ? -23.599 7.388 34.601 1.00 95.31 565 GLY A C 1
ATOM 4093 O O . GLY A 1 565 ? -23.618 7.106 35.800 1.00 95.31 565 GLY A O 1
ATOM 4094 N N . GLY A 1 566 ? -24.684 7.845 33.982 1.00 94.12 566 GLY A N 1
ATOM 4095 C CA . GLY A 1 566 ? -26.023 7.859 34.573 1.00 94.12 566 GLY A CA 1
ATOM 4096 C C . GLY A 1 566 ? -26.594 6.446 34.642 1.00 94.12 566 GLY A C 1
ATOM 4097 O O . GLY A 1 566 ? -27.114 6.025 35.675 1.00 94.12 566 GLY A O 1
ATOM 4098 N N . TRP A 1 567 ? -26.382 5.720 33.549 1.00 95.44 567 TRP A N 1
ATOM 4099 C CA . TRP A 1 567 ? -26.367 4.268 33.453 1.00 95.44 567 TRP A CA 1
ATOM 4100 C C . TRP A 1 567 ? -25.049 3.845 32.804 1.00 95.44 567 TRP A C 1
ATOM 4102 O O . TRP A 1 567 ? -24.398 4.661 32.141 1.00 95.44 567 TRP A O 1
ATOM 4112 N N . THR A 1 568 ? -24.642 2.596 33.001 1.00 96.94 568 THR A N 1
ATOM 4113 C CA . THR A 1 568 ? -23.348 2.123 32.503 1.00 96.94 568 THR A CA 1
ATOM 4114 C C . THR A 1 568 ? -23.410 0.671 32.071 1.00 96.94 568 THR A C 1
ATOM 4116 O O . THR A 1 568 ? -23.662 -0.210 32.894 1.00 96.94 568 THR A O 1
ATOM 4119 N N . HIS A 1 569 ? -23.086 0.399 30.809 1.00 97.94 569 HIS A N 1
ATOM 4120 C CA . HIS A 1 569 ? -23.023 -0.960 30.275 1.00 97.94 569 HIS A CA 1
ATOM 4121 C C . HIS A 1 569 ? -21.649 -1.212 29.670 1.00 97.94 569 HIS A C 1
ATOM 4123 O O . HIS A 1 569 ? -21.259 -0.553 28.711 1.00 97.94 569 HIS A O 1
ATOM 4129 N N . ALA A 1 570 ? -20.884 -2.168 30.199 1.00 98.44 570 ALA A N 1
ATOM 4130 C CA . ALA A 1 570 ? -19.608 -2.494 29.558 1.00 98.44 570 ALA A CA 1
ATOM 4131 C C . ALA A 1 570 ? -19.828 -3.066 28.149 1.00 98.44 570 ALA A C 1
ATOM 4133 O O . ALA A 1 570 ? -19.134 -2.665 27.219 1.00 98.44 570 ALA A O 1
ATOM 4134 N N . VAL A 1 571 ? -20.844 -3.911 27.984 1.00 98.62 571 VAL A N 1
ATOM 4135 C CA . VAL A 1 571 ? -21.386 -4.361 26.701 1.00 98.62 571 VAL A CA 1
ATOM 4136 C C . VAL A 1 571 ? -22.895 -4.112 26.701 1.00 98.62 571 VAL A C 1
ATOM 4138 O O . VAL A 1 571 ? -23.639 -4.805 27.395 1.00 98.62 571 VAL A O 1
ATOM 4141 N N . GLY A 1 572 ? -23.343 -3.117 25.937 1.00 97.69 572 GLY A N 1
ATOM 4142 C CA . GLY A 1 572 ? -24.757 -2.823 25.699 1.00 97.69 572 GLY A CA 1
ATOM 4143 C C . GLY A 1 572 ? -25.226 -3.424 24.375 1.00 97.69 572 GLY A C 1
ATOM 4144 O O . GLY A 1 572 ? -24.760 -3.018 23.310 1.00 97.69 572 GLY A O 1
ATOM 4145 N N . LEU A 1 573 ? -26.140 -4.391 24.442 1.00 96.88 573 LEU A N 1
ATOM 4146 C CA . LEU A 1 573 ? -26.808 -5.019 23.301 1.00 96.88 573 LEU A CA 1
ATOM 4147 C C . LEU A 1 573 ? -28.207 -4.409 23.161 1.00 96.88 573 LEU A C 1
ATOM 4149 O O . LEU A 1 573 ? -29.198 -4.929 23.677 1.00 96.88 573 LEU A O 1
ATOM 4153 N N . GLU A 1 574 ? -28.275 -3.270 22.481 1.00 94.44 574 GLU A N 1
ATOM 4154 C CA . GLU A 1 574 ? -29.475 -2.431 22.358 1.00 94.44 574 GLU A CA 1
ATOM 4155 C C . GLU A 1 574 ? -30.160 -2.550 20.990 1.00 94.44 574 GLU A C 1
ATOM 4157 O O . GLU A 1 574 ? -31.003 -1.736 20.626 1.00 94.44 574 GLU A O 1
ATOM 4162 N N . ALA A 1 575 ? -29.810 -3.582 20.229 1.00 92.56 575 ALA A N 1
ATOM 4163 C CA . ALA A 1 575 ? -30.530 -4.019 19.044 1.00 92.56 575 ALA A CA 1
ATOM 4164 C C . ALA A 1 575 ? -30.413 -5.543 18.888 1.00 92.56 575 ALA A C 1
ATOM 4166 O O . ALA A 1 575 ? -29.675 -6.207 19.628 1.00 92.56 575 ALA A O 1
ATOM 4167 N N . ALA A 1 576 ? -31.134 -6.111 17.916 1.00 92.19 576 ALA A N 1
ATOM 4168 C CA . ALA A 1 576 ? -31.094 -7.542 17.629 1.00 92.19 576 ALA A CA 1
ATOM 4169 C C . ALA A 1 576 ? -29.649 -8.012 17.386 1.00 92.19 576 ALA A C 1
ATOM 4171 O O . ALA A 1 576 ? -28.985 -7.578 16.452 1.00 92.19 576 ALA A O 1
ATOM 4172 N N . SER A 1 577 ? -29.152 -8.902 18.241 1.00 92.75 577 SER A N 1
ATOM 4173 C CA . SER A 1 577 ? -27.791 -9.447 18.134 1.00 92.75 577 SER A CA 1
ATOM 4174 C C . SER A 1 577 ? -27.854 -10.974 18.222 1.00 92.75 577 SER A C 1
ATOM 4176 O O . SER A 1 577 ? -27.464 -11.535 19.249 1.00 92.75 577 SER A O 1
ATOM 4178 N N . PRO A 1 578 ? -28.448 -11.651 17.218 1.00 92.25 578 PRO A N 1
ATOM 4179 C CA . PRO A 1 578 ? -28.605 -13.099 17.253 1.00 92.25 578 PRO A CA 1
ATOM 4180 C C . PRO A 1 578 ? -27.237 -13.783 17.239 1.00 92.25 578 PRO A C 1
ATOM 4182 O O . PRO A 1 578 ? -26.312 -13.299 16.590 1.00 92.25 578 PRO A O 1
ATOM 4185 N N . ASP A 1 579 ? -27.105 -14.887 17.970 1.00 93.06 579 ASP A N 1
ATOM 4186 C CA . ASP A 1 579 ? -25.882 -15.697 18.070 1.00 93.06 579 ASP A CA 1
ATOM 4187 C C . ASP A 1 579 ? -24.637 -14.922 18.552 1.00 93.06 579 ASP A C 1
ATOM 4189 O O . ASP A 1 579 ? -23.496 -15.349 18.342 1.00 93.06 579 ASP A O 1
ATOM 4193 N N . VAL A 1 580 ? -24.835 -13.772 19.214 1.00 95.38 580 VAL A N 1
ATOM 4194 C CA . VAL A 1 580 ? -23.743 -12.985 19.798 1.00 95.38 580 VAL A CA 1
ATOM 4195 C C . VAL A 1 580 ? -22.988 -13.808 20.838 1.00 95.38 580 VAL A C 1
ATOM 4197 O O . VAL A 1 580 ? -23.584 -14.489 21.678 1.00 95.38 580 VAL A O 1
ATOM 4200 N N . VAL A 1 581 ? -21.660 -13.717 20.818 1.00 96.00 581 VAL A N 1
ATOM 4201 C CA . VAL A 1 581 ? -20.794 -14.393 21.786 1.00 96.00 581 VAL A CA 1
ATOM 4202 C C . VAL A 1 581 ? -19.973 -13.384 22.564 1.00 96.00 581 VAL A C 1
ATOM 4204 O O . VAL A 1 581 ? -19.157 -12.664 21.995 1.00 96.00 581 VAL A O 1
ATOM 4207 N N . VAL A 1 582 ? -20.150 -13.393 23.883 1.00 97.56 582 VAL A N 1
ATOM 4208 C CA . VAL A 1 582 ? -19.340 -12.641 24.844 1.00 97.56 582 VAL A CA 1
ATOM 4209 C C . VAL A 1 582 ? -18.542 -13.656 25.653 1.00 97.56 582 VAL A C 1
ATOM 4211 O O . VAL A 1 582 ? -19.100 -14.346 26.511 1.00 97.56 582 VAL A O 1
ATOM 4214 N N . LEU A 1 583 ? -17.252 -13.795 25.351 1.00 95.50 583 LEU A N 1
ATOM 4215 C CA . LEU A 1 583 ? -16.406 -14.881 25.852 1.00 95.50 583 LEU A CA 1
ATOM 4216 C C . LEU A 1 583 ? -15.109 -14.363 26.481 1.00 95.50 583 LEU A C 1
ATOM 4218 O O . LEU A 1 583 ? -14.401 -13.576 25.863 1.00 95.50 583 LEU A O 1
ATOM 4222 N N . ASP A 1 584 ? -14.768 -14.877 27.664 1.00 93.12 584 ASP A N 1
ATOM 4223 C CA . ASP A 1 584 ? -13.464 -14.669 28.326 1.00 93.12 584 ASP A CA 1
ATOM 4224 C C . ASP A 1 584 ? -13.097 -13.190 28.569 1.00 93.12 584 ASP A C 1
ATOM 4226 O O . ASP A 1 584 ? -11.933 -12.809 28.646 1.00 93.12 584 ASP A O 1
ATOM 4230 N N . ASN A 1 585 ? -14.100 -12.317 28.685 1.00 98.50 585 ASN A N 1
ATOM 4231 C CA . ASN A 1 585 ? -13.877 -10.909 29.000 1.00 98.50 585 ASN A CA 1
ATOM 4232 C C . ASN A 1 585 ? -13.738 -10.710 30.512 1.00 98.50 585 ASN A C 1
ATOM 4234 O O . ASN A 1 585 ? -14.337 -11.434 31.309 1.00 98.50 585 ASN A O 1
ATOM 4238 N N . THR A 1 586 ? -12.999 -9.677 30.908 1.00 98.62 586 THR A N 1
ATOM 4239 C CA . THR A 1 586 ? -12.883 -9.239 32.303 1.00 98.62 586 THR A CA 1
ATOM 4240 C C . THR A 1 586 ? -13.598 -7.911 32.500 1.00 98.62 586 THR A C 1
ATOM 4242 O O . THR A 1 586 ? -13.334 -6.953 31.781 1.00 98.62 586 THR A O 1
ATOM 4245 N N . PHE A 1 587 ? -14.469 -7.843 33.501 1.00 98.62 587 PHE A N 1
ATOM 4246 C CA . PHE A 1 587 ? -15.246 -6.661 33.856 1.00 98.62 587 PHE A CA 1
ATOM 4247 C C . PHE A 1 587 ? -14.922 -6.236 35.284 1.00 98.62 587 PHE A C 1
ATOM 4249 O O . PHE A 1 587 ? -15.083 -7.027 36.212 1.00 98.62 587 PHE A O 1
ATOM 4256 N N . ASP A 1 588 ? -14.495 -4.992 35.465 1.00 97.69 588 ASP A N 1
ATOM 4257 C CA . ASP A 1 588 ? -14.130 -4.419 36.759 1.00 97.69 588 ASP A CA 1
ATOM 4258 C C . ASP A 1 588 ? -14.624 -2.968 36.877 1.00 97.69 588 ASP A C 1
ATOM 4260 O O . ASP A 1 588 ? -14.810 -2.278 35.877 1.00 97.69 588 ASP A O 1
ATOM 4264 N N . ALA A 1 589 ? -14.852 -2.499 38.105 1.00 95.94 589 ALA A N 1
ATOM 4265 C CA . ALA A 1 589 ? -15.151 -1.094 38.410 1.00 95.94 589 ALA A CA 1
ATOM 4266 C C . ALA A 1 589 ? -16.199 -0.416 37.485 1.00 95.94 589 ALA A C 1
ATOM 4268 O O . ALA A 1 589 ? -15.992 0.693 36.985 1.00 95.94 589 ALA A O 1
ATOM 4269 N N . ILE A 1 590 ? -17.343 -1.076 37.267 1.00 97.38 590 ILE A N 1
ATOM 4270 C CA . ILE A 1 590 ? -18.497 -0.508 36.553 1.00 97.38 590 ILE A CA 1
ATOM 4271 C C . ILE A 1 590 ? -19.377 0.239 37.557 1.00 97.38 590 ILE A C 1
ATOM 4273 O O . ILE A 1 590 ? -19.904 -0.350 38.500 1.00 97.38 590 ILE A O 1
ATOM 4277 N N . THR A 1 591 ? -19.545 1.544 37.359 1.00 95.25 591 THR A N 1
ATOM 4278 C CA . THR A 1 591 ? -20.280 2.425 38.279 1.00 95.25 591 THR A CA 1
ATOM 4279 C C . THR A 1 591 ? -21.349 3.210 37.534 1.00 95.25 591 THR A C 1
ATOM 4281 O O . THR A 1 591 ? -21.178 3.519 36.364 1.00 95.25 591 THR A O 1
ATOM 4284 N N . ALA A 1 592 ? -22.445 3.566 38.195 1.00 94.25 592 ALA A N 1
ATOM 4285 C CA . ALA A 1 592 ? -23.450 4.479 37.656 1.00 94.25 592 ALA A CA 1
ATOM 4286 C C . ALA A 1 592 ? -24.079 5.290 38.793 1.00 94.25 592 ALA A C 1
ATOM 4288 O O . ALA A 1 592 ? -23.988 4.892 39.959 1.00 94.25 592 ALA A O 1
ATOM 4289 N N . THR A 1 593 ? -24.726 6.415 38.476 1.00 90.94 593 THR A N 1
ATOM 4290 C CA . THR A 1 593 ? -25.505 7.166 39.479 1.00 90.94 593 THR A CA 1
ATOM 4291 C C . THR A 1 593 ? -26.768 6.412 39.906 1.00 90.94 593 THR A C 1
ATOM 4293 O O . THR A 1 593 ? -27.198 6.543 41.053 1.00 90.94 593 THR A O 1
ATOM 4296 N N . GLY A 1 594 ? -27.350 5.620 38.998 1.00 86.19 594 GLY A N 1
ATOM 4297 C CA . GLY A 1 594 ? -28.493 4.748 39.251 1.00 86.19 594 GLY A CA 1
ATOM 4298 C C . GLY A 1 594 ? -28.128 3.277 39.489 1.00 86.19 594 GLY A C 1
ATOM 4299 O O . GLY A 1 594 ? -26.969 2.899 39.646 1.00 86.19 594 GLY A O 1
ATOM 4300 N N . LEU A 1 595 ? -29.165 2.434 39.506 1.00 89.75 595 LEU A N 1
ATOM 4301 C CA . LEU A 1 595 ? -29.028 0.972 39.580 1.00 89.75 595 LEU A CA 1
ATOM 4302 C C . LEU A 1 595 ? -28.715 0.330 38.222 1.00 89.75 595 LEU A C 1
ATOM 4304 O O . LEU A 1 595 ? -28.361 -0.843 38.179 1.00 89.75 595 LEU A O 1
ATOM 4308 N N . ASP A 1 596 ? -28.864 1.085 37.136 1.00 94.06 596 ASP A N 1
ATOM 4309 C CA . ASP A 1 596 ? -28.647 0.614 35.774 1.00 94.06 596 ASP A CA 1
ATOM 4310 C C . ASP A 1 596 ? -27.144 0.572 35.455 1.00 94.06 596 ASP A C 1
ATOM 4312 O O . ASP A 1 596 ? -26.559 1.502 34.897 1.00 94.06 596 ASP A O 1
ATOM 4316 N N . LYS A 1 597 ? -26.492 -0.482 35.947 1.00 95.75 597 LYS A N 1
ATOM 4317 C CA . LYS A 1 597 ? -25.060 -0.735 35.789 1.00 95.75 597 LYS A CA 1
ATOM 4318 C C . LYS A 1 597 ? -24.802 -2.224 35.623 1.00 95.75 597 LYS A C 1
ATOM 4320 O O . LYS A 1 597 ? -25.000 -3.007 36.556 1.00 95.75 597 LYS A O 1
ATOM 4325 N N . SER A 1 598 ? -24.331 -2.598 34.441 1.00 97.25 598 SER A N 1
ATOM 4326 C CA . SER A 1 598 ? -24.231 -3.996 34.029 1.00 97.25 598 SER A CA 1
ATOM 4327 C C . SER A 1 598 ? -22.960 -4.247 33.228 1.00 97.25 598 SER A C 1
ATOM 4329 O O . SER A 1 598 ? -22.517 -3.397 32.457 1.00 97.25 598 SER A O 1
ATOM 4331 N N . ALA A 1 599 ? -22.369 -5.429 33.379 1.00 98.06 599 ALA A N 1
ATOM 4332 C CA . ALA A 1 599 ? -21.293 -5.856 32.496 1.00 98.06 599 ALA A CA 1
ATOM 4333 C C . ALA A 1 599 ? -21.839 -6.200 31.104 1.00 98.06 599 ALA A C 1
ATOM 4335 O O . ALA A 1 599 ? -21.358 -5.645 30.123 1.00 98.06 599 ALA A O 1
ATOM 4336 N N . VAL A 1 600 ? -22.887 -7.021 31.018 1.00 97.69 600 VAL A N 1
ATOM 4337 C CA . VAL A 1 600 ? -23.625 -7.273 29.770 1.00 97.69 600 VAL A CA 1
ATOM 4338 C C . VAL A 1 600 ? -25.092 -6.902 29.965 1.00 97.69 600 VAL A C 1
ATOM 4340 O O . VAL A 1 600 ? -25.732 -7.405 30.890 1.00 97.69 600 VAL A O 1
ATOM 4343 N N . PHE A 1 601 ? -25.625 -6.031 29.110 1.00 96.69 601 PHE A N 1
ATOM 4344 C CA . PHE A 1 601 ? -27.015 -5.582 29.168 1.00 96.69 601 PHE A CA 1
ATOM 4345 C C . PHE A 1 601 ? -27.747 -5.824 27.850 1.00 96.69 601 PHE A C 1
ATOM 4347 O O . PHE A 1 601 ? -27.209 -5.525 26.786 1.00 96.69 601 PHE A O 1
ATOM 4354 N N . PHE A 1 602 ? -28.971 -6.342 27.926 1.00 94.19 602 PHE A N 1
ATOM 4355 C CA . PHE A 1 602 ? -29.853 -6.579 26.784 1.00 94.19 602 PHE A CA 1
ATOM 4356 C C . PHE A 1 602 ? -31.072 -5.647 26.866 1.00 94.19 602 PHE A C 1
ATOM 4358 O O . PHE A 1 602 ? -32.065 -6.013 27.479 1.00 94.19 602 PHE A O 1
ATOM 4365 N N . GLU A 1 603 ? -31.033 -4.466 26.241 1.00 86.50 603 GLU A N 1
ATOM 4366 C CA . GLU A 1 603 ? -32.146 -3.500 26.356 1.00 86.50 603 GLU A CA 1
ATOM 4367 C C . GLU A 1 603 ? -33.263 -3.758 25.332 1.00 86.50 603 GLU A C 1
ATOM 4369 O O . GLU A 1 603 ? -34.443 -3.871 25.663 1.00 86.50 603 GLU A O 1
ATOM 4374 N N . VAL A 1 604 ? -32.886 -3.851 24.053 1.00 78.62 604 VAL A N 1
ATOM 4375 C CA . VAL A 1 604 ? -33.804 -3.997 22.909 1.00 78.62 604 VAL A CA 1
ATOM 4376 C C . VAL A 1 604 ? -33.310 -5.131 22.012 1.00 78.62 604 VAL A C 1
ATOM 4378 O O . VAL A 1 604 ? -33.176 -5.007 20.796 1.00 78.62 604 VAL A O 1
ATOM 4381 N N . ASN A 1 605 ? -33.007 -6.271 22.632 1.00 79.69 605 ASN A N 1
ATOM 4382 C CA . ASN A 1 605 ? -32.534 -7.460 21.936 1.00 79.69 605 ASN A CA 1
ATOM 4383 C C . ASN A 1 605 ? -33.567 -8.599 22.060 1.00 79.69 605 ASN A C 1
ATOM 4385 O O . ASN A 1 605 ? -33.502 -9.394 23.001 1.00 79.69 605 ASN A O 1
ATOM 4389 N N . PRO A 1 606 ? -34.538 -8.699 21.128 1.00 73.12 606 PRO A N 1
ATOM 4390 C CA . PRO A 1 606 ? -35.619 -9.687 21.200 1.00 73.12 606 PRO A CA 1
ATOM 4391 C C . PRO A 1 606 ? -35.147 -11.137 20.997 1.00 73.12 606 PRO A C 1
ATOM 4393 O O . PRO A 1 606 ? -35.951 -12.051 21.154 1.00 73.12 606 PRO A O 1
ATOM 4396 N N . VAL A 1 607 ? -33.873 -11.337 20.642 1.00 80.25 607 VAL A N 1
ATOM 4397 C CA . VAL A 1 607 ? -33.251 -12.629 20.305 1.00 80.25 607 VAL A CA 1
ATOM 4398 C C . VAL A 1 607 ? -32.124 -13.006 21.274 1.00 80.25 607 VAL A C 1
ATOM 4400 O O . VAL A 1 607 ? -31.197 -13.740 20.929 1.00 80.25 607 VAL A O 1
ATOM 4403 N N . GLY A 1 608 ? -32.185 -12.499 22.511 1.00 77.88 608 GLY A N 1
ATOM 4404 C CA . GLY A 1 608 ? -31.216 -12.829 23.562 1.00 77.88 608 GLY A CA 1
ATOM 4405 C C . GLY A 1 608 ? -31.161 -14.320 23.932 1.00 77.88 608 GLY A C 1
ATOM 4406 O O . GLY A 1 608 ? -30.192 -14.755 24.545 1.00 77.88 608 GLY A O 1
ATOM 4407 N N . ASP A 1 609 ? -32.151 -15.122 23.530 1.00 84.75 609 ASP A N 1
ATOM 4408 C CA . ASP A 1 609 ? -32.187 -16.582 23.691 1.00 84.75 609 ASP A CA 1
ATOM 4409 C C . ASP A 1 609 ? -31.106 -17.324 22.886 1.00 84.75 609 ASP A C 1
ATOM 4411 O O . ASP A 1 609 ? -30.765 -18.458 23.221 1.00 84.75 609 ASP A O 1
ATOM 4415 N N . THR A 1 610 ? -30.538 -16.674 21.868 1.00 91.62 610 THR A N 1
ATOM 4416 C CA . THR A 1 610 ? -29.438 -17.205 21.043 1.00 91.62 610 THR A CA 1
ATOM 4417 C C . THR A 1 610 ? -28.045 -16.769 21.519 1.00 91.62 610 THR A C 1
ATOM 4419 O O . THR A 1 610 ? -27.034 -17.278 21.039 1.00 91.62 610 THR A O 1
ATOM 4422 N N . ALA A 1 611 ? -27.962 -15.842 22.478 1.00 93.50 611 ALA A N 1
ATOM 4423 C CA . ALA A 1 611 ? -26.692 -15.288 22.939 1.00 93.50 611 ALA A CA 1
ATOM 4424 C C . ALA A 1 611 ? -25.897 -16.275 23.813 1.00 93.50 611 ALA A C 1
ATOM 4426 O O . ALA A 1 611 ? -26.447 -16.936 24.697 1.00 93.50 611 ALA A O 1
ATOM 4427 N N . ALA A 1 612 ? -24.571 -16.308 23.646 1.00 94.06 612 ALA A N 1
ATOM 4428 C CA . ALA A 1 612 ? -23.667 -17.084 24.493 1.00 94.06 612 ALA A CA 1
ATOM 4429 C C . ALA A 1 612 ? -22.763 -16.170 25.335 1.00 94.06 612 ALA A C 1
ATOM 4431 O O . ALA A 1 612 ? -21.850 -15.524 24.822 1.00 94.06 612 ALA A O 1
ATOM 4432 N N . ILE A 1 613 ? -22.986 -16.153 26.653 1.00 95.81 613 ILE A N 1
ATOM 4433 C CA . ILE A 1 613 ? -22.175 -15.401 27.624 1.00 95.81 613 ILE A CA 1
ATOM 4434 C C . ILE A 1 613 ? -21.335 -16.397 28.431 1.00 95.81 613 ILE A C 1
ATOM 4436 O O . ILE A 1 613 ? -21.822 -17.019 29.373 1.00 95.81 613 ILE A O 1
ATOM 4440 N N . LEU A 1 614 ? -20.078 -16.597 28.033 1.00 89.38 614 LEU A N 1
ATOM 4441 C CA . LEU A 1 614 ? -19.262 -17.740 28.454 1.00 89.38 614 LEU A CA 1
ATOM 4442 C C . LEU A 1 614 ? -17.951 -17.297 29.116 1.00 89.38 614 LEU A C 1
ATOM 4444 O O . LEU A 1 614 ? -17.272 -16.407 28.626 1.00 89.38 614 LEU A O 1
ATOM 4448 N N . PHE A 1 615 ? -17.569 -17.944 30.220 1.00 93.88 615 PHE A N 1
ATOM 4449 C CA . PHE A 1 615 ? -16.250 -17.798 30.866 1.00 93.88 615 PHE A CA 1
ATOM 4450 C C . PHE A 1 615 ? -15.796 -16.359 31.197 1.00 93.88 615 PHE A C 1
ATOM 4452 O O . PHE A 1 615 ? -14.616 -16.126 31.427 1.00 93.88 615 PHE A O 1
ATOM 4459 N N . ASN A 1 616 ? -16.716 -15.394 31.264 1.00 96.69 616 ASN A N 1
ATOM 4460 C CA . ASN A 1 616 ? -16.385 -14.017 31.623 1.00 96.69 616 ASN A CA 1
ATOM 4461 C C . ASN A 1 616 ? -16.120 -13.873 33.130 1.00 96.69 616 ASN A C 1
ATOM 4463 O O . ASN A 1 616 ? -16.750 -14.539 33.957 1.00 96.69 616 ASN A O 1
ATOM 4467 N N . GLN A 1 617 ? -15.225 -12.954 33.484 1.00 97.75 617 GLN A N 1
ATOM 4468 C CA . GLN A 1 617 ? -14.882 -12.606 34.859 1.00 97.75 617 GLN A CA 1
ATOM 4469 C C . GLN A 1 617 ? -15.586 -11.308 35.262 1.00 97.75 617 GLN A C 1
ATOM 4471 O O . GLN A 1 617 ? -15.343 -10.255 34.679 1.00 97.75 617 GLN A O 1
ATOM 4476 N N . PHE A 1 618 ? -16.448 -11.377 36.276 1.00 96.69 618 PHE A N 1
ATOM 4477 C CA . PHE A 1 618 ? -17.194 -10.231 36.803 1.00 96.69 618 PHE A CA 1
ATOM 4478 C C . PHE A 1 618 ? -16.622 -9.834 38.169 1.00 96.69 618 PHE A C 1
ATOM 4480 O O . PHE A 1 618 ? -17.057 -10.324 39.212 1.00 96.69 618 PHE A O 1
ATOM 4487 N N . ASN A 1 619 ? -15.611 -8.968 38.164 1.00 92.50 619 ASN A N 1
ATOM 4488 C CA . ASN A 1 619 ? -14.797 -8.628 39.329 1.00 92.50 619 ASN A CA 1
ATOM 4489 C C . ASN A 1 619 ? -15.388 -7.449 40.118 1.00 92.50 619 ASN A C 1
ATOM 4491 O O . ASN A 1 619 ? -14.750 -6.426 40.320 1.00 92.50 619 ASN A O 1
ATOM 4495 N N . GLY A 1 620 ? -16.622 -7.581 40.597 1.00 80.88 620 GLY A N 1
ATOM 4496 C CA . GLY A 1 620 ? -17.241 -6.553 41.431 1.00 80.88 620 GLY A CA 1
ATOM 4497 C C . GLY A 1 620 ? -18.490 -7.042 42.147 1.00 80.88 620 GLY A C 1
ATOM 4498 O O . GLY A 1 620 ? -19.103 -8.030 41.755 1.00 80.88 620 GLY A O 1
ATOM 4499 N N . SER A 1 621 ? -18.868 -6.348 43.221 1.00 78.00 621 SER A N 1
ATOM 4500 C CA . SER A 1 621 ? -20.080 -6.649 43.998 1.00 78.00 621 SER A CA 1
ATOM 4501 C C . SER A 1 621 ? -21.205 -5.629 43.802 1.00 78.00 621 SER A C 1
ATOM 4503 O O . SER A 1 621 ? -22.226 -5.725 44.476 1.00 78.00 621 SER A O 1
ATOM 4505 N N . ASP A 1 622 ? -21.002 -4.624 42.947 1.00 87.31 622 ASP A N 1
ATOM 4506 C CA . ASP A 1 622 ? -21.867 -3.441 42.834 1.00 87.31 622 ASP A CA 1
ATOM 4507 C C . ASP A 1 622 ? -22.328 -3.169 41.388 1.00 87.31 622 ASP A C 1
ATOM 4509 O O . ASP A 1 622 ? -22.700 -2.052 41.052 1.00 87.31 622 ASP A O 1
ATOM 4513 N N . PHE A 1 623 ? -22.313 -4.180 40.516 1.00 95.44 623 PHE A N 1
ATOM 4514 C CA . PHE A 1 623 ? -22.938 -4.140 39.189 1.00 95.44 623 PHE A CA 1
ATOM 4515 C C . PHE A 1 623 ? -23.508 -5.517 38.834 1.00 95.44 623 PHE A C 1
ATOM 4517 O O . PHE A 1 623 ? -23.078 -6.537 39.381 1.00 95.44 623 PHE A O 1
ATOM 4524 N N . PHE A 1 624 ? -24.478 -5.564 37.923 1.00 96.38 624 PHE A N 1
ATOM 4525 C CA . PHE A 1 624 ? -25.026 -6.829 37.437 1.00 96.38 624 PHE A CA 1
ATOM 4526 C C . PHE A 1 624 ? -24.075 -7.470 36.424 1.00 96.38 624 PHE A C 1
ATOM 4528 O O . PHE A 1 624 ? -23.624 -6.812 35.492 1.00 96.38 624 PHE A O 1
ATOM 4535 N N . GLY A 1 625 ? -23.778 -8.764 36.562 1.00 95.81 625 GLY A N 1
ATOM 4536 C CA . GLY A 1 625 ? -22.974 -9.470 35.556 1.00 95.81 625 GLY A CA 1
ATOM 4537 C C . GLY A 1 625 ? -23.678 -9.500 34.194 1.00 95.81 625 GLY A C 1
ATOM 4538 O O . GLY A 1 625 ? -23.133 -9.046 33.191 1.00 95.81 625 GLY A O 1
ATOM 4539 N N . VAL A 1 626 ? -24.924 -9.975 34.179 1.00 94.88 626 VAL A N 1
ATOM 4540 C CA . VAL A 1 626 ? -25.794 -9.995 32.997 1.00 94.88 626 VAL A CA 1
ATOM 4541 C C . VAL A 1 626 ? -27.184 -9.516 33.409 1.00 94.88 626 VAL A C 1
ATOM 4543 O O . VAL A 1 626 ? -27.701 -9.982 34.428 1.00 94.88 626 VAL A O 1
ATOM 4546 N N . ALA A 1 627 ? -27.776 -8.598 32.646 1.00 93.81 627 ALA A N 1
ATOM 4547 C CA . ALA A 1 627 ? -29.104 -8.044 32.907 1.00 93.81 627 ALA A CA 1
ATOM 4548 C C . ALA A 1 627 ? -29.895 -7.788 31.610 1.00 93.81 627 ALA A C 1
ATOM 4550 O O . ALA A 1 627 ? -29.314 -7.715 30.526 1.00 93.81 627 ALA A O 1
ATOM 4551 N N . ILE A 1 628 ? -31.217 -7.676 31.758 1.00 88.75 628 ILE A N 1
ATOM 4552 C CA . ILE A 1 628 ? -32.219 -7.393 30.719 1.00 88.75 628 ILE A CA 1
ATOM 4553 C C . ILE A 1 628 ? -33.103 -6.260 31.233 1.00 88.75 628 ILE A C 1
ATOM 4555 O O . ILE A 1 628 ? -33.430 -6.315 32.447 1.00 88.75 628 ILE A O 1
#